Protein AF-0000000087670211 (afdb_homodimer)

Radius of gyration: 27.88 Å; Cα contacts (8 Å, |Δi|>4): 1305; chains: 2; bounding box: 57×84×67 Å

Structure (mmCIF, N/CA/C/O backbone):
data_AF-0000000087670211-model_v1
#
loop_
_entity.id
_entity.type
_entity.pdbx_description
1 polymer '6-phosphogluconate dehydrogenase'
#
loop_
_atom_site.group_PDB
_atom_site.id
_atom_site.type_symbol
_atom_site.label_atom_id
_atom_site.label_alt_id
_atom_site.label_comp_id
_atom_site.label_asym_id
_atom_site.label_entity_id
_atom_site.label_seq_id
_atom_site.pdbx_PDB_ins_code
_atom_site.Cartn_x
_atom_site.Cartn_y
_atom_site.Cartn_z
_atom_site.occupancy
_atom_site.B_iso_or_equiv
_atom_site.auth_seq_id
_atom_site.auth_comp_id
_atom_site.auth_asym_id
_atom_site.auth_atom_id
_atom_site.pdbx_PDB_model_num
ATOM 1 N N . MET A 1 1 ? 1.08 -14.555 -43.781 1 32.66 1 MET A N 1
ATOM 2 C CA . MET A 1 1 ? 0.3 -15.594 -43.125 1 32.66 1 MET A CA 1
ATOM 3 C C . MET A 1 1 ? -0.052 -15.18 -41.688 1 32.66 1 MET A C 1
ATOM 5 O O . MET A 1 1 ? 0.833 -14.844 -40.906 1 32.66 1 MET A O 1
ATOM 9 N N . GLN A 1 2 ? -1.081 -14.633 -41.312 1 40.06 2 GLN A N 1
ATOM 10 C CA . GLN A 1 2 ? -1.462 -14.008 -40.062 1 40.06 2 GLN A CA 1
ATOM 11 C C . GLN A 1 2 ? -1.123 -14.898 -38.875 1 40.06 2 GLN A C 1
ATOM 13 O O . GLN A 1 2 ? -1.527 -16.062 -38.844 1 40.06 2 GLN A O 1
ATOM 18 N N . ASP A 1 3 ? 0.068 -14.828 -38.281 1 48.12 3 ASP A N 1
ATOM 19 C CA . ASP A 1 3 ? 0.598 -15.688 -37.219 1 48.12 3 ASP A CA 1
ATOM 20 C C . ASP A 1 3 ? -0.519 -16.172 -36.312 1 48.12 3 ASP A C 1
ATOM 22 O O . ASP A 1 3 ? -1.261 -15.375 -35.75 1 48.12 3 ASP A O 1
ATOM 26 N N . ASP A 1 4 ? -1.059 -17.328 -36.688 1 64.75 4 ASP A N 1
ATOM 27 C CA . ASP A 1 4 ? -2.166 -17.969 -35.969 1 64.75 4 ASP A CA 1
ATOM 28 C C . ASP A 1 4 ? -1.958 -17.938 -34.469 1 64.75 4 ASP A C 1
ATOM 30 O O . ASP A 1 4 ? -0.971 -18.469 -33.969 1 64.75 4 ASP A O 1
ATOM 34 N N . GLN A 1 5 ? -2.516 -16.906 -33.781 1 74.12 5 GLN A N 1
ATOM 35 C CA . GLN A 1 5 ? -2.42 -16.641 -32.375 1 74.12 5 GLN A CA 1
ATOM 36 C C . GLN A 1 5 ? -3.162 -17.703 -31.562 1 74.12 5 GLN A C 1
ATOM 38 O O . GLN A 1 5 ? -3.252 -17.609 -30.328 1 74.12 5 GLN A O 1
ATOM 43 N N . ARG A 1 6 ? -3.555 -18.891 -32.375 1 87.5 6 ARG A N 1
ATOM 44 C CA . ARG A 1 6 ? -4.277 -19.953 -31.688 1 87.5 6 ARG A CA 1
ATOM 45 C C . ARG A 1 6 ? -3.385 -21.172 -31.469 1 87.5 6 ARG A C 1
ATOM 47 O O . ARG A 1 6 ? -2.494 -21.438 -32.281 1 87.5 6 ARG A O 1
ATOM 54 N N . ALA A 1 7 ? -3.533 -21.812 -30.312 1 96.56 7 ALA A N 1
ATOM 55 C CA . ALA A 1 7 ? -2.754 -22.984 -29.953 1 96.56 7 ALA A CA 1
ATOM 56 C C . ALA A 1 7 ? -3.629 -24.047 -29.281 1 96.56 7 ALA A C 1
ATOM 58 O O . ALA A 1 7 ? -4.777 -23.766 -28.922 1 96.56 7 ALA A O 1
ATOM 59 N N . ASN A 1 8 ? -3.105 -25.328 -29.344 1 98.25 8 ASN A N 1
ATOM 60 C CA . ASN A 1 8 ? -3.662 -26.344 -28.469 1 98.25 8 ASN A CA 1
ATOM 61 C C . ASN A 1 8 ? -3.076 -26.25 -27.062 1 98.25 8 ASN A C 1
ATOM 63 O O . ASN A 1 8 ? -1.859 -26.328 -26.875 1 98.25 8 ASN A O 1
ATOM 67 N N . VAL A 1 9 ? -3.992 -26.062 -26.094 1 98.81 9 VAL A N 1
ATOM 68 C CA . VAL A 1 9 ? -3.543 -25.812 -24.734 1 98.81 9 VAL A CA 1
ATOM 69 C C . VAL A 1 9 ? -4.184 -26.828 -23.781 1 98.81 9 VAL A C 1
ATOM 71 O O . VAL A 1 9 ? -5.406 -26.984 -23.766 1 98.81 9 VAL A O 1
ATOM 74 N N . ALA A 1 10 ? -3.355 -27.531 -23.078 1 98.88 10 ALA A N 1
ATOM 75 C CA . ALA A 1 10 ? -3.842 -28.328 -21.953 1 98.88 10 ALA A CA 1
ATOM 76 C C . ALA A 1 10 ? -3.957 -27.484 -20.688 1 98.88 10 ALA A C 1
ATOM 78 O O . ALA A 1 10 ? -3.068 -26.688 -20.391 1 98.88 10 ALA A O 1
ATOM 79 N N . VAL A 1 11 ? -5.074 -27.594 -19.969 1 98.88 11 VAL A N 1
ATOM 80 C CA . VAL A 1 11 ? -5.223 -26.969 -18.656 1 98.88 11 VAL A CA 1
ATOM 81 C C . VAL A 1 11 ? -5.527 -28.031 -17.609 1 98.88 11 VAL A C 1
ATOM 83 O O . VAL A 1 11 ? -6.531 -28.734 -17.703 1 98.88 11 VAL A O 1
ATOM 86 N N . ILE A 1 12 ? -4.566 -28.141 -16.719 1 98.62 12 ILE A N 1
ATOM 87 C CA . ILE A 1 12 ? -4.73 -29.094 -15.625 1 98.62 12 ILE A CA 1
ATOM 88 C C . ILE A 1 12 ? -5.164 -28.344 -14.359 1 98.62 12 ILE A C 1
ATOM 90 O O . ILE A 1 12 ? -4.398 -27.547 -13.812 1 98.62 12 ILE A O 1
ATOM 94 N N . GLY A 1 13 ? -6.309 -28.641 -13.836 1 97.69 13 GLY A N 1
ATOM 95 C CA . GLY A 1 13 ? -6.945 -27.922 -12.75 1 97.69 13 GLY A CA 1
ATOM 96 C C . GLY A 1 13 ? -8.117 -27.078 -13.203 1 97.69 13 GLY A C 1
ATOM 97 O O . GLY A 1 13 ? -7.941 -26.109 -13.945 1 97.69 13 GLY A O 1
ATOM 98 N N . ALA A 1 14 ? -9.305 -27.453 -12.719 1 96.25 14 ALA A N 1
ATOM 99 C CA . ALA A 1 14 ? -10.531 -26.75 -13.125 1 96.25 14 ALA A CA 1
ATOM 100 C C . ALA A 1 14 ? -11.203 -26.094 -11.93 1 96.25 14 ALA A C 1
ATOM 102 O O . ALA A 1 14 ? -12.43 -26.109 -11.812 1 96.25 14 ALA A O 1
ATOM 103 N N . GLY A 1 15 ? -10.359 -25.625 -11.031 1 92.56 15 GLY A N 1
ATOM 104 C CA . GLY A 1 15 ? -10.898 -24.797 -9.969 1 92.56 15 GLY A CA 1
ATOM 105 C C . GLY A 1 15 ? -11.414 -23.453 -10.461 1 92.56 15 GLY A C 1
ATOM 106 O O . GLY A 1 15 ? -11.617 -23.266 -11.664 1 92.56 15 GLY A O 1
ATOM 107 N N . ILE A 1 16 ? -11.602 -22.578 -9.523 1 90 16 ILE A N 1
ATOM 108 C CA . ILE A 1 16 ? -12.164 -21.266 -9.836 1 90 16 ILE A CA 1
ATOM 109 C C . ILE A 1 16 ? -11.281 -20.562 -10.867 1 90 16 ILE A C 1
ATOM 111 O O . ILE A 1 16 ? -11.781 -20.094 -11.898 1 90 16 ILE A O 1
ATOM 115 N N . MET A 1 17 ? -10.031 -20.5 -10.57 1 92.69 17 MET A N 1
ATOM 116 C CA . MET A 1 17 ? -9.102 -19.828 -11.484 1 92.69 17 MET A CA 1
ATOM 117 C C . MET A 1 17 ? -8.961 -20.625 -12.781 1 92.69 17 MET A C 1
ATOM 119 O O . MET A 1 17 ? -8.969 -20.047 -13.867 1 92.69 17 MET A O 1
ATOM 123 N N . GLY A 1 18 ? -8.789 -21.953 -12.656 1 96.56 18 GLY A N 1
ATOM 124 C CA . GLY A 1 18 ? -8.695 -22.797 -13.844 1 96.56 18 GLY A CA 1
ATOM 125 C C . GLY A 1 18 ? -9.867 -22.625 -14.789 1 96.56 18 GLY A C 1
ATOM 126 O O . GLY A 1 18 ? -9.688 -22.547 -16 1 96.56 18 GLY A O 1
ATOM 127 N N . THR A 1 19 ? -11.047 -22.562 -14.219 1 97.06 19 THR A N 1
ATOM 128 C CA . THR A 1 19 ? -12.258 -22.391 -15.008 1 97.06 19 THR A CA 1
ATOM 129 C C . THR A 1 19 ? -12.227 -21.047 -15.742 1 97.06 19 THR A C 1
ATOM 131 O O . THR A 1 19 ? -12.594 -20.984 -16.922 1 97.06 19 THR A O 1
ATOM 134 N N . ALA A 1 20 ? -11.836 -20 -15.07 1 96.75 20 ALA A N 1
ATOM 135 C CA . ALA A 1 20 ? -11.75 -18.688 -15.688 1 96.75 20 ALA A CA 1
ATOM 136 C C . ALA A 1 20 ? -10.734 -18.672 -16.828 1 96.75 20 ALA A C 1
ATOM 138 O O . ALA A 1 20 ? -10.992 -18.109 -17.891 1 96.75 20 ALA A O 1
ATOM 139 N N . ILE A 1 21 ? -9.602 -19.312 -16.625 1 97.81 21 ILE A N 1
ATOM 140 C CA . ILE A 1 21 ? -8.531 -19.375 -17.609 1 97.81 21 ILE A CA 1
ATOM 141 C C . ILE A 1 21 ? -9 -20.141 -18.844 1 97.81 21 ILE A C 1
ATOM 143 O O . ILE A 1 21 ? -8.836 -19.672 -19.969 1 97.81 21 ILE A O 1
ATOM 147 N N . VAL A 1 22 ? -9.633 -21.281 -18.641 1 98.31 22 VAL A N 1
ATOM 148 C CA . VAL A 1 22 ? -10.148 -22.109 -19.734 1 98.31 22 VAL A CA 1
ATOM 149 C C . VAL A 1 22 ? -11.172 -21.312 -20.531 1 98.31 22 VAL A C 1
ATOM 151 O O . VAL A 1 22 ? -11.125 -21.297 -21.766 1 98.31 22 VAL A O 1
ATOM 154 N N . THR A 1 23 ? -12.062 -20.656 -19.812 1 97.94 23 THR A N 1
ATOM 155 C CA . THR A 1 23 ? -13.102 -19.875 -20.469 1 97.94 23 THR A CA 1
ATOM 156 C C . THR A 1 23 ? -12.492 -18.797 -21.375 1 97.94 23 THR A C 1
ATOM 158 O O . THR A 1 23 ? -12.891 -18.672 -22.531 1 97.94 23 THR A O 1
ATOM 161 N N . ARG A 1 24 ? -11.539 -18.094 -20.875 1 97.75 24 ARG A N 1
ATOM 162 C CA . ARG A 1 24 ? -10.891 -17.016 -21.625 1 97.75 24 ARG A CA 1
ATOM 163 C C . ARG A 1 24 ? -10.172 -17.578 -22.859 1 97.75 24 ARG A C 1
ATOM 165 O O . ARG A 1 24 ? -10.227 -16.984 -23.938 1 97.75 24 ARG A O 1
ATOM 172 N N . LEU A 1 25 ? -9.492 -18.688 -22.703 1 98 25 LEU A N 1
ATOM 173 C CA . LEU A 1 25 ? -8.734 -19.281 -23.797 1 98 25 LEU A CA 1
ATOM 174 C C . LEU A 1 25 ? -9.656 -19.75 -24.906 1 98 25 LEU A C 1
ATOM 176 O O . LEU A 1 25 ? -9.367 -19.562 -26.094 1 98 25 LEU A O 1
ATOM 180 N N . ILE A 1 26 ? -10.758 -20.297 -24.547 1 97.69 26 ILE A N 1
ATOM 181 C CA . ILE A 1 26 ? -11.742 -20.734 -25.531 1 97.69 26 ILE A CA 1
ATOM 182 C C . ILE A 1 26 ? -12.289 -19.516 -26.281 1 97.69 26 ILE A C 1
ATOM 184 O O . ILE A 1 26 ? -12.352 -19.516 -27.516 1 97.69 26 ILE A O 1
ATOM 188 N N . GLU A 1 27 ? -12.578 -18.469 -25.547 1 96.94 27 GLU A N 1
ATOM 189 C CA . GLU A 1 27 ? -13.148 -17.266 -26.125 1 96.94 27 GLU A CA 1
ATOM 190 C C . GLU A 1 27 ? -12.172 -16.594 -27.078 1 96.94 27 GLU A C 1
ATOM 192 O O . GLU A 1 27 ? -12.586 -15.914 -28.016 1 96.94 27 GLU A O 1
ATOM 197 N N . THR A 1 28 ? -10.945 -16.766 -26.828 1 96.56 28 THR A N 1
ATOM 198 C CA . THR A 1 28 ? -9.945 -16.094 -27.641 1 96.56 28 THR A CA 1
ATOM 199 C C . THR A 1 28 ? -9.461 -17.016 -28.766 1 96.56 28 THR A C 1
ATOM 201 O O . THR A 1 28 ? -8.5 -16.688 -29.469 1 96.56 28 THR A O 1
ATOM 204 N N . GLY A 1 29 ? -9.992 -18.219 -28.891 1 96.31 29 GLY A N 1
ATOM 205 C CA . GLY A 1 29 ? -9.836 -19.016 -30.094 1 96.31 29 GLY A CA 1
ATOM 206 C C . GLY A 1 29 ? -8.922 -20.203 -29.906 1 96.31 29 GLY A C 1
ATOM 207 O O . GLY A 1 29 ? -8.711 -20.984 -30.844 1 96.31 29 GLY A O 1
ATOM 208 N N . HIS A 1 30 ? -8.375 -20.484 -28.734 1 97.88 30 HIS A N 1
ATOM 209 C CA . HIS A 1 30 ? -7.52 -21.641 -28.469 1 97.88 30 HIS A CA 1
ATOM 210 C C . HIS A 1 30 ? -8.344 -22.922 -28.359 1 97.88 30 HIS A C 1
ATOM 212 O O . HIS A 1 30 ? -9.523 -22.875 -28 1 97.88 30 HIS A O 1
ATOM 218 N N . ARG A 1 31 ? -7.734 -24.016 -28.734 1 98.12 31 ARG A N 1
ATOM 219 C CA . ARG A 1 31 ? -8.289 -25.328 -28.422 1 98.12 31 ARG A CA 1
ATOM 220 C C . ARG A 1 31 ? -7.793 -25.812 -27.062 1 98.12 31 ARG A C 1
ATOM 222 O O . ARG A 1 31 ? -6.59 -25.984 -26.859 1 98.12 31 ARG A O 1
ATOM 229 N N . VAL A 1 32 ? -8.758 -26.062 -26.188 1 98.75 32 VAL A N 1
ATOM 230 C CA . VAL A 1 32 ? -8.359 -26.328 -24.812 1 98.75 32 VAL A CA 1
ATOM 231 C C . VAL A 1 32 ? -8.727 -27.75 -24.422 1 98.75 32 VAL A C 1
ATOM 233 O O . VAL A 1 32 ? -9.875 -28.172 -24.562 1 98.75 32 VAL A O 1
ATOM 236 N N . HIS A 1 33 ? -7.746 -28.5 -24.031 1 98.75 33 HIS A N 1
ATOM 237 C CA . HIS A 1 33 ? -7.922 -29.812 -23.406 1 98.75 33 HIS A CA 1
ATOM 238 C C . HIS A 1 33 ? -7.824 -29.719 -21.891 1 98.75 33 HIS A C 1
ATOM 240 O O . HIS A 1 33 ? -6.812 -29.266 -21.359 1 98.75 33 HIS A O 1
ATOM 246 N N . VAL A 1 34 ? -8.891 -30.172 -21.172 1 98.75 34 VAL A N 1
ATOM 247 C CA . VAL A 1 34 ? -8.938 -29.922 -19.734 1 98.75 34 VAL A CA 1
ATOM 248 C C . VAL A 1 34 ? -8.961 -31.234 -18.969 1 98.75 34 VAL A C 1
ATOM 250 O O . VAL A 1 34 ? -9.594 -32.188 -19.406 1 98.75 34 VAL A O 1
ATOM 253 N N . PHE A 1 35 ? -8.227 -31.25 -17.844 1 98.31 35 PHE A N 1
ATOM 254 C CA . PHE A 1 35 ? -8.258 -32.375 -16.922 1 98.31 35 PHE A CA 1
ATOM 255 C C . PHE A 1 35 ? -8.406 -31.891 -15.484 1 98.31 35 PHE A C 1
ATOM 257 O O . PHE A 1 35 ? -7.766 -30.906 -15.094 1 98.31 35 PHE A O 1
ATOM 264 N N . ASP A 1 36 ? -9.203 -32.469 -14.789 1 97.88 36 ASP A N 1
ATOM 265 C CA . ASP A 1 36 ? -9.43 -32.312 -13.352 1 97.88 36 ASP A CA 1
ATOM 266 C C . ASP A 1 36 ? -9.992 -33.625 -12.75 1 97.88 36 ASP A C 1
ATOM 268 O O . ASP A 1 36 ? -10.602 -34.406 -13.453 1 97.88 36 ASP A O 1
ATOM 272 N N . LEU A 1 37 ? -9.789 -33.75 -11.477 1 95.38 37 LEU A N 1
ATOM 273 C CA . LEU A 1 37 ? -10.297 -34.938 -10.812 1 95.38 37 LEU A CA 1
ATOM 274 C C . LEU A 1 37 ? -11.805 -34.844 -10.602 1 95.38 37 LEU A C 1
ATOM 276 O O . LEU A 1 37 ? -12.469 -35.875 -10.406 1 95.38 37 LEU A O 1
ATOM 280 N N . ASP A 1 38 ? -12.328 -33.625 -10.609 1 96.12 38 ASP A N 1
ATOM 281 C CA . ASP A 1 38 ? -13.758 -33.406 -10.391 1 96.12 38 ASP A CA 1
ATOM 282 C C . ASP A 1 38 ? -14.531 -33.469 -11.703 1 96.12 38 ASP A C 1
ATOM 284 O O . ASP A 1 38 ? -14.516 -32.531 -12.492 1 96.12 38 ASP A O 1
ATOM 288 N N . PRO A 1 39 ? -15.352 -34.469 -11.867 1 95.5 39 PRO A N 1
ATOM 289 C CA . PRO A 1 39 ? -16.062 -34.594 -13.133 1 95.5 39 PRO A CA 1
ATOM 290 C C . PRO A 1 39 ? -17.094 -33.5 -13.367 1 95.5 39 PRO A C 1
ATOM 292 O O . PRO A 1 39 ? -17.359 -33.125 -14.516 1 95.5 39 PRO A O 1
ATOM 295 N N . GLY A 1 40 ? -17.594 -33 -12.273 1 96.75 40 GLY A N 1
ATOM 296 C CA . GLY A 1 40 ? -18.547 -31.906 -12.398 1 96.75 40 GLY A CA 1
ATOM 297 C C . GLY A 1 40 ? -17.938 -30.656 -13.016 1 96.75 40 GLY A C 1
ATOM 298 O O . GLY A 1 40 ? -18.547 -30.016 -13.867 1 96.75 40 GLY A O 1
ATOM 299 N N . LYS A 1 41 ? -16.734 -30.359 -12.656 1 96 41 LYS A N 1
ATOM 300 C CA . LYS A 1 41 ? -16.031 -29.203 -13.203 1 96 41 LYS A CA 1
ATOM 301 C C . LYS A 1 41 ? -15.695 -29.406 -14.68 1 96 41 LYS A C 1
ATOM 303 O O . LYS A 1 41 ? -15.781 -28.484 -15.477 1 96 41 LYS A O 1
ATOM 308 N N . ILE A 1 42 ? -15.367 -30.609 -15.008 1 96.69 42 ILE A N 1
ATOM 309 C CA . ILE A 1 42 ? -15.023 -30.938 -16.391 1 96.69 42 ILE A CA 1
ATOM 310 C C . ILE A 1 42 ? -16.266 -30.812 -17.281 1 96.69 42 ILE A C 1
ATOM 312 O O . ILE A 1 42 ? -16.188 -30.266 -18.375 1 96.69 42 ILE A O 1
ATOM 316 N N . ALA A 1 43 ? -17.359 -31.297 -16.766 1 97.06 43 ALA A N 1
ATOM 317 C CA . ALA A 1 43 ? -18.594 -31.219 -17.531 1 97.06 43 ALA A CA 1
ATOM 318 C C . ALA A 1 43 ? -18.969 -29.766 -17.828 1 97.06 43 ALA A C 1
ATOM 320 O O . ALA A 1 43 ? -19.422 -29.438 -18.922 1 97.06 43 ALA A O 1
ATOM 321 N N . ALA A 1 44 ? -18.828 -28.969 -16.844 1 97.12 44 ALA A N 1
ATOM 322 C CA . ALA A 1 44 ? -19.141 -27.562 -16.984 1 97.12 44 ALA A CA 1
ATOM 323 C C . ALA A 1 44 ? -18.266 -26.906 -18.062 1 97.12 44 ALA A C 1
ATOM 325 O O . ALA A 1 44 ? -18.75 -26.094 -18.844 1 97.12 44 ALA A O 1
ATOM 326 N N . LEU A 1 45 ? -17.031 -27.266 -18.109 1 98 45 LEU A N 1
ATOM 327 C CA . LEU A 1 45 ? -16.094 -26.688 -19.062 1 98 45 LEU A CA 1
ATOM 328 C C . LEU A 1 45 ? -16.312 -27.266 -20.453 1 98 45 LEU A C 1
ATOM 330 O O . LEU A 1 45 ? -16.141 -26.578 -21.469 1 98 45 LEU A O 1
ATOM 334 N N . GLN A 1 46 ? -16.688 -28.516 -20.484 1 97.81 46 GLN A N 1
ATOM 335 C CA . GLN A 1 46 ? -17.031 -29.125 -21.766 1 97.81 46 GLN A CA 1
ATOM 336 C C . GLN A 1 46 ? -18.203 -28.406 -22.422 1 97.81 46 GLN A C 1
ATOM 338 O O . GLN A 1 46 ? -18.203 -28.188 -23.641 1 97.81 46 GLN A O 1
ATOM 343 N N . ALA A 1 47 ? -19.109 -28.047 -21.609 1 97.69 47 ALA A N 1
ATOM 344 C CA . ALA A 1 47 ? -20.266 -27.328 -22.109 1 97.69 47 ALA A CA 1
ATOM 345 C C . ALA A 1 47 ? -19.859 -25.969 -22.688 1 97.69 47 ALA A C 1
ATOM 347 O O . ALA A 1 47 ? -20.562 -25.422 -23.547 1 97.69 47 ALA A O 1
ATOM 348 N N . LYS A 1 48 ? -18.703 -25.484 -22.281 1 96.94 48 LYS A N 1
ATOM 349 C CA . LYS A 1 48 ? -18.219 -24.188 -22.766 1 96.94 48 LYS A CA 1
ATOM 350 C C . LYS A 1 48 ? -17.328 -24.359 -23.984 1 96.94 48 LYS A C 1
ATOM 352 O O . LYS A 1 48 ? -16.859 -23.375 -24.578 1 96.94 48 LYS A O 1
ATOM 357 N N . GLY A 1 49 ? -17 -25.641 -24.328 1 98 49 GLY A N 1
ATOM 358 C CA . GLY A 1 49 ? -16.25 -25.859 -25.547 1 98 49 GLY A CA 1
ATOM 359 C C . GLY A 1 49 ? -14.906 -26.531 -25.312 1 98 49 GLY A C 1
ATOM 360 O O . GLY A 1 49 ? -14.172 -26.828 -26.25 1 98 49 GLY A O 1
ATOM 361 N N . ALA A 1 50 ? -14.562 -26.844 -24.078 1 98.44 50 ALA A N 1
ATOM 362 C CA . ALA A 1 50 ? -13.312 -27.531 -23.781 1 98.44 50 ALA A CA 1
ATOM 363 C C . ALA A 1 50 ? -13.398 -29.016 -24.125 1 98.44 50 ALA A C 1
ATOM 365 O O . ALA A 1 50 ? -14.492 -29.578 -24.141 1 98.44 50 ALA A O 1
ATOM 366 N N . SER A 1 51 ? -12.336 -29.578 -24.422 1 98.56 51 SER A N 1
ATOM 367 C CA . SER A 1 51 ? -12.25 -31.031 -24.641 1 98.56 51 SER A CA 1
ATOM 368 C C . SER A 1 51 ? -11.75 -31.75 -23.391 1 98.56 51 SER A C 1
ATOM 370 O O . SER A 1 51 ? -10.594 -31.578 -23 1 98.56 51 SER A O 1
ATOM 372 N N . PRO A 1 52 ? -12.594 -32.562 -22.828 1 98.44 52 PRO A N 1
ATOM 373 C CA . PRO A 1 52 ? -12.156 -33.281 -21.625 1 98.44 52 PRO A CA 1
ATOM 374 C C . PRO A 1 52 ? -11.055 -34.312 -21.938 1 98.44 52 PRO A C 1
ATOM 376 O O . PRO A 1 52 ? -11.07 -34.938 -23 1 98.44 52 PRO A O 1
ATOM 379 N N . ALA A 1 53 ? -10.109 -34.406 -21.062 1 98.31 53 ALA A N 1
ATOM 380 C CA . ALA A 1 53 ? -9.094 -35.469 -21.094 1 98.31 53 ALA A CA 1
ATOM 381 C C . ALA A 1 53 ? -9.211 -36.375 -19.891 1 98.31 53 ALA A C 1
ATOM 383 O O . ALA A 1 53 ? -9.609 -35.938 -18.812 1 98.31 53 ALA A O 1
ATOM 384 N N . SER A 1 54 ? -8.828 -37.625 -19.984 1 97.12 54 SER A N 1
ATOM 385 C CA . SER A 1 54 ? -8.961 -38.594 -18.922 1 97.12 54 SER A CA 1
ATOM 386 C C . SER A 1 54 ? -7.77 -38.531 -17.969 1 97.12 54 SER A C 1
ATOM 388 O O . SER A 1 54 ? -7.816 -39.094 -16.859 1 97.12 54 SER A O 1
ATOM 390 N N . SER A 1 55 ? -6.734 -37.906 -18.406 1 97.81 55 SER A N 1
ATOM 391 C CA . SER A 1 55 ? -5.531 -37.719 -17.609 1 97.81 55 SER A CA 1
ATOM 392 C C . SER A 1 55 ? -4.73 -36.5 -18.062 1 97.81 55 SER A C 1
ATOM 394 O O . SER A 1 55 ? -4.996 -35.938 -19.125 1 97.81 55 SER A O 1
ATOM 396 N N . ALA A 1 56 ? -3.77 -36.125 -17.188 1 98.56 56 ALA A N 1
ATOM 397 C CA . ALA A 1 56 ? -2.848 -35.062 -17.594 1 98.56 56 ALA A CA 1
ATOM 398 C C . ALA A 1 56 ? -2.039 -35.469 -18.828 1 98.56 56 ALA A C 1
ATOM 400 O O . ALA A 1 56 ? -1.818 -34.656 -19.719 1 98.56 56 ALA A O 1
ATOM 401 N N . GLU A 1 57 ? -1.671 -36.688 -18.812 1 98.62 57 GLU A N 1
ATOM 402 C CA . GLU A 1 57 ? -0.921 -37.25 -19.938 1 98.62 57 GLU A CA 1
ATOM 403 C C . GLU A 1 57 ? -1.68 -37.094 -21.25 1 98.62 57 GLU A C 1
ATOM 405 O O . GLU A 1 57 ? -1.109 -36.625 -22.25 1 98.62 57 GLU A O 1
ATOM 410 N N . GLU A 1 58 ? -2.902 -37.406 -21.25 1 98.69 58 GLU A N 1
ATOM 411 C CA . GLU A 1 58 ? -3.717 -37.312 -22.453 1 98.69 58 GLU A CA 1
ATOM 412 C C . GLU A 1 58 ? -3.877 -35.844 -22.891 1 98.69 58 GLU A C 1
ATOM 414 O O . GLU A 1 58 ? -3.762 -35.531 -24.078 1 98.69 58 GLU A O 1
ATOM 419 N N . ALA A 1 59 ? -4.184 -35 -21.922 1 98.69 59 ALA A N 1
ATOM 420 C CA . ALA A 1 59 ? -4.352 -33.562 -22.234 1 98.69 59 ALA A CA 1
ATOM 421 C C . ALA A 1 59 ? -3.096 -33 -22.891 1 98.69 59 ALA A C 1
ATOM 423 O O . ALA A 1 59 ? -3.18 -32.281 -23.891 1 98.69 59 ALA A O 1
ATOM 424 N N . VAL A 1 60 ? -1.968 -33.344 -22.344 1 98.75 60 VAL A N 1
ATOM 425 C CA . VAL A 1 60 ? -0.693 -32.812 -22.812 1 98.75 60 VAL A CA 1
ATOM 426 C C . VAL A 1 60 ? -0.333 -33.406 -24.156 1 98.75 60 VAL A C 1
ATOM 428 O O . VAL A 1 60 ? 0.221 -32.719 -25.031 1 98.75 60 VAL A O 1
ATOM 431 N N . SER A 1 61 ? -0.671 -34.719 -24.359 1 98.5 61 SER A N 1
ATOM 432 C CA . SER A 1 61 ? -0.352 -35.375 -25.625 1 98.5 61 SER A CA 1
ATOM 433 C C . SER A 1 61 ? -1.004 -34.656 -26.797 1 98.5 61 SER A C 1
ATOM 435 O O . SER A 1 61 ? -0.481 -34.688 -27.922 1 98.5 61 SER A O 1
ATOM 437 N N . LYS A 1 62 ? -1.982 -33.906 -26.516 1 98.31 62 LYS A N 1
ATOM 438 C CA . LYS A 1 62 ? -2.77 -33.281 -27.578 1 98.31 62 LYS A CA 1
ATOM 439 C C . LYS A 1 62 ? -2.51 -31.766 -27.641 1 98.31 62 LYS A C 1
ATOM 441 O O . LYS A 1 62 ? -3.246 -31.031 -28.297 1 98.31 62 LYS A O 1
ATOM 446 N N . SER A 1 63 ? -1.54 -31.312 -26.938 1 98.56 63 SER A N 1
ATOM 447 C CA . SER A 1 63 ? -1.403 -29.859 -26.781 1 98.56 63 SER A CA 1
ATOM 448 C C . SER A 1 63 ? 0.045 -29.422 -26.953 1 98.56 63 SER A C 1
ATOM 450 O O . SER A 1 63 ? 0.971 -30.203 -26.734 1 98.56 63 SER A O 1
ATOM 452 N N . GLU A 1 64 ? 0.238 -28.188 -27.328 1 98.19 64 GLU A N 1
ATOM 453 C CA . GLU A 1 64 ? 1.551 -27.547 -27.438 1 98.19 64 GLU A CA 1
ATOM 454 C C . GLU A 1 64 ? 1.954 -26.922 -26.109 1 98.19 64 GLU A C 1
ATOM 456 O O . GLU A 1 64 ? 3.141 -26.859 -25.766 1 98.19 64 GLU A O 1
ATOM 461 N N . PHE A 1 65 ? 0.971 -26.422 -25.422 1 98.69 65 PHE A N 1
ATOM 462 C CA . PHE A 1 65 ? 1.168 -25.766 -24.125 1 98.69 65 PHE A CA 1
ATOM 463 C C . PHE A 1 65 ? 0.375 -26.484 -23.047 1 98.69 65 PHE A C 1
ATOM 465 O O . PHE A 1 65 ? -0.696 -27.031 -23.312 1 98.69 65 PHE A O 1
ATOM 472 N N . CYS A 1 66 ? 0.927 -26.469 -21.875 1 98.88 66 CYS A N 1
ATOM 473 C CA . CYS A 1 66 ? 0.244 -27 -20.703 1 98.88 66 CYS A CA 1
ATOM 474 C C . CYS A 1 66 ? 0.219 -25.984 -19.578 1 98.88 66 CYS A C 1
ATOM 476 O O . CYS A 1 66 ? 1.271 -25.547 -19.109 1 98.88 66 CYS A O 1
ATOM 478 N N . ILE A 1 67 ? -0.979 -25.609 -19.125 1 98.81 67 ILE A N 1
ATOM 479 C CA . ILE A 1 67 ? -1.14 -24.703 -17.984 1 98.81 67 ILE A CA 1
ATOM 480 C C . ILE A 1 67 ? -1.519 -25.5 -16.75 1 98.81 67 ILE A C 1
ATOM 482 O O . ILE A 1 67 ? -2.436 -26.328 -16.781 1 98.81 67 ILE A O 1
ATOM 486 N N . LEU A 1 68 ? -0.749 -25.281 -15.719 1 98.56 68 LEU A N 1
ATOM 487 C CA . LEU A 1 68 ? -1.126 -25.812 -14.406 1 98.56 68 LEU A CA 1
ATOM 488 C C . LEU A 1 68 ? -1.794 -24.719 -13.562 1 98.56 68 LEU A C 1
ATOM 490 O O . LEU A 1 68 ? -1.263 -23.625 -13.43 1 98.56 68 LEU A O 1
ATOM 494 N N . SER A 1 69 ? -2.951 -24.953 -13.078 1 97.06 69 SER A N 1
ATOM 495 C CA . SER A 1 69 ? -3.66 -24.141 -12.102 1 97.06 69 SER A CA 1
ATOM 496 C C . SER A 1 69 ? -4.074 -24.953 -10.883 1 97.06 69 SER A C 1
ATOM 498 O O . SER A 1 69 ? -5.25 -25.297 -10.734 1 97.06 69 SER A O 1
ATOM 500 N N . LEU A 1 70 ? -3.088 -25.188 -10.016 1 95.06 70 LEU A N 1
ATOM 501 C CA . LEU A 1 70 ? -3.232 -26.125 -8.898 1 95.06 70 LEU A CA 1
ATOM 502 C C . LEU A 1 70 ? -2.904 -25.438 -7.578 1 95.06 70 LEU A C 1
ATOM 504 O O . LEU A 1 70 ? -2.344 -24.344 -7.566 1 95.06 70 LEU A O 1
ATOM 508 N N . ASN A 1 71 ? -3.23 -26 -6.398 1 86.25 71 ASN A N 1
ATOM 509 C CA . ASN A 1 71 ? -3.229 -25.312 -5.113 1 86.25 71 ASN A CA 1
ATOM 510 C C . ASN A 1 71 ? -1.912 -25.531 -4.367 1 86.25 71 ASN A C 1
ATOM 512 O O . ASN A 1 71 ? -1.431 -24.625 -3.686 1 86.25 71 ASN A O 1
ATOM 516 N N . HIS A 1 72 ? -1.296 -26.781 -4.434 1 87.94 72 HIS A N 1
ATOM 517 C CA . HIS A 1 72 ? -0.152 -27.109 -3.592 1 87.94 72 HIS A CA 1
ATOM 518 C C . HIS A 1 72 ? 0.955 -27.781 -4.402 1 87.94 72 HIS A C 1
ATOM 520 O O . HIS A 1 72 ? 0.684 -28.422 -5.414 1 87.94 72 HIS A O 1
ATOM 526 N N . ALA A 1 73 ? 2.105 -27.625 -3.867 1 90.5 73 ALA A N 1
ATOM 527 C CA . ALA A 1 73 ? 3.289 -28.141 -4.543 1 90.5 73 ALA A CA 1
ATOM 528 C C . ALA A 1 73 ? 3.217 -29.656 -4.688 1 90.5 73 ALA A C 1
ATOM 530 O O . ALA A 1 73 ? 3.695 -30.219 -5.676 1 90.5 73 ALA A O 1
ATOM 531 N N . ASP A 1 74 ? 2.65 -30.281 -3.703 1 93.38 74 ASP A N 1
ATOM 532 C CA . ASP A 1 74 ? 2.549 -31.734 -3.756 1 93.38 74 ASP A CA 1
ATOM 533 C C . ASP A 1 74 ? 1.656 -32.188 -4.91 1 93.38 74 ASP A C 1
ATOM 535 O O . ASP A 1 74 ? 1.939 -33.188 -5.57 1 93.38 74 ASP A O 1
ATOM 539 N N . ILE A 1 75 ? 0.646 -31.422 -5.113 1 95.12 75 ILE A N 1
ATOM 540 C CA . ILE A 1 75 ? -0.26 -31.734 -6.211 1 95.12 75 ILE A CA 1
ATOM 541 C C . ILE A 1 75 ? 0.436 -31.469 -7.543 1 95.12 75 ILE A C 1
ATOM 543 O O . ILE A 1 75 ? 0.341 -32.281 -8.477 1 95.12 75 ILE A O 1
ATOM 547 N N . VAL A 1 76 ? 1.188 -30.406 -7.637 1 97.38 76 VAL A N 1
ATOM 548 C CA . VAL A 1 76 ? 1.934 -30.078 -8.844 1 97.38 76 VAL A CA 1
ATOM 549 C C . VAL A 1 76 ? 2.938 -31.188 -9.156 1 97.38 76 VAL A C 1
ATOM 551 O O . VAL A 1 76 ? 3.023 -31.656 -10.289 1 97.38 76 VAL A O 1
ATOM 554 N N . ARG A 1 77 ? 3.611 -31.625 -8.148 1 97.31 77 ARG A N 1
ATOM 555 C CA . ARG A 1 77 ? 4.605 -32.688 -8.312 1 97.31 77 ARG A CA 1
ATOM 556 C C . ARG A 1 77 ? 3.959 -33.969 -8.828 1 97.31 77 ARG A C 1
ATOM 558 O O . ARG A 1 77 ? 4.488 -34.625 -9.734 1 97.31 77 ARG A O 1
ATOM 565 N N . ALA A 1 78 ? 2.875 -34.312 -8.266 1 97.25 78 ALA A N 1
ATOM 566 C CA . ALA A 1 78 ? 2.17 -35.531 -8.648 1 97.25 78 ALA A CA 1
ATOM 567 C C . ALA A 1 78 ? 1.663 -35.438 -10.086 1 97.25 78 ALA A C 1
ATOM 569 O O . ALA A 1 78 ? 1.757 -36.406 -10.852 1 97.25 78 ALA A O 1
ATOM 570 N N . VAL A 1 79 ? 1.158 -34.312 -10.422 1 98.06 79 VAL A N 1
ATOM 571 C CA . VAL A 1 79 ? 0.578 -34.094 -11.75 1 98.06 79 VAL A CA 1
ATOM 572 C C . VAL A 1 79 ? 1.68 -34.125 -12.805 1 98.06 79 VAL A C 1
ATOM 574 O O . VAL A 1 79 ? 1.474 -34.594 -13.922 1 98.06 79 VAL A O 1
ATOM 577 N N . VAL A 1 80 ? 2.863 -33.656 -12.477 1 98.56 80 VAL A N 1
ATOM 578 C CA . VAL A 1 80 ? 3.936 -33.469 -13.453 1 98.56 80 VAL A CA 1
ATOM 579 C C . VAL A 1 80 ? 4.734 -34.781 -13.57 1 98.56 80 VAL A C 1
ATOM 581 O O . VAL A 1 80 ? 5.16 -35.156 -14.664 1 98.56 80 VAL A O 1
ATOM 584 N N . PHE A 1 81 ? 4.934 -35.531 -12.453 1 98.25 81 PHE A N 1
ATOM 585 C CA . PHE A 1 81 ? 5.914 -36.625 -12.484 1 98.25 81 PHE A CA 1
ATOM 586 C C . PHE A 1 81 ? 5.27 -37.938 -12.102 1 98.25 81 PHE A C 1
ATOM 588 O O . PHE A 1 81 ? 5.898 -39 -12.211 1 98.25 81 PHE A O 1
ATOM 595 N N . GLY A 1 82 ? 4.074 -37.969 -11.672 1 97.31 82 GLY A N 1
ATOM 596 C CA . GLY A 1 82 ? 3.412 -39.188 -11.227 1 97.31 82 GLY A CA 1
ATOM 597 C C . GLY A 1 82 ? 2.912 -40.031 -12.375 1 97.31 82 GLY A C 1
ATOM 598 O O . GLY A 1 82 ? 3.504 -40.062 -13.453 1 97.31 82 GLY A O 1
ATOM 599 N N . GLU A 1 83 ? 1.824 -40.844 -12.047 1 95.5 83 GLU A N 1
ATOM 600 C CA . GLU A 1 83 ? 1.191 -41.688 -13.047 1 95.5 83 GLU A CA 1
ATOM 601 C C . GLU A 1 83 ? 0.328 -40.875 -14.008 1 95.5 83 GLU A C 1
ATOM 603 O O . GLU A 1 83 ? -0.407 -39.969 -13.586 1 95.5 83 GLU A O 1
ATOM 608 N N . LYS A 1 84 ? 0.439 -41.219 -15.328 1 96.88 84 LYS A N 1
ATOM 609 C CA . LYS A 1 84 ? -0.312 -40.531 -16.375 1 96.88 84 LYS A CA 1
ATOM 610 C C . LYS A 1 84 ? -0.137 -39.031 -16.266 1 96.88 84 LYS A C 1
ATOM 612 O O . LYS A 1 84 ? -1.116 -38.281 -16.297 1 96.88 84 LYS A O 1
ATOM 617 N N . SER A 1 85 ? 1.115 -38.719 -16.031 1 97.81 85 SER A N 1
ATOM 618 C CA . SER A 1 85 ? 1.484 -37.375 -15.688 1 97.81 85 SER A CA 1
ATOM 619 C C . SER A 1 85 ? 1.807 -36.531 -16.938 1 97.81 85 SER A C 1
ATOM 621 O O . SER A 1 85 ? 1.776 -37.062 -18.047 1 97.81 85 SER A O 1
ATOM 623 N N . VAL A 1 86 ? 2.107 -35.281 -16.719 1 98.62 86 VAL A N 1
ATOM 624 C CA . VAL A 1 86 ? 2.562 -34.375 -17.766 1 98.62 86 VAL A CA 1
ATOM 625 C C . VAL A 1 86 ? 3.828 -34.938 -18.422 1 98.62 86 VAL A C 1
ATOM 627 O O . VAL A 1 86 ? 3.938 -34.969 -19.656 1 98.62 86 VAL A O 1
ATOM 630 N N . ALA A 1 87 ? 4.754 -35.406 -17.641 1 98.5 87 ALA A N 1
ATOM 631 C CA . ALA A 1 87 ? 6.059 -35.875 -18.109 1 98.5 87 ALA A CA 1
ATOM 632 C C . ALA A 1 87 ? 5.91 -37.031 -19.078 1 98.5 87 ALA A C 1
ATOM 634 O O . ALA A 1 87 ? 6.727 -37.219 -19.984 1 98.5 87 ALA A O 1
ATOM 635 N N . ALA A 1 88 ? 4.863 -37.781 -18.906 1 98.19 88 ALA A N 1
ATOM 636 C CA . ALA A 1 88 ? 4.66 -39 -19.688 1 98.19 88 ALA A CA 1
ATOM 637 C C . ALA A 1 88 ? 4.418 -38.656 -21.156 1 98.19 88 ALA A C 1
ATOM 639 O O . ALA A 1 88 ? 4.645 -39.5 -22.047 1 98.19 88 ALA A O 1
ATOM 640 N N . SER A 1 89 ? 3.984 -37.469 -21.484 1 98.06 89 SER A N 1
ATOM 641 C CA . SER A 1 89 ? 3.734 -37.094 -22.859 1 98.06 89 SER A CA 1
ATOM 642 C C . SER A 1 89 ? 4.5 -35.812 -23.234 1 98.06 89 SER A C 1
ATOM 644 O O . SER A 1 89 ? 4.188 -35.156 -24.219 1 98.06 89 SER A O 1
ATOM 646 N N . ALA A 1 90 ? 5.434 -35.5 -22.438 1 98.31 90 ALA A N 1
ATOM 647 C CA . ALA A 1 90 ? 6.219 -34.281 -22.625 1 98.31 90 ALA A CA 1
ATOM 648 C C . ALA A 1 90 ? 7.297 -34.469 -23.688 1 98.31 90 ALA A C 1
ATOM 650 O O . ALA A 1 90 ? 7.719 -35.594 -23.953 1 98.31 90 ALA A O 1
ATOM 651 N N . ASN A 1 91 ? 7.637 -33.438 -24.344 1 97.88 91 ASN A N 1
ATOM 652 C CA . ASN A 1 91 ? 8.781 -33.406 -25.25 1 97.88 91 ASN A CA 1
ATOM 653 C C . ASN A 1 91 ? 9.305 -31.969 -25.422 1 97.88 91 ASN A C 1
ATOM 655 O O . ASN A 1 91 ? 8.734 -31.031 -24.875 1 97.88 91 ASN A O 1
ATOM 659 N N . ALA A 1 92 ? 10.297 -31.766 -26.172 1 98 92 ALA A N 1
ATOM 660 C CA . ALA A 1 92 ? 11.039 -30.5 -26.266 1 98 92 ALA A CA 1
ATOM 661 C C . ALA A 1 92 ? 10.227 -29.438 -27 1 98 92 ALA A C 1
ATOM 663 O O . ALA A 1 92 ? 10.547 -28.25 -26.922 1 98 92 ALA A O 1
ATOM 664 N N . ASP A 1 93 ? 9.219 -29.875 -27.656 1 97.62 93 ASP A N 1
ATOM 665 C CA . ASP A 1 93 ? 8.43 -28.922 -28.438 1 97.62 93 ASP A CA 1
ATOM 666 C C . ASP A 1 93 ? 7.316 -28.312 -27.594 1 97.62 93 ASP A C 1
ATOM 668 O O . ASP A 1 93 ? 6.645 -27.375 -28.016 1 97.62 93 ASP A O 1
ATOM 672 N N . LYS A 1 94 ? 7.129 -28.781 -26.391 1 98.44 94 LYS A N 1
ATOM 673 C CA . LYS A 1 94 ? 6.023 -28.344 -25.547 1 98.44 94 LYS A CA 1
ATOM 674 C C . LYS A 1 94 ? 6.516 -27.438 -24.422 1 98.44 94 LYS A C 1
ATOM 676 O O . LYS A 1 94 ? 7.684 -27.516 -24.031 1 98.44 94 LYS A O 1
ATOM 681 N N . VAL A 1 95 ? 5.645 -26.562 -23.953 1 98.69 95 VAL A N 1
ATOM 682 C CA . VAL A 1 95 ? 5.953 -25.625 -22.875 1 98.69 95 VAL A CA 1
ATOM 683 C C . VAL A 1 95 ? 4.957 -25.812 -21.719 1 98.69 95 VAL A C 1
ATOM 685 O O . VAL A 1 95 ? 3.744 -25.828 -21.938 1 98.69 95 VAL A O 1
ATOM 688 N N . LEU A 1 96 ? 5.496 -26.016 -20.562 1 98.88 96 LEU A N 1
ATOM 689 C CA . LEU A 1 96 ? 4.68 -26.016 -19.344 1 98.88 96 LEU A CA 1
ATOM 690 C C . LEU A 1 96 ? 4.625 -24.625 -18.719 1 98.88 96 LEU A C 1
ATOM 692 O O . LEU A 1 96 ? 5.668 -24.031 -18.422 1 98.88 96 LEU A O 1
ATOM 696 N N . ILE A 1 97 ? 3.418 -24.109 -18.578 1 98.75 97 ILE A N 1
ATOM 697 C CA . ILE A 1 97 ? 3.148 -22.812 -17.953 1 98.75 97 ILE A CA 1
ATOM 698 C C . ILE A 1 97 ? 2.506 -23.047 -16.578 1 98.75 97 ILE A C 1
ATOM 700 O O . ILE A 1 97 ? 1.32 -23.375 -16.484 1 98.75 97 ILE A O 1
ATOM 704 N N . ASP A 1 98 ? 3.244 -22.828 -15.57 1 98.56 98 ASP A N 1
ATOM 705 C CA . ASP A 1 98 ? 2.744 -23.094 -14.227 1 98.56 98 ASP A CA 1
ATOM 706 C C . ASP A 1 98 ? 2.174 -21.828 -13.586 1 98.56 98 ASP A C 1
ATOM 708 O O . ASP A 1 98 ? 2.926 -20.969 -13.141 1 98.56 98 ASP A O 1
ATOM 712 N N . MET A 1 99 ? 0.89 -21.812 -13.43 1 97.25 99 MET A N 1
ATOM 713 C CA . MET A 1 99 ? 0.221 -20.656 -12.852 1 97.25 99 MET A CA 1
ATOM 714 C C . MET A 1 99 ? -0.145 -20.906 -11.398 1 97.25 99 MET A C 1
ATOM 716 O O . MET A 1 99 ? -0.881 -20.125 -10.789 1 97.25 99 MET A O 1
ATOM 720 N N . SER A 1 100 ? 0.371 -22.016 -10.891 1 94.44 100 SER A N 1
ATOM 721 C CA . SER A 1 100 ? 0.192 -22.297 -9.469 1 94.44 100 SER A CA 1
ATOM 722 C C . SER A 1 100 ? 1.104 -21.438 -8.609 1 94.44 100 SER A C 1
ATOM 724 O O . SER A 1 100 ? 2.07 -20.844 -9.109 1 94.44 100 SER A O 1
ATOM 726 N N . SER A 1 101 ? 0.688 -21.281 -7.387 1 91.69 101 SER A N 1
ATOM 727 C CA . SER A 1 101 ? 1.521 -20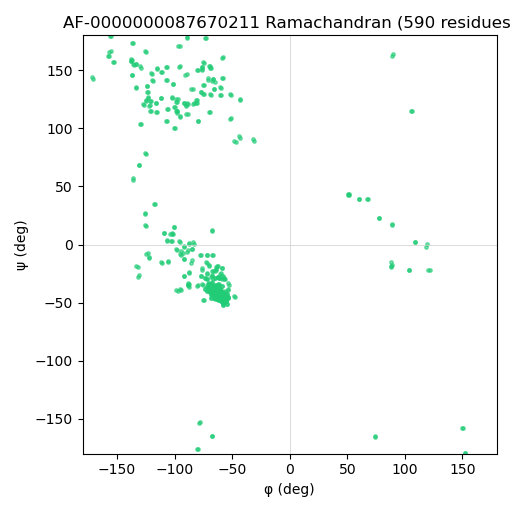.594 -6.398 1 91.69 101 SER A CA 1
ATOM 728 C C . SER A 1 101 ? 2.236 -21.594 -5.496 1 91.69 101 SER A C 1
ATOM 730 O O . SER A 1 101 ? 1.635 -22.156 -4.57 1 91.69 101 SER A O 1
ATOM 732 N N . ILE A 1 102 ? 3.531 -21.844 -5.805 1 92.5 102 ILE A N 1
ATOM 733 C CA . ILE A 1 102 ? 4.289 -22.844 -5.07 1 92.5 102 ILE A CA 1
ATOM 734 C C . ILE A 1 102 ? 5.684 -22.312 -4.75 1 92.5 102 ILE A C 1
ATOM 736 O O . ILE A 1 102 ? 6.051 -21.219 -5.18 1 92.5 102 ILE A O 1
ATOM 740 N N . ASP A 1 103 ? 6.398 -23.078 -3.977 1 93.25 103 ASP A N 1
ATOM 741 C CA . ASP A 1 103 ? 7.711 -22.688 -3.482 1 93.25 103 ASP A CA 1
ATOM 742 C C . ASP A 1 103 ? 8.672 -22.422 -4.637 1 93.25 103 ASP A C 1
ATOM 744 O O . ASP A 1 103 ? 8.766 -23.219 -5.57 1 93.25 103 ASP A O 1
ATOM 748 N N . PRO A 1 104 ? 9.445 -21.266 -4.543 1 95.62 104 PRO A N 1
ATOM 749 C CA . PRO A 1 104 ? 10.352 -20.906 -5.629 1 95.62 104 PRO A CA 1
ATOM 750 C C . PRO A 1 104 ? 11.422 -21.953 -5.895 1 95.62 104 PRO A C 1
ATOM 752 O O . PRO A 1 104 ? 11.648 -22.344 -7.043 1 95.62 104 PRO A O 1
ATOM 755 N N . ALA A 1 105 ? 12.031 -22.438 -4.859 1 93.81 105 ALA A N 1
ATOM 756 C CA . ALA A 1 105 ? 13.109 -23.406 -5.02 1 93.81 105 ALA A CA 1
ATOM 757 C C . ALA A 1 105 ? 12.57 -24.734 -5.562 1 93.81 105 ALA A C 1
ATOM 759 O O . ALA A 1 105 ? 13.211 -25.375 -6.406 1 93.81 105 ALA A O 1
ATOM 760 N N . GLU A 1 106 ? 11.438 -25.094 -5.043 1 94.44 106 GLU A N 1
ATOM 761 C CA . GLU A 1 106 ? 10.812 -26.312 -5.543 1 94.44 106 GLU A CA 1
ATOM 762 C C . GLU A 1 106 ? 10.445 -26.172 -7.02 1 94.44 106 GLU A C 1
ATOM 764 O O . GLU A 1 106 ? 10.586 -27.125 -7.785 1 94.44 106 GLU A O 1
ATOM 769 N N . THR A 1 107 ? 9.969 -25.078 -7.336 1 96.94 107 THR A N 1
ATOM 770 C CA . THR A 1 107 ? 9.625 -24.812 -8.727 1 96.94 107 THR A CA 1
ATOM 771 C C . THR A 1 107 ? 10.844 -24.969 -9.625 1 96.94 107 THR A C 1
ATOM 773 O O . THR A 1 107 ? 10.781 -25.625 -10.664 1 96.94 107 THR A O 1
ATOM 776 N N . ALA A 1 108 ? 11.953 -24.344 -9.273 1 97.19 108 ALA A N 1
ATOM 777 C CA . ALA A 1 108 ? 13.188 -24.422 -10.055 1 97.19 108 ALA A CA 1
ATOM 778 C C . ALA A 1 108 ? 13.664 -25.875 -10.18 1 97.19 108 ALA A C 1
ATOM 780 O O . ALA A 1 108 ? 14.094 -26.297 -11.258 1 97.19 108 ALA A O 1
ATOM 781 N N . ASP A 1 109 ? 13.539 -26.594 -9.086 1 97.62 109 ASP A N 1
ATOM 782 C CA . ASP A 1 109 ? 13.953 -28 -9.078 1 97.62 109 ASP A CA 1
ATOM 783 C C . ASP A 1 109 ? 13.094 -28.828 -10.016 1 97.62 109 ASP A C 1
ATOM 785 O O . ASP A 1 109 ? 13.609 -29.656 -10.766 1 97.62 109 ASP A O 1
ATOM 789 N N . MET A 1 110 ? 11.836 -28.641 -9.961 1 98.31 110 MET A N 1
ATOM 790 C CA . MET A 1 110 ? 10.914 -29.406 -10.812 1 98.31 110 MET A CA 1
ATOM 791 C C . MET A 1 110 ? 11.117 -29.047 -12.281 1 98.31 110 MET A C 1
ATOM 793 O O . MET A 1 110 ? 11.07 -29.906 -13.148 1 98.31 110 MET A O 1
ATOM 797 N N . ALA A 1 111 ? 11.344 -27.797 -12.539 1 98.56 111 ALA A N 1
ATOM 798 C CA . ALA A 1 111 ? 11.594 -27.344 -13.906 1 98.56 111 ALA A CA 1
ATOM 799 C C . ALA A 1 111 ? 12.828 -28.031 -14.492 1 98.56 111 ALA A C 1
ATOM 801 O O . ALA A 1 111 ? 12.789 -28.547 -15.609 1 98.56 111 ALA A O 1
ATOM 802 N N . ALA A 1 112 ? 13.891 -28.016 -13.711 1 98.44 112 ALA A N 1
ATOM 803 C CA . ALA A 1 112 ? 15.133 -28.641 -14.156 1 98.44 112 ALA A CA 1
ATOM 804 C C . ALA A 1 112 ? 14.953 -30.125 -14.383 1 98.44 112 ALA A C 1
ATOM 806 O O . ALA A 1 112 ? 15.445 -30.688 -15.367 1 98.44 112 ALA A O 1
ATOM 807 N N . ARG A 1 113 ? 14.266 -30.719 -13.508 1 98.56 113 ARG A N 1
ATOM 808 C CA . ARG A 1 113 ? 14.023 -32.156 -13.586 1 98.56 113 ARG A CA 1
ATOM 809 C C . ARG A 1 113 ? 13.195 -32.5 -14.82 1 98.56 113 ARG A C 1
ATOM 811 O O . ARG A 1 113 ? 13.508 -33.469 -15.539 1 98.56 113 ARG A O 1
ATOM 818 N N . LEU A 1 114 ? 12.156 -31.766 -15.055 1 98.75 114 LEU A N 1
ATOM 819 C CA . LEU A 1 114 ? 11.289 -32 -16.203 1 98.75 114 LEU A CA 1
ATOM 820 C C . LEU A 1 114 ? 12.07 -31.891 -17.5 1 98.75 114 LEU A C 1
ATOM 822 O O . LEU A 1 114 ? 11.945 -32.75 -18.391 1 98.75 114 LEU A O 1
ATOM 826 N N . GLU A 1 115 ? 12.812 -30.844 -17.594 1 98.5 115 GLU A N 1
ATOM 827 C CA . GLU A 1 115 ? 13.586 -30.609 -18.812 1 98.5 115 GLU A CA 1
ATOM 828 C C . GLU A 1 115 ? 14.609 -31.719 -19.031 1 98.5 115 GLU A C 1
ATOM 830 O O . GLU A 1 115 ? 14.781 -32.188 -20.156 1 98.5 115 GLU A O 1
ATOM 835 N N . ARG A 1 116 ? 15.281 -32.062 -17.969 1 98.38 116 ARG A N 1
ATOM 836 C CA . ARG A 1 116 ? 16.281 -33.125 -18.078 1 98.38 116 ARG A CA 1
ATOM 837 C C . ARG A 1 116 ? 15.648 -34.438 -18.531 1 98.38 116 ARG A C 1
ATOM 839 O O . ARG A 1 116 ? 16.234 -35.156 -19.344 1 98.38 116 ARG A O 1
ATOM 846 N N . LYS A 1 117 ? 14.531 -34.719 -18.078 1 98.25 117 LYS A N 1
ATOM 847 C CA . LYS A 1 117 ? 13.867 -36 -18.328 1 98.25 117 LYS A CA 1
ATOM 848 C C . LYS A 1 117 ? 13.211 -36.031 -19.703 1 98.25 117 LYS A C 1
ATOM 850 O O . LYS A 1 117 ? 13.156 -37.062 -20.359 1 98.25 117 LYS A O 1
ATOM 855 N N . THR A 1 118 ? 12.68 -34.906 -20.156 1 98.5 118 THR A N 1
ATOM 856 C CA . THR A 1 118 ? 11.758 -35 -21.281 1 98.5 118 THR A CA 1
ATOM 857 C C . THR A 1 118 ? 12.102 -33.938 -22.344 1 98.5 118 THR A C 1
ATOM 859 O O . THR A 1 118 ? 11.617 -34.031 -23.469 1 98.5 118 THR A O 1
ATOM 862 N N . GLY A 1 119 ? 12.852 -32.906 -21.984 1 98.44 119 GLY A N 1
ATOM 863 C CA . GLY A 1 119 ? 13.117 -31.781 -22.859 1 98.44 119 GLY A CA 1
ATOM 864 C C . GLY A 1 119 ? 12.07 -30.688 -22.766 1 98.44 119 GLY A C 1
ATOM 865 O O . GLY A 1 119 ? 12.297 -29.562 -23.234 1 98.44 119 GLY A O 1
ATOM 866 N N . MET A 1 120 ? 10.922 -30.969 -22.188 1 98.75 120 MET A N 1
ATOM 867 C CA . MET A 1 120 ? 9.875 -29.969 -22.031 1 98.75 120 MET A CA 1
ATOM 868 C C . MET A 1 120 ? 10.312 -28.859 -21.078 1 98.75 120 MET A C 1
ATOM 870 O O . MET A 1 120 ? 10.859 -29.141 -20 1 98.75 120 MET A O 1
ATOM 874 N N . VAL A 1 121 ? 10.094 -27.594 -21.438 1 98.56 121 VAL A N 1
ATOM 875 C CA . VAL A 1 121 ? 10.539 -26.453 -20.641 1 98.56 121 VAL A CA 1
ATOM 876 C C . VAL A 1 121 ? 9.398 -25.984 -19.734 1 98.56 121 VAL A C 1
ATOM 878 O O . VAL A 1 121 ? 8.227 -26.219 -20.031 1 98.56 121 VAL A O 1
ATOM 881 N N . TRP A 1 122 ? 9.789 -25.375 -18.641 1 98.69 122 TRP A N 1
ATOM 882 C CA . TRP A 1 122 ? 8.891 -24.922 -17.594 1 98.69 122 TRP A CA 1
ATOM 883 C C . TRP A 1 122 ? 9.031 -23.422 -17.375 1 98.69 122 TRP A C 1
ATOM 885 O O . TRP A 1 122 ? 10.133 -22.922 -17.141 1 98.69 122 TRP A O 1
ATOM 895 N N . VAL A 1 123 ? 7.902 -22.703 -17.5 1 98.69 123 VAL A N 1
ATOM 896 C CA . VAL A 1 123 ? 7.848 -21.281 -17.156 1 98.69 123 VAL A CA 1
ATOM 897 C C . VAL A 1 123 ? 6.883 -21.078 -15.992 1 98.69 123 VAL A C 1
ATOM 899 O O . VAL A 1 123 ? 5.691 -21.359 -16.109 1 98.69 123 VAL A O 1
ATOM 902 N N . ASP A 1 124 ? 7.406 -20.656 -14.82 1 98.31 124 ASP A N 1
ATOM 903 C CA . ASP A 1 124 ? 6.469 -20.312 -13.758 1 98.31 124 ASP A CA 1
ATOM 904 C C . ASP A 1 124 ? 5.836 -18.938 -14 1 98.31 124 ASP A C 1
ATOM 906 O O . ASP A 1 124 ? 6.543 -17.969 -14.289 1 98.31 124 ASP A O 1
ATOM 910 N N . CYS A 1 125 ? 4.484 -18.938 -13.875 1 97.69 125 CYS A N 1
ATOM 911 C CA . CYS A 1 125 ? 3.701 -17.766 -14.227 1 97.69 125 CYS A CA 1
ATOM 912 C C . CYS A 1 125 ? 2.635 -17.484 -13.172 1 97.69 125 CYS A C 1
ATOM 914 O O . CYS A 1 125 ? 1.459 -17.328 -13.5 1 97.69 125 CYS A O 1
ATOM 916 N N . PRO A 1 126 ? 3.109 -17.344 -11.922 1 95.69 126 PRO A N 1
ATOM 917 C CA . PRO A 1 126 ? 2.078 -16.922 -10.969 1 95.69 126 PRO A CA 1
ATOM 918 C C . PRO A 1 126 ? 1.416 -15.602 -11.359 1 95.69 126 PRO A C 1
ATOM 920 O O . PRO A 1 126 ? 1.938 -14.875 -12.203 1 95.69 126 PRO A O 1
ATOM 923 N N . LEU A 1 127 ? 0.245 -15.383 -10.758 1 93.12 127 LEU A N 1
ATOM 924 C CA . LEU A 1 127 ? -0.574 -14.305 -11.312 1 93.12 127 LEU A CA 1
ATOM 925 C C . LEU A 1 127 ? -1.203 -13.469 -10.203 1 93.12 127 LEU A C 1
ATOM 927 O O . LEU A 1 127 ? -1.231 -13.891 -9.039 1 93.12 127 LEU A O 1
ATOM 931 N N . SER A 1 128 ? -1.604 -12.289 -10.508 1 91.38 128 SER A N 1
ATOM 932 C CA . SER A 1 128 ? -2.445 -11.398 -9.719 1 91.38 128 SER A CA 1
ATOM 933 C C . SER A 1 128 ? -3.605 -10.859 -10.547 1 91.38 128 SER A C 1
ATOM 935 O O . SER A 1 128 ? -3.523 -10.797 -11.773 1 91.38 128 SER A O 1
ATOM 937 N N . GLY A 1 129 ? -4.777 -10.484 -9.859 1 87.81 129 GLY A N 1
ATOM 938 C CA . GLY A 1 129 ? -5.93 -9.93 -10.555 1 87.81 129 GLY A CA 1
ATOM 939 C C . GLY A 1 129 ? -7.188 -10.758 -10.375 1 87.81 129 GLY A C 1
ATOM 940 O O . GLY A 1 129 ? -8.297 -10.281 -10.61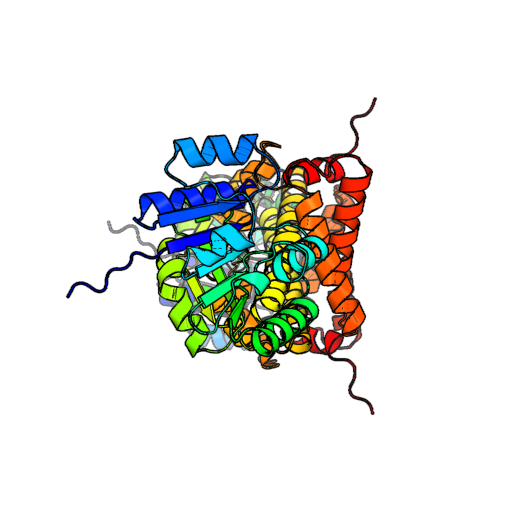7 1 87.81 129 GLY A O 1
ATOM 941 N N . GLY A 1 130 ? -7.027 -12.016 -10.047 1 84.81 130 GLY A N 1
ATOM 942 C CA . GLY A 1 130 ? -8.156 -12.867 -9.711 1 84.81 130 GLY A CA 1
ATOM 943 C C . GLY A 1 130 ? -8.984 -13.266 -10.922 1 84.81 130 GLY A C 1
ATOM 944 O O . GLY A 1 130 ? -8.523 -13.148 -12.062 1 84.81 130 GLY A O 1
ATOM 945 N N . VAL A 1 131 ? -10.156 -13.781 -10.648 1 88.62 131 VAL A N 1
ATOM 946 C CA . VAL A 1 131 ? -11.07 -14.297 -11.656 1 88.62 131 VAL A CA 1
ATOM 947 C C . VAL A 1 131 ? -11.453 -13.18 -12.633 1 88.62 131 VAL A C 1
ATOM 949 O O . VAL A 1 131 ? -11.383 -13.359 -13.852 1 88.62 131 VAL A O 1
ATOM 952 N N . PRO A 1 132 ? -11.703 -12 -12.086 1 87.25 132 PRO A N 1
ATOM 953 C CA . PRO A 1 132 ? -12.047 -10.945 -13.039 1 87.25 132 PRO A CA 1
ATOM 954 C C . PRO A 1 132 ? -10.906 -10.641 -14.016 1 87.25 132 PRO A C 1
ATOM 956 O O . PRO A 1 132 ? -11.148 -10.438 -15.203 1 87.25 132 PRO A O 1
ATOM 959 N N . GLY A 1 133 ? -9.711 -10.609 -13.5 1 90.75 133 GLY A N 1
ATOM 960 C CA . GLY A 1 133 ? -8.57 -10.383 -14.367 1 90.75 133 GLY A CA 1
ATOM 961 C C . GLY A 1 133 ? -8.398 -11.469 -15.422 1 90.75 133 GLY A C 1
ATOM 962 O O . GLY A 1 133 ? -8.094 -11.172 -16.578 1 90.75 133 GLY A O 1
ATOM 963 N N . ALA A 1 134 ? -8.641 -12.688 -15.062 1 93.5 134 ALA A N 1
ATOM 964 C CA . ALA A 1 134 ? -8.484 -13.812 -15.984 1 93.5 134 ALA A CA 1
ATOM 965 C C . ALA A 1 134 ? -9.539 -13.766 -17.094 1 93.5 134 ALA A C 1
ATOM 967 O O . ALA A 1 134 ? -9.219 -13.945 -18.266 1 93.5 134 ALA A O 1
ATOM 968 N N . LEU A 1 135 ? -10.742 -13.461 -16.688 1 94.75 135 LEU A N 1
ATOM 969 C CA . LEU A 1 135 ? -11.859 -13.477 -17.625 1 94.75 135 LEU A CA 1
ATOM 970 C C . LEU A 1 135 ? -11.719 -12.367 -18.672 1 94.75 135 LEU A C 1
ATOM 972 O O . LEU A 1 135 ? -12.172 -12.516 -19.797 1 94.75 135 LEU A O 1
ATOM 976 N N . CYS A 1 136 ? -11.008 -11.297 -18.297 1 94.62 136 CYS A N 1
ATOM 977 C CA . CYS A 1 136 ? -10.906 -10.156 -19.203 1 94.62 136 CYS A CA 1
ATOM 978 C C . CYS A 1 136 ? -9.523 -10.07 -19.828 1 94.62 136 CYS A C 1
ATOM 980 O O . CYS A 1 136 ? -9.234 -9.148 -20.594 1 94.62 136 CYS A O 1
ATOM 982 N N . GLY A 1 137 ? -8.727 -11 -19.531 1 95.5 137 GLY A N 1
ATOM 983 C CA . GLY A 1 137 ? -7.375 -10.984 -20.062 1 95.5 137 GLY A CA 1
ATOM 984 C C . GLY A 1 137 ? -6.531 -9.859 -19.5 1 95.5 137 GLY A C 1
ATOM 985 O O . GLY A 1 137 ? -5.754 -9.234 -20.234 1 95.5 137 GLY A O 1
ATOM 986 N N . LYS A 1 138 ? -6.711 -9.609 -18.234 1 94 138 LYS A N 1
ATOM 987 C CA . LYS A 1 138 ? -6.059 -8.453 -17.641 1 94 138 LYS A CA 1
ATOM 988 C C . LYS A 1 138 ? -5.234 -8.852 -16.422 1 94 138 LYS A C 1
ATOM 990 O O . LYS A 1 138 ? -5 -8.039 -15.523 1 94 138 LYS A O 1
ATOM 995 N N . LEU A 1 139 ? -4.789 -10.07 -16.406 1 94.06 139 LEU A N 1
ATOM 996 C CA . LEU A 1 139 ? -3.955 -10.531 -15.305 1 94.06 139 LEU A CA 1
ATOM 997 C C . LEU A 1 139 ? -2.592 -9.852 -15.336 1 94.06 139 LEU A C 1
ATOM 999 O O . LEU A 1 139 ? -2.145 -9.391 -16.391 1 94.06 139 LEU A O 1
ATOM 1003 N N . THR A 1 140 ? -2.029 -9.742 -14.148 1 94.38 140 THR A N 1
ATOM 1004 C CA . THR A 1 140 ? -0.612 -9.438 -13.992 1 94.38 140 THR A CA 1
ATOM 1005 C C . THR A 1 140 ? 0.196 -10.703 -13.75 1 94.38 140 THR A C 1
ATOM 1007 O O . THR A 1 140 ? 0.003 -11.391 -12.742 1 94.38 140 THR A O 1
ATOM 1010 N N . ILE A 1 141 ? 1.069 -11.008 -14.719 1 96.44 141 ILE A N 1
ATOM 1011 C CA . ILE A 1 141 ? 1.833 -12.25 -14.641 1 96.44 141 ILE A CA 1
ATOM 1012 C C . ILE A 1 141 ? 3.307 -11.93 -14.398 1 96.44 141 ILE A C 1
ATOM 1014 O O . ILE A 1 141 ? 3.904 -11.133 -15.125 1 96.44 141 ILE A O 1
ATOM 1018 N N . MET A 1 142 ? 3.857 -12.516 -13.383 1 96.69 142 MET A N 1
ATOM 1019 C CA . MET A 1 142 ? 5.289 -12.484 -13.102 1 96.69 142 MET A CA 1
ATOM 1020 C C . MET A 1 142 ? 5.93 -13.836 -13.406 1 96.69 142 MET A C 1
ATOM 1022 O O . MET A 1 142 ? 5.648 -14.828 -12.734 1 96.69 142 MET A O 1
ATOM 1026 N N . ALA A 1 143 ? 6.82 -13.805 -14.367 1 98.12 143 ALA A N 1
ATOM 1027 C CA . ALA A 1 143 ? 7.262 -15.086 -14.898 1 98.12 143 ALA A CA 1
ATOM 1028 C C . ALA A 1 143 ? 8.719 -15.367 -14.523 1 98.12 143 ALA A C 1
ATOM 1030 O O . ALA A 1 143 ? 9.5 -14.438 -14.305 1 98.12 143 ALA A O 1
ATOM 1031 N N . GLY A 1 144 ? 8.984 -16.578 -14.367 1 98.44 144 GLY A N 1
ATOM 1032 C CA . GLY A 1 144 ? 10.344 -17.078 -14.242 1 98.44 144 GLY A CA 1
ATOM 1033 C C . GLY A 1 144 ? 10.68 -18.141 -15.273 1 98.44 144 GLY A C 1
ATOM 1034 O O . GLY A 1 144 ? 9.867 -19.031 -15.547 1 98.44 144 GLY A O 1
ATOM 1035 N N . GLY A 1 145 ? 11.82 -18.109 -15.883 1 98.25 145 GLY A N 1
ATOM 1036 C CA . GLY A 1 145 ? 12.289 -19.016 -16.922 1 98.25 145 GLY A CA 1
ATOM 1037 C C . GLY A 1 145 ? 13.289 -18.375 -17.859 1 98.25 145 GLY A C 1
ATOM 1038 O O . GLY A 1 145 ? 13.695 -17.234 -17.656 1 98.25 145 GLY A O 1
ATOM 1039 N N . ARG A 1 146 ? 13.773 -19.188 -18.906 1 97.75 146 ARG A N 1
ATOM 1040 C CA . ARG A 1 146 ? 14.641 -18.625 -19.938 1 97.75 146 ARG A CA 1
ATOM 1041 C C . ARG A 1 146 ? 13.867 -17.703 -20.859 1 97.75 146 ARG A C 1
ATOM 1043 O O . ARG A 1 146 ? 12.688 -17.922 -21.125 1 97.75 146 ARG A O 1
ATOM 1050 N N . GLU A 1 147 ? 14.453 -16.688 -21.266 1 98.19 147 GLU A N 1
ATOM 1051 C CA . GLU A 1 147 ? 13.836 -15.695 -22.141 1 98.19 147 GLU A CA 1
ATOM 1052 C C . GLU A 1 147 ? 13.156 -16.359 -23.328 1 98.19 147 GLU A C 1
ATOM 1054 O O . GLU A 1 147 ? 12.031 -16 -23.688 1 98.19 147 GLU A O 1
ATOM 1059 N N . VAL A 1 148 ? 13.789 -17.266 -23.906 1 98.12 148 VAL A N 1
ATOM 1060 C CA . VAL A 1 148 ? 13.258 -17.922 -25.094 1 98.12 148 VAL A CA 1
ATOM 1061 C C . VAL A 1 148 ? 11.961 -18.656 -24.75 1 98.12 148 VAL A C 1
ATOM 1063 O O . VAL A 1 148 ? 11.008 -18.625 -25.531 1 98.12 148 VAL A O 1
ATOM 1066 N N . ASP A 1 149 ? 11.953 -19.297 -23.656 1 98.06 149 ASP A N 1
ATOM 1067 C CA . ASP A 1 149 ? 10.758 -20.031 -23.234 1 98.06 149 ASP A CA 1
ATOM 1068 C C . ASP A 1 149 ? 9.641 -19.078 -22.828 1 98.06 149 ASP A C 1
ATOM 1070 O O . ASP A 1 149 ? 8.469 -19.328 -23.109 1 98.06 149 ASP A O 1
ATOM 1074 N N . PHE A 1 150 ? 10.086 -18.047 -22.219 1 98.19 150 PHE A N 1
ATOM 1075 C CA . PHE A 1 150 ? 9.172 -16.953 -21.859 1 98.19 150 PHE A CA 1
ATOM 1076 C C . PHE A 1 150 ? 8.477 -16.406 -23.094 1 98.19 150 PHE A C 1
ATOM 1078 O O . PHE A 1 150 ? 7.254 -16.234 -23.094 1 98.19 150 PHE A O 1
ATOM 1085 N N . GLU A 1 151 ? 9.172 -16.188 -24.109 1 98 151 GLU A N 1
ATOM 1086 C CA . GLU A 1 151 ? 8.609 -15.656 -25.344 1 98 151 GLU A CA 1
ATOM 1087 C C . GLU A 1 151 ? 7.719 -16.688 -26.031 1 98 151 GLU A C 1
ATOM 1089 O O . GLU A 1 151 ? 6.691 -16.344 -26.625 1 98 151 GLU A O 1
ATOM 1094 N N . ARG A 1 152 ? 8.086 -17.906 -25.953 1 97.38 152 ARG A N 1
ATOM 1095 C CA . ARG A 1 152 ? 7.234 -18.969 -26.5 1 97.38 152 ARG A CA 1
ATOM 1096 C C . ARG A 1 152 ? 5.875 -18.969 -25.812 1 97.38 152 ARG A C 1
ATOM 1098 O O . ARG A 1 152 ? 4.84 -19.094 -26.469 1 97.38 152 ARG A O 1
ATOM 1105 N N . ALA A 1 153 ? 5.922 -18.797 -24.531 1 97.94 153 ALA A N 1
ATOM 1106 C CA . ALA A 1 153 ? 4.695 -18.859 -23.75 1 97.94 153 ALA A CA 1
ATOM 1107 C C . ALA A 1 153 ? 3.799 -17.656 -24.031 1 97.94 153 ALA A C 1
ATOM 1109 O O . ALA A 1 153 ? 2.605 -17.688 -23.719 1 97.94 153 ALA A O 1
ATOM 1110 N N . ARG A 1 154 ? 4.316 -16.609 -24.594 1 97 154 ARG A N 1
ATOM 1111 C CA . ARG A 1 154 ? 3.572 -15.398 -24.891 1 97 154 ARG A CA 1
ATOM 1112 C C . ARG A 1 154 ? 2.387 -15.688 -25.812 1 97 154 ARG A C 1
ATOM 1114 O O . ARG A 1 154 ? 1.367 -15 -25.75 1 97 154 ARG A O 1
ATOM 1121 N N . LYS A 1 155 ? 2.541 -16.703 -26.641 1 96.56 155 LYS A N 1
ATOM 1122 C CA . LYS A 1 155 ? 1.459 -17.094 -27.547 1 96.56 155 LYS A CA 1
ATOM 1123 C C . LYS A 1 155 ? 0.158 -17.312 -26.781 1 96.56 155 LYS A C 1
ATOM 1125 O O . LYS A 1 155 ? -0.923 -17 -27.266 1 96.56 155 LYS A O 1
ATOM 1130 N N . VAL A 1 156 ? 0.277 -17.812 -25.594 1 97.31 156 VAL A N 1
ATOM 1131 C CA . VAL A 1 156 ? -0.882 -18.094 -24.75 1 97.31 156 VAL A CA 1
ATOM 1132 C C . VAL A 1 156 ? -1.111 -16.938 -23.781 1 97.31 156 VAL A C 1
ATOM 1134 O O . VAL A 1 156 ? -2.242 -16.469 -23.609 1 97.31 156 VAL A O 1
ATOM 1137 N N . MET A 1 157 ? -0.042 -16.344 -23.203 1 96.88 157 MET A N 1
ATOM 1138 C CA . MET A 1 157 ? -0.107 -15.383 -22.094 1 96.88 157 MET A CA 1
ATOM 1139 C C . MET A 1 157 ? -0.67 -14.047 -22.578 1 96.88 157 MET A C 1
ATOM 1141 O O . MET A 1 157 ? -1.299 -13.328 -21.797 1 96.88 157 MET A O 1
ATOM 1145 N N . GLN A 1 158 ? -0.547 -13.734 -23.859 1 95.38 158 GLN A N 1
ATOM 1146 C CA . GLN A 1 158 ? -1.025 -12.469 -24.391 1 95.38 158 GLN A CA 1
ATOM 1147 C C . GLN A 1 158 ? -2.545 -12.359 -24.281 1 95.38 158 GLN A C 1
ATOM 1149 O O . GLN A 1 158 ? -3.098 -11.258 -24.266 1 95.38 158 GLN A O 1
ATOM 1154 N N . HIS A 1 159 ? -3.205 -13.477 -24.188 1 96.62 159 HIS A N 1
ATOM 1155 C CA . HIS A 1 159 ? -4.66 -13.484 -24.125 1 96.62 159 HIS A CA 1
ATOM 1156 C C . HIS A 1 159 ? -5.152 -13.523 -22.688 1 96.62 159 HIS A C 1
ATOM 1158 O O . HIS A 1 159 ? -6.344 -13.344 -22.422 1 96.62 159 HIS A O 1
ATOM 1164 N N . LEU A 1 160 ? -4.184 -13.727 -21.766 1 96.56 160 LEU A N 1
ATOM 1165 C CA . LEU A 1 160 ? -4.582 -13.891 -20.359 1 96.56 160 LEU A CA 1
ATOM 1166 C C . LEU A 1 160 ? -4.129 -12.703 -19.531 1 96.56 160 LEU A C 1
ATOM 1168 O O . LEU A 1 160 ? -4.598 -12.516 -18.406 1 96.56 160 LEU A O 1
ATOM 1172 N N . SER A 1 161 ? -3.23 -11.891 -20.031 1 95.5 161 SER A N 1
ATOM 1173 C CA . SER A 1 161 ? -2.6 -10.922 -19.141 1 95.5 161 SER A CA 1
ATOM 1174 C C . SER A 1 161 ? -2.484 -9.555 -19.797 1 95.5 161 SER A C 1
ATOM 1176 O O . SER A 1 161 ? -2.346 -9.461 -21.016 1 95.5 161 SER A O 1
ATOM 1178 N N . ALA A 1 162 ? -2.617 -8.539 -18.984 1 92.62 162 ALA A N 1
ATOM 1179 C CA . ALA A 1 162 ? -2.309 -7.18 -19.406 1 92.62 162 ALA A CA 1
ATOM 1180 C C . ALA A 1 162 ? -0.834 -6.855 -19.188 1 92.62 162 ALA A C 1
ATOM 1182 O O . ALA A 1 162 ? -0.24 -6.082 -19.938 1 92.62 162 ALA A O 1
ATOM 1183 N N . ASN A 1 163 ? -0.308 -7.414 -18.141 1 93.25 163 ASN A N 1
ATOM 1184 C CA . ASN A 1 163 ? 1.108 -7.305 -17.812 1 93.25 163 ASN A CA 1
ATOM 1185 C C . ASN A 1 163 ? 1.772 -8.68 -17.734 1 93.25 163 ASN A C 1
ATOM 1187 O O . ASN A 1 163 ? 1.307 -9.555 -17 1 93.25 163 ASN A O 1
ATOM 1191 N N . TYR A 1 164 ? 2.766 -8.914 -18.562 1 96.06 164 TYR A N 1
ATOM 1192 C CA . TYR A 1 164 ? 3.535 -10.148 -18.625 1 96.06 164 TYR A CA 1
ATOM 1193 C C . TYR A 1 164 ? 5.031 -9.867 -18.594 1 96.06 164 TYR A C 1
ATOM 1195 O O . TYR A 1 164 ? 5.617 -9.461 -19.609 1 96.06 164 TYR A O 1
ATOM 1203 N N . THR A 1 165 ? 5.684 -10.102 -17.406 1 97 165 THR A N 1
ATOM 1204 C CA . THR A 1 165 ? 7.051 -9.648 -17.172 1 97 165 THR A CA 1
ATOM 1205 C C . THR A 1 165 ? 7.953 -10.82 -16.797 1 97 165 THR A C 1
ATOM 1207 O O . THR A 1 165 ? 7.582 -11.648 -15.961 1 97 165 THR A O 1
ATOM 1210 N N . LEU A 1 166 ? 9.117 -10.906 -17.469 1 98.19 166 LEU A N 1
ATOM 1211 C CA . LEU A 1 166 ? 10.133 -11.883 -17.078 1 98.19 166 LEU A CA 1
ATOM 1212 C C . LEU A 1 166 ? 10.953 -11.375 -15.898 1 98.19 166 LEU A C 1
ATOM 1214 O O . LEU A 1 166 ? 11.602 -10.336 -15.984 1 98.19 166 LEU A O 1
ATOM 1218 N N . MET A 1 167 ? 10.977 -12.203 -14.828 1 98.12 167 MET A N 1
ATOM 1219 C CA . MET A 1 167 ? 11.562 -11.734 -13.578 1 98.12 167 MET A CA 1
ATOM 1220 C C . MET A 1 167 ? 12.93 -12.375 -13.352 1 98.12 167 MET A C 1
ATOM 1222 O O . MET A 1 167 ? 13.68 -11.953 -12.469 1 98.12 167 MET A O 1
ATOM 1226 N N . GLY A 1 168 ? 13.25 -13.383 -14.07 1 97.94 168 GLY A N 1
ATOM 1227 C CA . GLY A 1 168 ? 14.492 -14.125 -13.906 1 97.94 168 GLY A CA 1
ATOM 1228 C C . GLY A 1 168 ? 14.359 -15.586 -14.289 1 97.94 168 GLY A C 1
ATOM 1229 O O . GLY A 1 168 ? 13.5 -15.953 -15.094 1 97.94 168 GLY A O 1
ATOM 1230 N N . ALA A 1 169 ? 15.242 -16.375 -13.758 1 97.44 169 ALA A N 1
ATOM 1231 C CA . ALA A 1 169 ? 15.25 -17.812 -14.062 1 97.44 169 ALA A CA 1
ATOM 1232 C C . ALA A 1 169 ? 14.094 -18.516 -13.375 1 97.44 169 ALA A C 1
ATOM 1234 O O . ALA A 1 169 ? 13.281 -17.891 -12.688 1 97.44 169 ALA A O 1
ATOM 1235 N N . SER A 1 170 ? 13.969 -19.812 -13.617 1 97.56 170 SER A N 1
ATOM 1236 C CA . SER A 1 170 ? 12.906 -20.594 -13 1 97.56 170 SER A CA 1
ATOM 1237 C C . SER A 1 170 ? 12.875 -20.391 -11.484 1 97.56 170 SER A C 1
ATOM 1239 O O . SER A 1 170 ? 13.914 -20.484 -10.82 1 97.56 170 SER A O 1
ATOM 1241 N N . GLY A 1 171 ? 11.727 -20.094 -11.008 1 97.44 171 GLY A N 1
ATOM 1242 C CA . GLY A 1 171 ? 11.562 -19.812 -9.594 1 97.44 171 GLY A CA 1
ATOM 1243 C C . GLY A 1 171 ? 11.414 -18.328 -9.305 1 97.44 171 GLY A C 1
ATOM 1244 O O . GLY A 1 171 ? 10.805 -17.938 -8.305 1 97.44 171 GLY A O 1
ATOM 1245 N N . ALA A 1 172 ? 11.867 -17.5 -10.203 1 97.94 172 ALA A N 1
ATOM 1246 C CA . ALA A 1 172 ? 11.828 -16.047 -9.992 1 97.94 172 ALA A CA 1
ATOM 1247 C C . ALA A 1 172 ? 10.391 -15.531 -10.008 1 97.94 172 ALA A C 1
ATOM 1249 O O . ALA A 1 172 ? 10.055 -14.594 -9.289 1 97.94 172 ALA A O 1
ATOM 1250 N N . GLY A 1 173 ? 9.586 -16.109 -10.859 1 98 173 GLY A N 1
ATOM 1251 C CA . GLY A 1 173 ? 8.172 -15.75 -10.844 1 98 173 GLY A CA 1
ATOM 1252 C C . GLY A 1 173 ? 7.512 -16.016 -9.508 1 98 173 GLY A C 1
ATOM 1253 O O . GLY A 1 173 ? 6.789 -15.164 -8.984 1 98 173 GLY A O 1
ATOM 1254 N N . GLN A 1 174 ? 7.812 -17.125 -8.977 1 97.31 174 GLN A N 1
ATOM 1255 C CA . GLN A 1 174 ? 7.258 -17.5 -7.68 1 97.31 174 GLN A CA 1
ATOM 1256 C C . GLN A 1 174 ? 7.77 -16.578 -6.57 1 97.31 174 GLN A C 1
ATOM 1258 O O . GLN A 1 174 ? 7.008 -16.188 -5.684 1 97.31 174 GLN A O 1
ATOM 1263 N N . THR A 1 175 ? 9.047 -16.25 -6.598 1 97.25 175 THR A N 1
ATOM 1264 C CA . THR A 1 175 ? 9.586 -15.305 -5.629 1 97.25 175 THR A CA 1
ATOM 1265 C C . THR A 1 175 ? 8.836 -13.984 -5.699 1 97.25 175 THR A C 1
ATOM 1267 O O . THR A 1 175 ? 8.453 -13.422 -4.668 1 97.25 175 THR A O 1
ATOM 1270 N N . THR A 1 176 ? 8.609 -13.547 -6.879 1 97.88 176 THR A N 1
ATOM 1271 C CA . THR A 1 176 ? 7.91 -12.281 -7.078 1 97.88 176 THR A CA 1
ATOM 1272 C C . THR A 1 176 ? 6.465 -12.375 -6.598 1 97.88 176 THR A C 1
ATOM 1274 O O . THR A 1 176 ? 5.918 -11.414 -6.059 1 97.88 176 THR A O 1
ATOM 1277 N N . LYS A 1 177 ? 5.883 -13.492 -6.805 1 97 177 LYS A N 1
ATOM 1278 C CA . LYS A 1 177 ? 4.531 -13.719 -6.305 1 97 177 LYS A CA 1
ATOM 1279 C C . LYS A 1 177 ? 4.48 -13.586 -4.785 1 97 177 LYS A C 1
ATOM 1281 O O . LYS A 1 177 ? 3.533 -13.016 -4.234 1 97 177 LYS A O 1
ATOM 1286 N N . LEU A 1 178 ? 5.453 -14.156 -4.094 1 97.06 178 LEU A N 1
ATOM 1287 C CA . LEU A 1 178 ? 5.523 -14.008 -2.643 1 97.06 178 LEU A CA 1
ATOM 1288 C C . LEU A 1 178 ? 5.566 -12.539 -2.246 1 97.06 178 LEU A C 1
ATOM 1290 O O . LEU A 1 178 ? 4.895 -12.125 -1.295 1 97.06 178 LEU A O 1
ATOM 1294 N N . ILE A 1 179 ? 6.332 -11.797 -2.969 1 98.12 179 ILE A N 1
ATOM 1295 C CA . ILE A 1 179 ? 6.461 -10.367 -2.719 1 98.12 179 ILE A CA 1
ATOM 1296 C C . ILE A 1 179 ? 5.121 -9.68 -2.969 1 98.12 179 ILE A C 1
ATOM 1298 O O . ILE A 1 179 ? 4.699 -8.828 -2.186 1 98.12 179 ILE A O 1
ATOM 1302 N N . ASN A 1 180 ? 4.453 -10.031 -4.059 1 97.56 180 ASN A N 1
ATOM 1303 C CA . ASN A 1 180 ? 3.113 -9.523 -4.336 1 97.56 180 ASN A CA 1
ATOM 1304 C C . ASN A 1 180 ? 2.164 -9.781 -3.168 1 97.56 180 ASN A C 1
ATOM 1306 O O . ASN A 1 180 ? 1.419 -8.891 -2.76 1 97.56 180 ASN A O 1
ATOM 1310 N N . GLN A 1 181 ? 2.227 -10.945 -2.68 1 96.75 181 GLN A N 1
ATOM 1311 C CA . GLN A 1 181 ? 1.312 -11.336 -1.61 1 96.75 181 GLN A CA 1
ATOM 1312 C C . GLN A 1 181 ? 1.662 -10.625 -0.304 1 96.75 181 GLN A C 1
ATOM 1314 O O . GLN A 1 181 ? 0.779 -10.328 0.502 1 96.75 181 GLN A O 1
ATOM 1319 N N . LEU A 1 182 ? 2.951 -10.383 -0.076 1 98.12 182 LEU A N 1
ATOM 1320 C CA . LEU A 1 182 ? 3.359 -9.555 1.054 1 98.12 182 LEU A CA 1
ATOM 1321 C C . LEU A 1 182 ? 2.658 -8.203 1.019 1 98.12 182 LEU A C 1
ATOM 1323 O O . LEU A 1 182 ? 2.027 -7.801 1.999 1 98.12 182 LEU A O 1
ATOM 1327 N N . PHE A 1 183 ? 2.719 -7.527 -0.093 1 98.5 183 PHE A N 1
ATOM 1328 C CA . PHE A 1 183 ? 2.104 -6.215 -0.233 1 98.5 183 PHE A CA 1
ATOM 1329 C C . PHE A 1 183 ? 0.593 -6.301 -0.047 1 98.5 183 PHE A C 1
ATOM 1331 O O . PHE A 1 183 ? -0.001 -5.469 0.642 1 98.5 183 PHE A O 1
ATOM 1338 N N . CYS A 1 184 ? -0.032 -7.305 -0.623 1 97.38 184 CYS A N 1
ATOM 1339 C CA . CYS A 1 184 ? -1.479 -7.441 -0.509 1 97.38 184 CYS A CA 1
ATOM 1340 C C . CYS A 1 184 ? -1.896 -7.633 0.944 1 97.38 184 CYS A C 1
ATOM 1342 O O . CYS A 1 184 ? -2.789 -6.938 1.436 1 97.38 184 CYS A O 1
ATOM 1344 N N . ALA A 1 185 ? -1.21 -8.531 1.599 1 97.94 185 ALA A N 1
ATOM 1345 C CA . ALA A 1 185 ? -1.573 -8.844 2.979 1 97.94 185 ALA A CA 1
ATOM 1346 C C . ALA A 1 185 ? -1.427 -7.621 3.877 1 97.94 185 ALA A C 1
ATOM 1348 O O . ALA A 1 185 ? -2.32 -7.316 4.672 1 97.94 185 ALA A O 1
ATOM 1349 N N . VAL A 1 186 ? -0.334 -6.949 3.762 1 98.5 186 VAL A N 1
ATOM 1350 C CA . VAL A 1 186 ? -0.051 -5.781 4.594 1 98.5 186 VAL A CA 1
ATOM 1351 C C .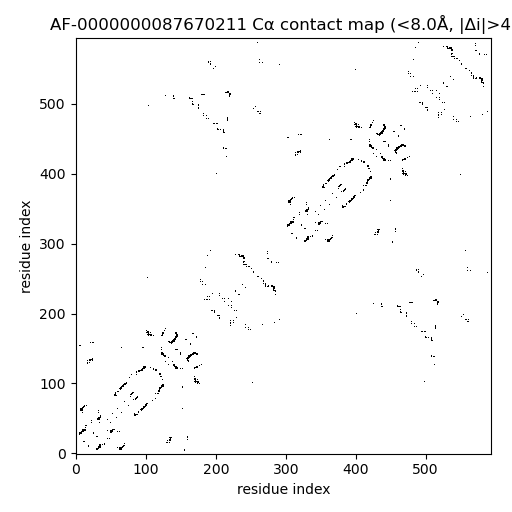 VAL A 1 186 ? -1.064 -4.676 4.297 1 98.5 186 VAL A C 1
ATOM 1353 O O . VAL A 1 186 ? -1.549 -4.008 5.211 1 98.5 186 VAL A O 1
ATOM 1356 N N . LEU A 1 187 ? -1.432 -4.477 3.055 1 98.56 187 LEU A N 1
ATOM 1357 C CA . LEU A 1 187 ? -2.342 -3.404 2.67 1 98.56 187 LEU A CA 1
ATOM 1358 C C . LEU A 1 187 ? -3.77 -3.723 3.098 1 98.56 187 LEU A C 1
ATOM 1360 O O . LEU A 1 187 ? -4.516 -2.826 3.498 1 98.56 187 LEU A O 1
ATOM 1364 N N . PHE A 1 188 ? -4.211 -4.98 3.012 1 98.12 188 PHE A N 1
ATOM 1365 C CA . PHE A 1 188 ? -5.52 -5.344 3.537 1 98.12 188 PHE A CA 1
ATOM 1366 C C . PHE A 1 188 ? -5.609 -5.035 5.027 1 98.12 188 PHE A C 1
ATOM 1368 O O . PHE A 1 188 ? -6.602 -4.465 5.488 1 98.12 188 PHE A O 1
ATOM 1375 N N . GLN A 1 189 ? -4.57 -5.43 5.715 1 98.38 189 GLN A N 1
ATOM 1376 C CA . GLN A 1 189 ? -4.543 -5.145 7.145 1 98.38 189 GLN A CA 1
ATOM 1377 C C . GLN A 1 189 ? -4.547 -3.641 7.406 1 98.38 189 GLN A C 1
ATOM 1379 O O . GLN A 1 189 ? -5.211 -3.168 8.328 1 98.38 189 GLN A O 1
ATOM 1384 N N . ALA A 1 190 ? -3.787 -2.906 6.645 1 98.69 190 ALA A N 1
ATOM 1385 C CA . ALA A 1 190 ? -3.734 -1.454 6.789 1 98.69 190 ALA A CA 1
ATOM 1386 C C . ALA A 1 190 ? -5.113 -0.833 6.578 1 98.69 190 ALA A C 1
ATOM 1388 O O . ALA A 1 190 ? -5.516 0.062 7.324 1 98.69 190 ALA A O 1
ATOM 1389 N N . VAL A 1 191 ? -5.82 -1.28 5.566 1 98.69 191 VAL A N 1
ATOM 1390 C CA . VAL A 1 191 ? -7.164 -0.78 5.289 1 98.69 191 VAL A CA 1
ATOM 1391 C C . VAL A 1 191 ? -8.078 -1.061 6.48 1 98.69 191 VAL A C 1
ATOM 1393 O O . VAL A 1 191 ? -8.836 -0.188 6.906 1 98.69 191 VAL A O 1
ATOM 1396 N N . ALA A 1 192 ? -8.008 -2.229 7.02 1 98.44 192 ALA A N 1
ATOM 1397 C CA . ALA A 1 192 ? -8.828 -2.576 8.18 1 98.44 192 ALA A CA 1
ATOM 1398 C C . ALA A 1 192 ? -8.555 -1.634 9.344 1 98.44 192 ALA A C 1
ATOM 1400 O O . ALA A 1 192 ? -9.484 -1.102 9.953 1 98.44 192 ALA A O 1
ATOM 1401 N N . GLU A 1 193 ? -7.285 -1.461 9.648 1 98.38 193 GLU A N 1
ATOM 1402 C CA . GLU A 1 193 ? -6.906 -0.595 10.758 1 98.38 193 GLU A CA 1
ATOM 1403 C C . GLU A 1 193 ? -7.277 0.858 10.477 1 98.38 193 GLU A C 1
ATOM 1405 O O . GLU A 1 193 ? -7.68 1.588 11.383 1 98.38 193 GLU A O 1
ATOM 1410 N N . ALA A 1 194 ? -7.145 1.272 9.219 1 98.69 194 ALA A N 1
ATOM 1411 C CA . ALA A 1 194 ? -7.508 2.631 8.82 1 98.69 194 ALA A CA 1
ATOM 1412 C C . ALA A 1 194 ? -9.008 2.873 9.008 1 98.69 194 ALA A C 1
ATOM 1414 O O . ALA A 1 194 ? -9.414 3.951 9.438 1 98.69 194 ALA A O 1
ATOM 1415 N N . VAL A 1 195 ? -9.828 1.89 8.656 1 98.5 195 VAL A N 1
ATOM 1416 C CA . VAL A 1 195 ? -11.266 1.998 8.852 1 98.5 195 VAL A CA 1
ATOM 1417 C C . VAL A 1 195 ? -11.57 2.244 10.328 1 98.5 195 VAL A C 1
ATOM 1419 O O . VAL A 1 195 ? -12.352 3.137 10.672 1 98.5 195 VAL A O 1
ATOM 1422 N N . LYS A 1 196 ? -10.898 1.52 11.164 1 97.94 196 LYS A N 1
ATOM 1423 C CA . LYS A 1 196 ? -11.148 1.649 12.594 1 97.94 196 LYS A CA 1
ATOM 1424 C C . LYS A 1 196 ? -10.711 3.02 13.109 1 97.94 196 LYS A C 1
ATOM 1426 O O . LYS A 1 196 ? -11.398 3.625 13.938 1 97.94 196 LYS A O 1
ATOM 1431 N N . LEU A 1 197 ? -9.625 3.498 12.633 1 97.5 197 LEU A N 1
ATOM 1432 C CA . LEU A 1 197 ? -9.148 4.824 13.016 1 97.5 197 LEU A CA 1
ATOM 1433 C C . LEU A 1 197 ? -10.133 5.902 12.57 1 97.5 197 LEU A C 1
ATOM 1435 O O . LEU A 1 197 ? -10.422 6.832 13.328 1 97.5 197 LEU A O 1
ATOM 1439 N N . ALA A 1 198 ? -10.562 5.793 11.328 1 98 198 ALA A N 1
ATOM 1440 C CA . ALA A 1 198 ? -11.523 6.762 10.797 1 98 198 ALA A CA 1
ATOM 1441 C C . ALA A 1 198 ? -12.789 6.793 11.648 1 98 198 ALA A C 1
ATOM 1443 O O . ALA A 1 198 ? -13.25 7.867 12.047 1 98 198 ALA A O 1
ATOM 1444 N N . GLU A 1 199 ? -13.305 5.629 11.969 1 96.88 199 GLU A N 1
ATOM 1445 C CA . GLU A 1 199 ? -14.508 5.523 12.781 1 96.88 199 GLU A CA 1
ATOM 1446 C C . GLU A 1 199 ? -14.289 6.125 14.172 1 96.88 199 GLU A C 1
ATOM 1448 O O . GLU A 1 199 ? -15.141 6.863 14.672 1 96.88 199 GLU A O 1
ATOM 1453 N N . ALA A 1 200 ? -13.188 5.824 14.742 1 96.06 200 ALA A N 1
ATOM 1454 C CA . ALA A 1 200 ? -12.867 6.344 16.078 1 96.06 200 ALA A CA 1
ATOM 1455 C C . ALA A 1 200 ? -12.773 7.867 16.062 1 96.06 200 ALA A C 1
ATOM 1457 O O . ALA A 1 200 ? -13.117 8.523 17.047 1 96.06 200 ALA A O 1
ATOM 1458 N N . GLY A 1 201 ? -12.305 8.414 14.953 1 95.75 201 GLY A N 1
ATOM 1459 C CA . GLY A 1 201 ? -12.117 9.852 14.828 1 95.75 201 GLY A CA 1
ATOM 1460 C C . GLY A 1 201 ? -13.32 10.57 14.25 1 95.75 201 GLY A C 1
ATOM 1461 O O . GLY A 1 201 ? -13.297 11.789 14.078 1 95.75 201 GLY A O 1
ATOM 1462 N N . GLY A 1 202 ? -14.328 9.836 13.914 1 96 202 GLY A N 1
ATOM 1463 C CA . GLY A 1 202 ? -15.547 10.43 13.383 1 96 202 GLY A CA 1
ATOM 1464 C C . GLY A 1 202 ? -15.43 10.836 11.93 1 96 202 GLY A C 1
ATOM 1465 O O . GLY A 1 202 ? -16.109 11.758 11.477 1 96 202 GLY A O 1
ATOM 1466 N N . VAL A 1 203 ? -14.57 10.281 11.203 1 97.56 203 VAL A N 1
ATOM 1467 C CA . VAL A 1 203 ? -14.391 10.531 9.781 1 97.56 203 VAL A CA 1
ATOM 1468 C C . VAL A 1 203 ? -15.023 9.398 8.977 1 97.56 203 VAL A C 1
ATOM 1470 O O . VAL A 1 203 ? -14.914 8.227 9.344 1 97.56 203 VAL A O 1
ATOM 1473 N N . ASP A 1 204 ? -15.727 9.734 7.879 1 97.44 204 ASP A N 1
ATOM 1474 C CA . ASP A 1 204 ? -16.297 8.727 6.992 1 97.44 204 ASP A CA 1
ATOM 1475 C C . ASP A 1 204 ? -15.203 7.984 6.223 1 97.44 204 ASP A C 1
ATOM 1477 O O . ASP A 1 204 ? -14.57 8.555 5.332 1 97.44 204 ASP A O 1
ATOM 1481 N N . PRO A 1 205 ? -15.086 6.719 6.523 1 97.81 205 PRO A N 1
ATOM 1482 C CA . PRO A 1 205 ? -14.016 5.984 5.844 1 97.81 205 PRO A CA 1
ATOM 1483 C C . PRO A 1 205 ? -14.188 5.961 4.328 1 97.81 205 PRO A C 1
ATOM 1485 O O . PRO A 1 205 ? -13.203 5.887 3.59 1 97.81 205 PRO A O 1
ATOM 1488 N N . THR A 1 206 ? -15.367 6.023 3.83 1 96.94 206 THR A N 1
ATOM 1489 C CA . THR A 1 206 ? -15.641 5.875 2.404 1 96.94 206 THR A CA 1
ATOM 1490 C C . THR A 1 206 ? -15.164 7.102 1.634 1 96.94 206 THR A C 1
ATOM 1492 O O . THR A 1 206 ? -15.062 7.07 0.405 1 96.94 206 THR A O 1
ATOM 1495 N N . ALA A 1 207 ? -14.758 8.195 2.297 1 96.19 207 ALA A N 1
ATOM 1496 C CA . ALA A 1 207 ? -14.258 9.414 1.665 1 96.19 207 ALA A CA 1
ATOM 1497 C C . ALA A 1 207 ? -12.742 9.367 1.513 1 96.19 207 ALA A C 1
ATOM 1499 O O . ALA A 1 207 ? -12.164 10.164 0.767 1 96.19 207 ALA A O 1
ATOM 1500 N N . ILE A 1 208 ? -12.133 8.438 2.148 1 97.25 208 ILE A N 1
ATOM 1501 C CA . ILE A 1 208 ? -10.688 8.438 2.309 1 97.25 208 ILE A CA 1
ATOM 1502 C C . ILE A 1 208 ? -10.023 8.102 0.975 1 97.25 208 ILE A C 1
ATOM 1504 O O . ILE A 1 208 ? -9.047 8.75 0.58 1 97.25 208 ILE A O 1
ATOM 1508 N N . PRO A 1 209 ? -10.586 7.125 0.186 1 97.44 209 PRO A N 1
ATOM 1509 C CA . PRO A 1 209 ? -9.922 6.812 -1.083 1 97.44 209 PRO A CA 1
ATOM 1510 C C . PRO A 1 209 ? -9.805 8.031 -2.002 1 97.44 209 PRO A C 1
ATOM 1512 O O . PRO A 1 209 ? -8.727 8.305 -2.531 1 97.44 209 PRO A O 1
ATOM 1515 N N . ALA A 1 210 ? -10.867 8.781 -2.107 1 95.19 210 ALA A N 1
ATOM 1516 C CA . ALA A 1 210 ? -10.836 9.969 -2.957 1 95.19 210 ALA A CA 1
ATOM 1517 C C . ALA A 1 210 ? -9.883 11.023 -2.395 1 95.19 210 ALA A C 1
ATOM 1519 O O . ALA A 1 210 ? -9.148 11.664 -3.146 1 95.19 210 ALA A O 1
ATOM 1520 N N . ALA A 1 211 ? -9.836 11.164 -1.129 1 95.31 211 ALA A N 1
ATOM 1521 C CA . ALA A 1 211 ? -9.023 12.188 -0.469 1 95.31 211 ALA A CA 1
ATOM 1522 C C . ALA A 1 211 ? -7.539 11.898 -0.656 1 95.31 211 ALA A C 1
ATOM 1524 O O . ALA A 1 211 ? -6.73 12.828 -0.762 1 95.31 211 ALA A O 1
ATOM 1525 N N . LEU A 1 212 ? -7.188 10.625 -0.711 1 95.88 212 LEU A N 1
ATOM 1526 C CA . LEU A 1 212 ? -5.773 10.273 -0.728 1 95.88 212 LEU A CA 1
ATOM 1527 C C . LEU A 1 212 ? -5.32 9.906 -2.137 1 95.88 212 LEU A C 1
ATOM 1529 O O . LEU A 1 212 ? -4.152 9.57 -2.35 1 95.88 212 LEU A O 1
ATOM 1533 N N . ALA A 1 213 ? -6.219 10.016 -3.121 1 93.94 213 ALA A N 1
ATOM 1534 C CA . ALA A 1 213 ? -5.906 9.633 -4.496 1 93.94 213 ALA A CA 1
ATOM 1535 C C . ALA A 1 213 ? -4.742 10.461 -5.039 1 93.94 213 ALA A C 1
ATOM 1537 O O . ALA A 1 213 ? -4.742 11.695 -4.93 1 93.94 213 ALA A O 1
ATOM 1538 N N . GLY A 1 214 ? -3.721 9.734 -5.598 1 88.12 214 GLY A N 1
ATOM 1539 C CA . GLY A 1 214 ? -2.598 10.414 -6.23 1 88.12 214 GLY A CA 1
ATOM 1540 C C . GLY A 1 214 ? -1.479 10.742 -5.262 1 88.12 214 GLY A C 1
ATOM 1541 O O . GLY A 1 214 ? -0.358 11.047 -5.68 1 88.12 214 GLY A O 1
ATOM 1542 N N . GLY A 1 215 ? -1.783 10.75 -3.961 1 91.31 215 GLY A N 1
ATOM 1543 C CA . GLY A 1 215 ? -0.753 10.984 -2.963 1 91.31 215 GLY A CA 1
ATOM 1544 C C . GLY A 1 215 ? 0.08 9.75 -2.662 1 91.31 215 GLY A C 1
ATOM 1545 O O . GLY A 1 215 ? -0.144 8.688 -3.244 1 91.31 215 GLY A O 1
ATOM 1546 N N . ARG A 1 216 ? 0.962 9.852 -1.731 1 91.56 216 ARG A N 1
ATOM 1547 C CA . ARG A 1 216 ? 1.918 8.789 -1.443 1 91.56 216 ARG A CA 1
ATOM 1548 C C . ARG A 1 216 ? 1.232 7.602 -0.774 1 91.56 216 ARG A C 1
ATOM 1550 O O . ARG A 1 216 ? 1.648 6.453 -0.953 1 91.56 216 ARG A O 1
ATOM 1557 N N . ALA A 1 217 ? 0.201 7.859 -0.055 1 96.19 217 ALA A N 1
ATOM 1558 C CA . ALA A 1 217 ? -0.493 6.789 0.657 1 96.19 217 ALA A CA 1
ATOM 1559 C C . ALA A 1 217 ? -1.373 5.98 -0.292 1 96.19 217 ALA A C 1
ATOM 1561 O O . ALA A 1 217 ? -1.95 4.965 0.102 1 96.19 217 ALA A O 1
ATOM 1562 N N . ASP A 1 218 ? -1.533 6.441 -1.503 1 95.81 218 ASP A N 1
ATOM 1563 C CA . ASP A 1 218 ? -2.455 5.828 -2.453 1 95.81 218 ASP A CA 1
ATOM 1564 C C . ASP A 1 218 ? -1.989 4.426 -2.848 1 95.81 218 ASP A C 1
ATOM 1566 O O . ASP A 1 218 ? -0.788 4.176 -2.963 1 95.81 218 ASP A O 1
ATOM 1570 N N . SER A 1 219 ? -2.945 3.506 -3.016 1 97.38 219 SER A N 1
ATOM 1571 C CA . SER A 1 219 ? -2.719 2.135 -3.463 1 97.38 219 SER A CA 1
ATOM 1572 C C . SER A 1 219 ? -3.982 1.534 -4.07 1 97.38 219 SER A C 1
ATOM 1574 O O . SER A 1 219 ? -5.082 2.055 -3.869 1 97.38 219 SER A O 1
ATOM 1576 N N . ARG A 1 220 ? -3.811 0.5 -4.793 1 95.19 220 ARG A N 1
ATOM 1577 C CA . ARG A 1 220 ? -4.941 -0.157 -5.441 1 95.19 220 ARG A CA 1
ATOM 1578 C C . ARG A 1 220 ? -5.895 -0.749 -4.406 1 95.19 220 ARG A C 1
ATOM 1580 O O . ARG A 1 220 ? -7.113 -0.613 -4.531 1 95.19 220 ARG A O 1
ATOM 1587 N N . ILE A 1 221 ? -5.367 -1.341 -3.414 1 96.62 221 ILE A N 1
ATOM 1588 C CA . ILE A 1 221 ? -6.203 -1.987 -2.406 1 96.62 221 ILE A CA 1
ATOM 1589 C C . ILE A 1 221 ? -6.953 -0.929 -1.601 1 96.62 221 ILE A C 1
ATOM 1591 O O . ILE A 1 221 ? -8.125 -1.104 -1.277 1 96.62 221 ILE A O 1
ATOM 1595 N N . LEU A 1 222 ? -6.285 0.179 -1.259 1 98.12 222 LEU A N 1
ATOM 1596 C CA . LEU A 1 222 ? -6.996 1.282 -0.621 1 98.12 222 LEU A CA 1
ATOM 1597 C C . LEU A 1 222 ? -8.195 1.71 -1.455 1 98.12 222 LEU A C 1
ATOM 1599 O O . LEU A 1 222 ? -9.312 1.818 -0.937 1 98.12 222 LEU A O 1
ATOM 1603 N N . GLN A 1 223 ? -8.008 1.852 -2.746 1 97.06 223 GLN A N 1
ATOM 1604 C CA . GLN A 1 223 ? -9.047 2.34 -3.648 1 97.06 223 GLN A CA 1
ATOM 1605 C C . GLN A 1 223 ? -10.156 1.309 -3.82 1 97.06 223 GLN A C 1
ATOM 1607 O O . GLN A 1 223 ? -11.336 1.663 -3.893 1 97.06 223 GLN A O 1
ATOM 1612 N N . GLU A 1 224 ? -9.805 0.12 -3.781 1 94.12 224 GLU A N 1
ATOM 1613 C CA . GLU A 1 224 ? -10.766 -0.921 -4.125 1 94.12 224 GLU A CA 1
ATOM 1614 C C . GLU A 1 224 ? -11.5 -1.421 -2.887 1 94.12 224 GLU A C 1
ATOM 1616 O O . GLU A 1 224 ? -12.68 -1.791 -2.965 1 94.12 224 GLU A O 1
ATOM 1621 N N . PHE A 1 225 ? -10.875 -1.336 -1.71 1 96.69 225 PHE A N 1
ATOM 1622 C CA . PHE A 1 225 ? -11.422 -2.164 -0.642 1 96.69 225 PHE A CA 1
ATOM 1623 C C . PHE A 1 225 ? -11.82 -1.311 0.556 1 96.69 225 PHE A C 1
ATOM 1625 O O . PHE A 1 225 ? -12.508 -1.786 1.462 1 96.69 225 PHE A O 1
ATOM 1632 N N . MET A 1 226 ? -11.461 -0.078 0.61 1 98.19 226 MET A N 1
ATOM 1633 C CA . MET A 1 226 ? -11.812 0.747 1.764 1 98.19 226 MET A CA 1
ATOM 1634 C C . MET A 1 226 ? -13.32 0.748 1.998 1 98.19 226 MET A C 1
ATOM 1636 O O . MET A 1 226 ? -13.773 0.543 3.123 1 98.19 226 MET A O 1
ATOM 1640 N N . GLN A 1 227 ? -14.109 0.982 0.941 1 97.56 227 GLN A N 1
ATOM 1641 C CA . GLN A 1 227 ? -15.562 1.019 1.054 1 97.56 227 GLN A CA 1
ATOM 1642 C C . GLN A 1 227 ? -16.109 -0.331 1.505 1 97.56 227 GLN A C 1
ATOM 1644 O O . GLN A 1 227 ? -17.016 -0.389 2.338 1 97.56 227 GLN A O 1
ATOM 1649 N N . LYS A 1 228 ? -15.609 -1.366 0.938 1 97.44 228 LYS A N 1
ATOM 1650 C CA . LYS A 1 228 ? -16.062 -2.717 1.272 1 97.44 228 LYS A CA 1
ATOM 1651 C C . LYS A 1 228 ? -15.836 -3.014 2.754 1 97.44 228 LYS A C 1
ATOM 1653 O O . LYS A 1 228 ? -16.75 -3.512 3.43 1 97.44 228 LYS A O 1
ATOM 1658 N N . PHE A 1 229 ? -14.656 -2.68 3.279 1 98.12 229 PHE A N 1
ATOM 1659 C CA . PHE A 1 229 ? -14.344 -2.92 4.68 1 98.12 229 PHE A CA 1
ATOM 1660 C C . PHE A 1 229 ? -15.172 -2.018 5.586 1 98.12 229 PHE A C 1
ATOM 1662 O O . PHE A 1 229 ? -15.688 -2.465 6.609 1 98.12 229 PHE A O 1
ATOM 1669 N N . ALA A 1 230 ? -15.352 -0.794 5.168 1 98.12 230 ALA A N 1
ATOM 1670 C CA . ALA A 1 230 ? -16.141 0.158 5.949 1 98.12 230 ALA A CA 1
ATOM 1671 C C . ALA A 1 230 ? -17.594 -0.301 6.082 1 98.12 230 ALA A C 1
ATOM 1673 O O . ALA A 1 230 ? -18.203 -0.129 7.133 1 98.12 230 ALA A O 1
ATOM 1674 N N . ALA A 1 231 ? -18.109 -0.902 5 1 97.69 231 ALA A N 1
ATOM 1675 C CA . ALA A 1 231 ? -19.5 -1.329 4.945 1 97.69 231 ALA A CA 1
ATOM 1676 C C . ALA A 1 231 ? -19.688 -2.709 5.574 1 97.69 231 ALA A C 1
ATOM 1678 O O . ALA A 1 231 ? -20.812 -3.199 5.707 1 97.69 231 ALA A O 1
ATOM 1679 N N . ARG A 1 232 ? -18.609 -3.318 5.977 1 96.94 232 ARG A N 1
ATOM 1680 C CA . ARG A 1 232 ? -18.656 -4.711 6.418 1 96.94 232 ARG A CA 1
ATOM 1681 C C . ARG A 1 232 ? -19.344 -5.59 5.387 1 96.94 232 ARG A C 1
ATOM 1683 O O . ARG A 1 232 ? -20.234 -6.375 5.727 1 96.94 232 ARG A O 1
ATOM 1690 N N . ASP A 1 233 ? -19 -5.328 4.145 1 97.12 233 ASP A N 1
ATOM 1691 C CA . ASP A 1 233 ? -19.422 -6.176 3.037 1 97.12 233 ASP A CA 1
ATOM 1692 C C . ASP A 1 233 ? -18.547 -7.43 2.939 1 97.12 233 ASP A C 1
ATOM 1694 O O . ASP A 1 233 ? -17.422 -7.371 2.457 1 97.12 233 ASP A O 1
ATOM 1698 N N . PHE A 1 234 ? -19.141 -8.547 3.338 1 96 234 PHE A N 1
ATOM 1699 C CA . PHE A 1 234 ? -18.359 -9.766 3.465 1 96 234 PHE A CA 1
ATOM 1700 C C . PHE A 1 234 ? -18.562 -10.672 2.254 1 96 234 PHE A C 1
ATOM 1702 O O . PHE A 1 234 ? -18.25 -11.859 2.301 1 96 234 PHE A O 1
ATOM 1709 N N . SER A 1 235 ? -19.125 -10.109 1.167 1 94.5 235 SER A N 1
ATOM 1710 C CA . SER A 1 235 ? -19.25 -10.883 -0.063 1 94.5 235 SER A CA 1
ATOM 1711 C C . SER A 1 235 ? -17.891 -11.352 -0.554 1 94.5 235 SER A C 1
ATOM 1713 O O . SER A 1 235 ? -16.891 -10.641 -0.412 1 94.5 235 SER A O 1
ATOM 1715 N N . PRO A 1 236 ? -17.797 -12.508 -1.102 1 90.19 236 PRO A N 1
ATOM 1716 C CA . PRO A 1 236 ? -16.5 -13.148 -1.39 1 90.19 236 PRO A CA 1
ATOM 1717 C C . PRO A 1 236 ? -15.734 -12.438 -2.502 1 90.19 236 PRO A C 1
ATOM 1719 O O . PRO A 1 236 ? -16.297 -12.148 -3.562 1 90.19 236 PRO A O 1
ATOM 1722 N N . THR A 1 237 ? -14.523 -12.148 -2.24 1 86.94 237 THR A N 1
ATOM 1723 C CA . THR A 1 237 ? -13.555 -11.664 -3.227 1 86.94 237 THR A CA 1
ATOM 1724 C C . THR A 1 237 ? -12.25 -12.438 -3.123 1 86.94 237 THR A C 1
ATOM 1726 O O . THR A 1 237 ? -11.5 -12.531 -4.098 1 86.94 237 THR A O 1
ATOM 1729 N N . GLY A 1 238 ? -11.914 -12.945 -2.027 1 87.88 238 GLY A N 1
ATOM 1730 C CA . GLY A 1 238 ? -10.734 -13.727 -1.7 1 87.88 238 GLY A CA 1
ATOM 1731 C C . GLY A 1 238 ? -10.789 -14.344 -0.314 1 87.88 238 GLY A C 1
ATOM 1732 O O . GLY A 1 238 ? -11.273 -13.711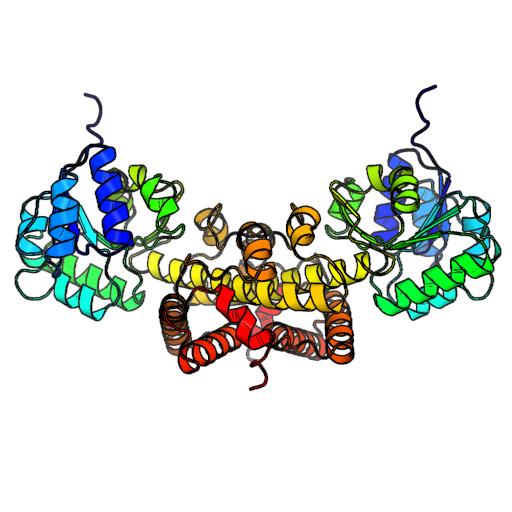 0.629 1 87.88 238 GLY A O 1
ATOM 1733 N N . ARG A 1 239 ? -10.297 -15.523 -0.226 1 91.62 239 ARG A N 1
ATOM 1734 C CA . ARG A 1 239 ? -10.414 -16.234 1.037 1 91.62 239 ARG A CA 1
ATOM 1735 C C . ARG A 1 239 ? -9.227 -15.945 1.946 1 91.62 239 ARG A C 1
ATOM 1737 O O . ARG A 1 239 ? -8.086 -15.867 1.481 1 91.62 239 ARG A O 1
ATOM 1744 N N . ILE A 1 240 ? -9.523 -15.922 3.254 1 96.38 240 ILE A N 1
ATOM 1745 C CA . ILE A 1 240 ? -8.508 -15.672 4.27 1 96.38 240 ILE A CA 1
ATOM 1746 C C . ILE A 1 240 ? -7.512 -16.828 4.297 1 96.38 240 ILE A C 1
ATOM 1748 O O . ILE A 1 240 ? -6.301 -16.609 4.398 1 96.38 240 ILE A O 1
ATOM 1752 N N . ASP A 1 241 ? -7.98 -18.031 4.164 1 95.06 241 ASP A N 1
ATOM 1753 C CA . ASP A 1 241 ? -7.078 -19.172 4.262 1 95.06 241 ASP A CA 1
ATOM 1754 C C . ASP A 1 241 ? -6.199 -19.297 3.018 1 95.06 241 ASP A C 1
ATOM 1756 O O . ASP A 1 241 ? -5.078 -19.797 3.088 1 95.06 241 ASP A O 1
ATOM 1760 N N . ASN A 1 242 ? -6.668 -18.844 1.864 1 90.12 242 ASN A N 1
ATOM 1761 C CA . ASN A 1 242 ? -5.797 -18.766 0.696 1 90.12 242 ASN A CA 1
ATOM 1762 C C . ASN A 1 242 ? -4.645 -17.781 0.921 1 90.12 242 ASN A C 1
ATOM 1764 O O . ASN A 1 242 ? -3.498 -18.078 0.583 1 90.12 242 ASN A O 1
ATOM 1768 N N . MET A 1 243 ? -4.977 -16.656 1.454 1 94.12 243 MET A N 1
ATOM 1769 C CA . MET A 1 243 ? -3.932 -15.688 1.781 1 94.12 243 MET A CA 1
ATOM 1770 C C . MET A 1 243 ? -2.953 -16.266 2.797 1 94.12 243 MET A C 1
ATOM 1772 O O . MET A 1 243 ? -1.738 -16.125 2.65 1 94.12 243 MET A O 1
ATOM 1776 N N . LEU A 1 244 ? -3.506 -16.938 3.801 1 96 244 LEU A N 1
ATOM 1777 C CA . LEU A 1 244 ? -2.637 -17.531 4.809 1 96 244 LEU A CA 1
ATOM 1778 C C . LEU A 1 244 ? -1.714 -18.578 4.184 1 96 244 LEU A C 1
ATOM 1780 O O . LEU A 1 244 ? -0.538 -18.672 4.543 1 96 244 LEU A O 1
ATOM 1784 N N . LYS A 1 245 ? -2.195 -19.344 3.287 1 91.19 245 LYS A N 1
ATOM 1785 C CA . LYS A 1 245 ? -1.364 -20.312 2.574 1 91.19 245 LYS A CA 1
ATOM 1786 C C . LYS A 1 245 ? -0.172 -19.625 1.911 1 91.19 245 LYS A C 1
ATOM 1788 O O . LYS A 1 245 ? 0.958 -20.109 2.006 1 91.19 245 LYS A O 1
ATOM 1793 N N . ASP A 1 246 ? -0.405 -18.547 1.215 1 92.44 246 ASP A N 1
ATOM 1794 C CA . ASP A 1 246 ? 0.665 -17.781 0.574 1 92.44 246 ASP A CA 1
ATOM 1795 C C . ASP A 1 246 ? 1.626 -17.203 1.61 1 92.44 246 ASP A C 1
ATOM 1797 O O . ASP A 1 246 ? 2.842 -17.203 1.402 1 92.44 246 ASP A O 1
ATOM 1801 N N . LEU A 1 247 ? 1.077 -16.75 2.688 1 96.62 247 LEU A N 1
ATOM 1802 C CA . LEU A 1 247 ? 1.892 -16.172 3.748 1 96.62 247 LEU A CA 1
ATOM 1803 C C . LEU A 1 247 ? 2.742 -17.234 4.43 1 96.62 247 LEU A C 1
ATOM 1805 O O . LEU A 1 247 ? 3.879 -16.969 4.824 1 96.62 247 LEU A O 1
ATOM 1809 N N . ASP A 1 248 ? 2.164 -18.406 4.582 1 95.06 248 ASP A N 1
ATOM 1810 C CA . ASP A 1 248 ? 2.949 -19.5 5.117 1 95.06 248 ASP A CA 1
ATOM 1811 C C . ASP A 1 248 ? 4.117 -19.844 4.199 1 95.06 248 ASP A C 1
ATOM 1813 O O . ASP A 1 248 ? 5.223 -20.125 4.668 1 95.06 248 ASP A O 1
ATOM 1817 N N . SER A 1 249 ? 3.846 -19.875 2.924 1 93.25 249 SER A N 1
ATOM 1818 C CA . SER A 1 249 ? 4.918 -20.094 1.955 1 93.25 249 SER A CA 1
ATOM 1819 C C . SER A 1 249 ? 5.98 -19 2.061 1 93.25 249 SER A C 1
ATOM 1821 O O . SER A 1 249 ? 7.176 -19.281 1.968 1 93.25 249 SER A O 1
ATOM 1823 N N . LEU A 1 250 ? 5.52 -17.828 2.217 1 96.56 250 LEU A N 1
ATOM 1824 C CA . LEU A 1 250 ? 6.418 -16.688 2.389 1 96.56 250 LEU A CA 1
ATOM 1825 C C . LEU A 1 250 ? 7.285 -16.875 3.633 1 96.56 250 LEU A C 1
ATOM 1827 O O . LEU A 1 250 ? 8.5 -16.688 3.578 1 96.56 250 LEU A O 1
ATOM 1831 N N . GLN A 1 251 ? 6.707 -17.25 4.707 1 96.69 251 GLN A N 1
ATOM 1832 C CA . GLN A 1 251 ? 7.438 -17.453 5.953 1 96.69 251 GLN A CA 1
ATOM 1833 C C . GLN A 1 251 ? 8.422 -18.609 5.824 1 96.69 251 GLN A C 1
ATOM 1835 O O . GLN A 1 251 ? 9.531 -18.547 6.367 1 96.69 251 GLN A O 1
ATOM 1840 N N . ALA A 1 252 ? 8.008 -19.656 5.207 1 95.19 252 ALA A N 1
ATOM 1841 C CA . ALA A 1 252 ? 8.906 -20.781 4.973 1 95.19 252 ALA A CA 1
ATOM 1842 C C . ALA A 1 252 ? 10.133 -20.344 4.172 1 95.19 252 ALA A C 1
ATOM 1844 O O . ALA A 1 252 ? 11.258 -20.719 4.496 1 95.19 252 ALA A O 1
ATOM 1845 N N . PHE A 1 253 ? 9.891 -19.609 3.189 1 95.12 253 PHE A N 1
ATOM 1846 C CA . PHE A 1 253 ? 10.977 -19.078 2.371 1 95.12 253 PHE A CA 1
ATOM 1847 C C . PHE A 1 253 ? 11.898 -18.188 3.201 1 95.12 253 PHE A C 1
ATOM 1849 O O . PHE A 1 253 ? 13.117 -18.328 3.131 1 95.12 253 PHE A O 1
ATOM 1856 N N . ALA A 1 254 ? 11.273 -17.297 3.98 1 96.62 254 ALA A N 1
ATOM 1857 C CA . ALA A 1 254 ? 12.039 -16.391 4.824 1 96.62 254 ALA A CA 1
ATOM 1858 C C . ALA A 1 254 ? 12.875 -17.156 5.844 1 96.62 254 ALA A C 1
ATOM 1860 O O . ALA A 1 254 ? 14.023 -16.797 6.121 1 96.62 254 ALA A O 1
ATOM 1861 N N . LEU A 1 255 ? 12.312 -18.172 6.414 1 95.56 255 LEU A N 1
ATOM 1862 C CA . LEU A 1 255 ? 13.023 -19.016 7.371 1 95.56 255 LEU A CA 1
ATOM 1863 C C . LEU A 1 255 ? 14.227 -19.688 6.711 1 95.56 255 LEU A C 1
ATOM 1865 O O . LEU A 1 255 ? 15.336 -19.656 7.254 1 95.56 255 LEU A O 1
ATOM 1869 N N . LYS A 1 256 ? 14 -20.219 5.551 1 94.12 256 LYS A N 1
ATOM 1870 C CA . LYS A 1 256 ? 15.047 -20.922 4.809 1 94.12 256 LYS A CA 1
ATOM 1871 C C . LYS A 1 256 ? 16.188 -19.984 4.453 1 94.12 256 LYS A C 1
ATOM 1873 O O . LYS A 1 256 ? 17.359 -20.375 4.492 1 94.12 256 LYS A O 1
ATOM 1878 N N . THR A 1 257 ? 15.883 -18.797 4.148 1 94.62 257 THR A N 1
ATOM 1879 C CA . THR A 1 257 ? 16.891 -17.844 3.684 1 94.62 257 THR A CA 1
ATOM 1880 C C . THR A 1 257 ? 17.359 -16.953 4.828 1 94.62 257 THR A C 1
ATOM 1882 O O . THR A 1 257 ? 18.188 -16.062 4.629 1 94.62 257 THR A O 1
ATOM 1885 N N . LYS A 1 258 ? 16.75 -17.062 6.066 1 95.12 258 LYS A N 1
ATOM 1886 C CA . LYS A 1 258 ? 17.047 -16.266 7.25 1 95.12 258 LYS A CA 1
ATOM 1887 C C . LYS A 1 258 ? 16.797 -14.789 6.988 1 95.12 258 LYS A C 1
ATOM 1889 O O . LYS A 1 258 ? 17.609 -13.938 7.367 1 95.12 258 LYS A O 1
ATOM 1894 N N . THR A 1 259 ? 15.75 -14.5 6.27 1 95.94 259 THR A N 1
ATOM 1895 C CA . THR A 1 259 ? 15.367 -13.133 5.941 1 95.94 259 THR A CA 1
ATOM 1896 C C . THR A 1 259 ? 14.422 -12.57 7 1 95.94 259 THR A C 1
ATOM 1898 O O . THR A 1 259 ? 13.336 -13.109 7.227 1 95.94 259 THR A O 1
ATOM 1901 N N . PRO A 1 260 ? 14.797 -11.484 7.684 1 95.5 260 PRO A N 1
ATOM 1902 C CA . PRO A 1 260 ? 13.906 -10.906 8.695 1 95.5 260 PRO A CA 1
ATOM 1903 C C . PRO A 1 260 ? 12.734 -10.148 8.086 1 95.5 260 PRO A C 1
ATOM 1905 O O . PRO A 1 260 ? 12.922 -9.297 7.215 1 95.5 260 PRO A O 1
ATOM 1908 N N . LEU A 1 261 ? 11.508 -10.445 8.523 1 97 261 LEU A N 1
ATOM 1909 C CA . LEU A 1 261 ? 10.281 -9.789 8.094 1 97 261 LEU A CA 1
ATOM 1910 C C . LEU A 1 261 ? 9.438 -9.375 9.297 1 97 261 LEU A C 1
ATOM 1912 O O . LEU A 1 261 ? 8.32 -9.867 9.484 1 97 261 LEU A O 1
ATOM 1916 N N . PRO A 1 262 ? 9.883 -8.414 10.094 1 96.44 262 PRO A N 1
ATOM 1917 C CA . PRO A 1 262 ? 9.242 -8.141 11.383 1 96.44 262 PRO A CA 1
ATOM 1918 C C . PRO A 1 262 ? 7.785 -7.695 11.234 1 96.44 262 PRO A C 1
ATOM 1920 O O . PRO A 1 262 ? 6.934 -8.094 12.031 1 96.44 262 PRO A O 1
ATOM 1923 N N . MET A 1 263 ? 7.426 -6.883 10.312 1 97.75 263 MET A N 1
ATOM 1924 C CA . MET A 1 263 ? 6.043 -6.453 10.148 1 97.75 263 MET A CA 1
ATOM 1925 C C . MET A 1 263 ? 5.195 -7.57 9.539 1 97.75 263 MET A C 1
ATOM 1927 O O . MET A 1 263 ? 4.109 -7.871 10.039 1 97.75 263 MET A O 1
ATOM 1931 N N . THR A 1 264 ? 5.711 -8.188 8.453 1 97.75 264 THR A N 1
ATOM 1932 C CA . THR A 1 264 ? 4.977 -9.242 7.773 1 97.75 264 THR A CA 1
ATOM 1933 C C . THR A 1 264 ? 4.672 -10.391 8.734 1 97.75 264 THR A C 1
ATOM 1935 O O . THR A 1 264 ? 3.611 -11.016 8.648 1 97.75 264 THR A O 1
ATOM 1938 N N . GLY A 1 265 ? 5.621 -10.648 9.641 1 97.12 265 GLY A N 1
ATOM 1939 C CA . GLY A 1 265 ? 5.375 -11.672 10.648 1 97.12 265 GLY A CA 1
ATOM 1940 C C . GLY A 1 265 ? 4.121 -11.43 11.453 1 97.12 265 GLY A C 1
ATOM 1941 O O . GLY A 1 265 ? 3.371 -12.359 11.758 1 97.12 265 GLY A O 1
ATOM 1942 N N . SER A 1 266 ? 3.846 -10.195 11.836 1 96.62 266 SER A N 1
ATOM 1943 C CA . SER A 1 266 ? 2.645 -9.828 12.578 1 96.62 266 SER A CA 1
ATOM 1944 C C . SER A 1 266 ? 1.387 -10.086 11.75 1 96.62 266 SER A C 1
ATOM 1946 O O . SER A 1 266 ? 0.37 -10.539 12.281 1 96.62 266 SER A O 1
ATOM 1948 N N . VAL A 1 267 ? 1.421 -9.836 10.516 1 97.81 267 VAL A N 1
ATOM 1949 C CA . VAL A 1 267 ? 0.273 -10.016 9.633 1 97.81 267 VAL A CA 1
ATOM 1950 C C . VAL A 1 267 ? -0.035 -11.508 9.484 1 97.81 267 VAL A C 1
ATOM 1952 O O . VAL A 1 267 ? -1.201 -11.906 9.453 1 97.81 267 VAL A O 1
ATOM 1955 N N . VAL A 1 268 ? 1.034 -12.344 9.414 1 97.69 268 VAL A N 1
ATOM 1956 C CA . VAL A 1 268 ? 0.862 -13.789 9.344 1 97.69 268 VAL A CA 1
ATOM 1957 C C . VAL A 1 268 ? 0.1 -14.281 10.57 1 97.69 268 VAL A C 1
ATOM 1959 O O . VAL A 1 268 ? -0.866 -15.039 10.445 1 97.69 268 VAL A O 1
ATOM 1962 N N . GLU A 1 269 ? 0.48 -13.797 11.711 1 97.12 269 GLU A N 1
ATOM 1963 C CA . GLU A 1 269 ? -0.165 -14.234 12.945 1 97.12 269 GLU A CA 1
ATOM 1964 C C . GLU A 1 269 ? -1.618 -13.766 13 1 97.12 269 GLU A C 1
ATOM 1966 O O . GLU A 1 269 ? -2.482 -14.484 13.508 1 97.12 269 GLU A O 1
ATOM 1971 N N . ILE A 1 270 ? -1.892 -12.594 12.508 1 97.25 270 ILE A N 1
ATOM 1972 C CA . ILE A 1 270 ? -3.262 -12.102 12.461 1 97.25 270 ILE A CA 1
ATOM 1973 C C . ILE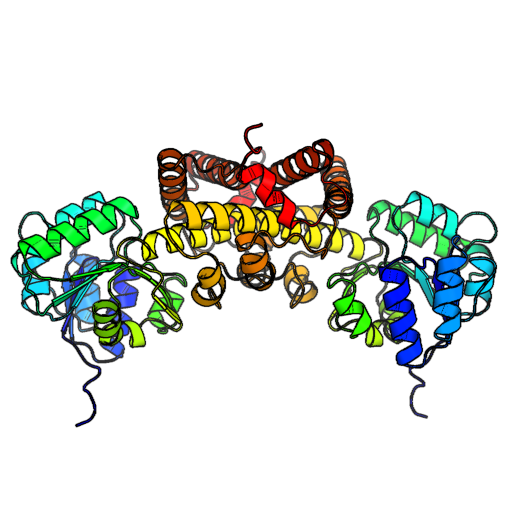 A 1 270 ? -4.113 -13.016 11.586 1 97.25 270 ILE A C 1
ATOM 1975 O O . ILE A 1 270 ? -5.23 -13.383 11.961 1 97.25 270 ILE A O 1
ATOM 1979 N N . HIS A 1 271 ? -3.611 -13.406 10.445 1 97.69 271 HIS A N 1
ATOM 1980 C CA . HIS A 1 271 ? -4.348 -14.297 9.562 1 97.69 271 HIS A CA 1
ATOM 1981 C C . HIS A 1 271 ? -4.543 -15.672 10.203 1 97.69 271 HIS A C 1
ATOM 1983 O O . HIS A 1 271 ? -5.59 -16.297 10.031 1 97.69 271 HIS A O 1
ATOM 1989 N N . ARG A 1 272 ? -3.557 -16.125 10.953 1 97.56 272 ARG A N 1
ATOM 1990 C CA . ARG A 1 272 ? -3.707 -17.391 11.68 1 97.56 272 ARG A CA 1
ATOM 1991 C C . ARG A 1 272 ? -4.824 -17.297 12.711 1 97.56 272 ARG A C 1
ATOM 1993 O O . ARG A 1 272 ? -5.602 -18.234 12.883 1 97.56 272 ARG A O 1
ATOM 2000 N N . LEU A 1 273 ? -4.891 -16.172 13.406 1 96.31 273 LEU A N 1
ATOM 2001 C CA . LEU A 1 273 ? -5.957 -15.945 14.375 1 96.31 273 LEU A CA 1
ATOM 2002 C C . LEU A 1 273 ? -7.324 -15.984 13.703 1 96.31 273 LEU A C 1
ATOM 2004 O O . LEU A 1 273 ? -8.273 -16.562 14.25 1 96.31 273 LEU A O 1
ATOM 2008 N N . LEU A 1 274 ? -7.43 -15.383 12.539 1 96 274 LEU A N 1
ATOM 2009 C CA . LEU A 1 274 ? -8.688 -15.367 11.805 1 96 274 LEU A CA 1
ATOM 2010 C C . LEU A 1 274 ? -9.109 -16.781 11.406 1 96 274 LEU A C 1
ATOM 2012 O O . LEU A 1 274 ? -10.281 -17.141 11.547 1 96 274 LEU A O 1
ATOM 2016 N N . CYS A 1 275 ? -8.18 -17.562 10.938 1 96.88 275 CYS A N 1
ATOM 2017 C CA . CYS A 1 275 ? -8.469 -18.953 10.57 1 96.88 275 CYS A CA 1
ATOM 2018 C C . CYS A 1 275 ? -8.852 -19.766 11.789 1 96.88 275 CYS A C 1
ATOM 2020 O O . CYS A 1 275 ? -9.781 -20.578 11.734 1 96.88 275 CYS A O 1
ATOM 2022 N N . ALA A 1 276 ? -8.172 -19.562 12.914 1 96.06 276 ALA A N 1
ATOM 2023 C CA . ALA A 1 276 ? -8.484 -20.25 14.156 1 96.06 276 ALA A CA 1
ATOM 2024 C C . ALA A 1 276 ? -9.898 -19.906 14.633 1 96.06 276 ALA A C 1
ATOM 2026 O O . ALA A 1 276 ? -10.562 -20.734 15.266 1 96.06 276 ALA A O 1
ATOM 2027 N N . ALA A 1 277 ? -10.375 -18.766 14.297 1 94.25 277 ALA A N 1
ATOM 2028 C CA . ALA A 1 277 ? -11.703 -18.297 14.688 1 94.25 277 ALA A CA 1
ATOM 2029 C C . ALA A 1 277 ? -12.766 -18.828 13.727 1 94.25 277 ALA A C 1
ATOM 2031 O O . ALA A 1 277 ? -13.945 -18.484 13.859 1 94.25 277 ALA A O 1
ATOM 2032 N N . GLY A 1 278 ? -12.383 -19.625 12.75 1 95.25 278 GLY A N 1
ATOM 2033 C CA . GLY A 1 278 ? -13.328 -20.25 11.844 1 95.25 278 GLY A CA 1
ATOM 2034 C C . GLY A 1 278 ? -13.656 -19.406 10.633 1 95.25 278 GLY A C 1
ATOM 2035 O O . GLY A 1 278 ? -14.641 -19.656 9.938 1 95.25 278 GLY A O 1
ATOM 2036 N N . LEU A 1 279 ? -12.773 -18.391 10.359 1 95.81 279 LEU A N 1
ATOM 2037 C CA . LEU A 1 279 ? -13.102 -17.453 9.289 1 95.81 279 LEU A CA 1
ATOM 2038 C C . LEU A 1 279 ? -12.281 -17.75 8.039 1 95.81 279 LEU A C 1
ATOM 2040 O O . LEU A 1 279 ? -12.258 -16.953 7.102 1 95.81 279 LEU A O 1
ATOM 2044 N N . GLY A 1 280 ? -11.57 -18.859 8 1 96.12 280 GLY A N 1
ATOM 2045 C CA . GLY A 1 280 ? -10.656 -19.188 6.922 1 96.12 280 GLY A CA 1
ATOM 2046 C C . GLY A 1 280 ? -11.297 -19.125 5.551 1 96.12 280 GLY A C 1
ATOM 2047 O O . GLY A 1 280 ? -10.711 -18.594 4.605 1 96.12 280 GLY A O 1
ATOM 2048 N N . ALA A 1 281 ? -12.523 -19.562 5.441 1 95.19 281 ALA A N 1
ATOM 2049 C CA . ALA A 1 281 ? -13.188 -19.672 4.145 1 95.19 281 ALA A CA 1
ATOM 2050 C C . ALA A 1 281 ? -13.875 -18.359 3.771 1 95.19 281 ALA A C 1
ATOM 2052 O O . ALA A 1 281 ? -14.445 -18.25 2.686 1 95.19 281 ALA A O 1
ATOM 2053 N N . ARG A 1 282 ? -13.75 -17.406 4.629 1 95.44 282 ARG A N 1
ATOM 2054 C CA . ARG A 1 282 ? -14.484 -16.156 4.457 1 95.44 282 ARG A CA 1
ATOM 2055 C C . ARG A 1 282 ? -13.625 -15.102 3.764 1 95.44 282 ARG A C 1
ATOM 2057 O O . ARG A 1 282 ? -12.43 -15.312 3.557 1 95.44 282 ARG A O 1
ATOM 2064 N N . ASP A 1 283 ? -14.281 -13.992 3.4 1 95.38 283 ASP A N 1
ATOM 2065 C CA . ASP A 1 283 ? -13.625 -12.891 2.701 1 95.38 283 ASP A CA 1
ATOM 2066 C C . ASP A 1 283 ? -12.656 -12.156 3.623 1 95.38 283 ASP A C 1
ATOM 2068 O O . ASP A 1 283 ? -12.859 -12.102 4.84 1 95.38 283 ASP A O 1
ATOM 2072 N N . SER A 1 284 ? -11.648 -11.531 3.041 1 95 284 SER A N 1
ATOM 2073 C CA . SER A 1 284 ? -10.641 -10.773 3.781 1 95 284 SER A CA 1
ATOM 2074 C C . SER A 1 284 ? -11.281 -9.688 4.633 1 95 284 SER A C 1
ATOM 2076 O O . SER A 1 284 ? -10.773 -9.344 5.703 1 95 284 SER A O 1
ATOM 2078 N N . ALA A 1 285 ? -12.438 -9.18 4.16 1 96.31 285 ALA A N 1
ATOM 2079 C CA . ALA A 1 285 ? -13.117 -8.109 4.895 1 96.31 285 ALA A CA 1
ATOM 2080 C C . ALA A 1 285 ? -13.539 -8.586 6.281 1 96.31 285 ALA A C 1
ATOM 2082 O O . ALA A 1 285 ? -13.797 -7.77 7.172 1 96.31 285 ALA A O 1
ATOM 2083 N N . GLU A 1 286 ? -13.594 -9.898 6.461 1 95.62 286 GLU A N 1
ATOM 2084 C CA . GLU A 1 286 ? -13.977 -10.438 7.762 1 95.62 286 GLU A CA 1
ATOM 2085 C C . GLU A 1 286 ? -12.922 -10.141 8.82 1 95.62 286 GLU A C 1
ATOM 2087 O O . GLU A 1 286 ? -13.18 -10.281 10.016 1 95.62 286 GLU A O 1
ATOM 2092 N N . MET A 1 287 ? -11.812 -9.641 8.359 1 94.5 287 MET A N 1
ATOM 2093 C CA . MET A 1 287 ? -10.805 -9.164 9.312 1 94.5 287 MET A CA 1
ATOM 2094 C C . MET A 1 287 ? -11.383 -8.086 10.219 1 94.5 287 MET A C 1
ATOM 2096 O O . MET A 1 287 ? -10.961 -7.949 11.367 1 94.5 287 MET A O 1
ATOM 2100 N N . MET A 1 288 ? -12.344 -7.375 9.773 1 96.25 288 MET A N 1
ATOM 2101 C CA . MET A 1 288 ? -12.984 -6.328 10.562 1 96.25 288 MET A CA 1
ATOM 2102 C C . MET A 1 288 ? -13.602 -6.902 11.836 1 96.25 288 MET A C 1
ATOM 2104 O O . MET A 1 288 ? -13.703 -6.211 12.852 1 96.25 288 MET A O 1
ATOM 2108 N N . ARG A 1 289 ? -13.922 -8.141 11.789 1 93.19 289 ARG A N 1
ATOM 2109 C CA . ARG A 1 289 ? -14.539 -8.766 12.961 1 93.19 289 ARG A CA 1
ATOM 2110 C C . ARG A 1 289 ? -13.57 -8.805 14.133 1 93.19 289 ARG A C 1
ATOM 2112 O O . ARG A 1 289 ? -13.977 -8.633 15.289 1 93.19 289 ARG A O 1
ATOM 2119 N N . LEU A 1 290 ? -12.328 -9.016 13.836 1 90.44 290 LEU A N 1
ATOM 2120 C CA . LEU A 1 290 ? -11.312 -9.039 14.875 1 90.44 290 LEU A CA 1
ATOM 2121 C C . LEU A 1 290 ? -11.172 -7.672 15.539 1 90.44 290 LEU A C 1
ATOM 2123 O O . LEU A 1 290 ? -10.969 -7.578 16.75 1 90.44 290 LEU A O 1
ATOM 2127 N N . LEU A 1 291 ? -11.352 -6.652 14.711 1 93.25 291 LEU A N 1
ATOM 2128 C CA . LEU A 1 291 ? -11.141 -5.297 15.211 1 93.25 291 LEU A CA 1
ATOM 2129 C C . LEU A 1 291 ? -12.422 -4.746 15.828 1 93.25 291 LEU A C 1
ATOM 2131 O O . LEU A 1 291 ? -12.375 -3.854 16.688 1 93.25 291 LEU A O 1
ATOM 2135 N N . ASP A 1 292 ? -13.531 -5.289 15.398 1 92.38 292 ASP A N 1
ATOM 2136 C CA . ASP A 1 292 ? -14.812 -4.879 15.953 1 92.38 292 ASP A CA 1
ATOM 2137 C C . ASP A 1 292 ? -15.047 -5.508 17.328 1 92.38 292 ASP A C 1
ATOM 2139 O O . ASP A 1 292 ? -15.773 -4.961 18.156 1 92.38 292 ASP A O 1
ATOM 2143 N N . GLY A 1 293 ? -14.477 -6.551 17.5 1 83.5 293 GLY A N 1
ATOM 2144 C CA . GLY A 1 293 ? -14.758 -7.305 18.703 1 83.5 293 GLY A CA 1
ATOM 2145 C C . GLY A 1 293 ? -15.914 -8.273 18.547 1 83.5 293 GLY A C 1
ATOM 2146 O O . GLY A 1 293 ? -16.562 -8.312 17.5 1 83.5 293 GLY A O 1
ATOM 2147 N N . PHE A 1 294 ? -15.93 -9.234 19.516 1 70.31 294 PHE A N 1
ATOM 2148 C CA . PHE A 1 294 ? -16.938 -10.289 19.484 1 70.31 294 PHE A CA 1
ATOM 2149 C C . PHE A 1 294 ? -18.234 -9.82 20.109 1 70.31 294 PHE A C 1
ATOM 2151 O O . PHE A 1 294 ? -18.219 -9.125 21.141 1 70.31 294 PHE A O 1
ATOM 2158 N N . PRO A 1 295 ? -19.266 -9.922 19.172 1 64.75 295 PRO A N 1
ATOM 2159 C CA . PRO A 1 295 ? -20.547 -9.531 19.766 1 64.75 295 PRO A CA 1
ATOM 2160 C C . PRO A 1 295 ? -20.734 -10.102 21.172 1 64.75 295 PRO A C 1
ATOM 2162 O O . PRO A 1 295 ? -20.25 -11.195 21.469 1 64.75 295 PRO A O 1
ATOM 2165 N N . ALA A 1 296 ? -20.984 -9.172 21.984 1 56.25 296 ALA A N 1
ATOM 2166 C CA . ALA A 1 296 ? -21.359 -9.625 23.312 1 56.25 296 ALA A CA 1
ATOM 2167 C C . ALA A 1 296 ? -22.484 -10.664 23.234 1 56.25 296 ALA A C 1
ATOM 2169 O O . ALA A 1 296 ? -23.375 -10.57 22.391 1 56.25 296 ALA A O 1
ATOM 2170 N N . ASP A 1 297 ? -22.188 -11.969 23.531 1 45.12 297 ASP A N 1
ATOM 2171 C CA . ASP A 1 297 ? -23.359 -12.789 23.797 1 45.12 297 ASP A CA 1
ATOM 2172 C C . ASP A 1 297 ? -24.344 -12.062 24.703 1 45.12 297 ASP A C 1
ATOM 2174 O O . ASP A 1 297 ? -23.938 -11.312 25.594 1 45.12 297 ASP A O 1
ATOM 2178 N N . MET B 1 1 ? -15.414 41.188 -13.602 1 31.88 1 MET B N 1
ATOM 2179 C CA . MET B 1 1 ? -14.273 41.5 -12.758 1 31.88 1 MET B CA 1
ATOM 2180 C C . MET B 1 1 ? -13.453 40.281 -12.43 1 31.88 1 MET B C 1
ATOM 2182 O O . MET B 1 1 ? -13.984 39.281 -11.906 1 31.88 1 MET B O 1
ATOM 2186 N N . GLN B 1 2 ? -12.469 39.844 -13.055 1 39.53 2 GLN B N 1
ATOM 2187 C CA . GLN B 1 2 ? -11.719 38.594 -12.977 1 39.53 2 GLN B CA 1
ATOM 2188 C C . GLN B 1 2 ? -11.398 38.25 -11.531 1 39.53 2 GLN B C 1
ATOM 2190 O O . GLN B 1 2 ? -10.828 39.031 -10.797 1 39.53 2 GLN B O 1
ATOM 2195 N N . ASP B 1 3 ? -12.25 37.531 -10.789 1 47.53 3 ASP B N 1
ATOM 2196 C CA . ASP B 1 3 ? -12.148 37.188 -9.367 1 47.53 3 ASP B CA 1
ATOM 2197 C C . ASP B 1 3 ? -10.688 37.062 -8.938 1 47.53 3 ASP B C 1
ATOM 2199 O O . ASP B 1 3 ? -9.93 36.281 -9.492 1 47.53 3 ASP B O 1
ATOM 2203 N N . ASP B 1 4 ? -10.125 38.188 -8.523 1 64.44 4 ASP B N 1
ATOM 2204 C CA . ASP B 1 4 ? -8.742 38.344 -8.094 1 64.44 4 ASP B CA 1
ATOM 2205 C C . ASP B 1 4 ? -8.32 37.188 -7.188 1 64.44 4 ASP B C 1
ATOM 2207 O O . ASP B 1 4 ? -8.906 37 -6.121 1 64.44 4 ASP B O 1
ATOM 2211 N N . GLN B 1 5 ? -7.746 36.125 -7.781 1 74.38 5 GLN B N 1
ATOM 2212 C CA . GLN B 1 5 ? -7.305 34.906 -7.129 1 74.38 5 GLN B CA 1
ATOM 2213 C C . GLN B 1 5 ? -6.117 35.156 -6.207 1 74.38 5 GLN B C 1
ATOM 2215 O O . GLN B 1 5 ? -5.539 34.219 -5.648 1 74.38 5 GLN B O 1
ATOM 2220 N N . ARG B 1 6 ? -5.887 36.594 -5.973 1 87.62 6 ARG B N 1
ATOM 2221 C CA . ARG B 1 6 ? -4.762 36.938 -5.102 1 87.62 6 ARG B CA 1
ATOM 2222 C C . ARG B 1 6 ? -5.246 37.438 -3.74 1 87.62 6 ARG B C 1
ATOM 2224 O O . ARG B 1 6 ? -6.316 38.031 -3.637 1 87.62 6 ARG B O 1
ATOM 2231 N N . ALA B 1 7 ? -4.52 37.031 -2.688 1 96.56 7 ALA B N 1
ATOM 2232 C CA . ALA B 1 7 ? -4.852 37.406 -1.316 1 96.56 7 ALA B CA 1
ATOM 2233 C C . ALA B 1 7 ? -3.6 37.781 -0.527 1 96.56 7 ALA B C 1
ATOM 2235 O O . ALA B 1 7 ? -2.479 37.562 -0.99 1 96.56 7 ALA B O 1
ATOM 2236 N N . ASN B 1 8 ? -3.852 38.594 0.579 1 98.25 8 ASN B N 1
ATOM 2237 C CA . ASN B 1 8 ? -2.805 38.719 1.586 1 98.25 8 ASN B CA 1
ATOM 2238 C C . ASN B 1 8 ? -2.785 37.531 2.535 1 98.25 8 ASN B C 1
ATOM 2240 O O . ASN B 1 8 ? -3.791 37.219 3.178 1 98.25 8 ASN B O 1
ATOM 2244 N N . VAL B 1 9 ? -1.618 36.875 2.566 1 98.81 9 VAL B N 1
ATOM 2245 C CA . VAL B 1 9 ? -1.521 35.625 3.328 1 98.81 9 VAL B CA 1
ATOM 2246 C C . VAL B 1 9 ? -0.377 35.75 4.336 1 98.81 9 VAL B C 1
ATOM 2248 O O . VAL B 1 9 ? 0.755 36.062 3.969 1 98.81 9 VAL B O 1
ATOM 2251 N N . ALA B 1 10 ? -0.693 35.531 5.586 1 98.88 10 ALA B N 1
ATOM 2252 C CA . ALA B 1 10 ? 0.344 35.344 6.594 1 98.88 10 ALA B CA 1
ATOM 2253 C C . ALA B 1 10 ? 0.795 33.875 6.637 1 98.88 10 ALA B C 1
ATOM 2255 O O . ALA B 1 10 ? -0.031 32.969 6.582 1 98.88 10 ALA B O 1
ATOM 2256 N N . VAL B 1 11 ? 2.098 33.625 6.664 1 98.88 11 VAL B N 1
ATOM 2257 C CA . VAL B 1 11 ? 2.641 32.312 6.879 1 98.88 11 VAL B CA 1
ATOM 2258 C C . VAL B 1 11 ? 3.533 32.312 8.117 1 98.88 11 VAL B C 1
ATOM 2260 O O . VAL B 1 11 ? 4.531 33.031 8.18 1 98.88 11 VAL B O 1
ATOM 2263 N N . ILE B 1 12 ? 3.057 31.562 9.078 1 98.62 12 ILE B N 1
ATOM 2264 C CA . ILE B 1 12 ? 3.82 31.406 10.312 1 98.62 12 ILE B CA 1
ATOM 2265 C C . ILE B 1 12 ? 4.578 30.094 10.297 1 98.62 12 ILE B C 1
ATOM 2267 O O . ILE B 1 12 ? 3.967 29.016 10.344 1 98.62 12 ILE B O 1
ATOM 2271 N N . GLY B 1 13 ? 5.867 30.109 10.352 1 97.69 13 GLY B N 1
ATOM 2272 C CA . GLY B 1 13 ? 6.738 28.969 10.18 1 97.69 13 GLY B CA 1
ATOM 2273 C C . GLY B 1 13 ? 7.449 28.953 8.836 1 97.69 13 GLY B C 1
ATOM 2274 O O . GLY B 1 13 ? 6.812 28.812 7.793 1 97.69 13 GLY B O 1
ATOM 2275 N N . ALA B 1 14 ? 8.773 29.078 8.898 1 96.25 14 ALA B N 1
ATOM 2276 C CA . ALA B 1 14 ? 9.578 29.156 7.684 1 96.25 14 ALA B CA 1
ATOM 2277 C C . ALA B 1 14 ? 10.539 27.969 7.598 1 96.25 14 ALA B C 1
ATOM 2279 O O . ALA B 1 14 ? 11.688 28.125 7.184 1 96.25 14 ALA B O 1
ATOM 2280 N N . GLY B 1 15 ? 10.055 26.844 8.094 1 92.62 15 GLY B N 1
ATOM 2281 C CA . GLY B 1 15 ? 10.805 25.609 7.871 1 92.62 15 GLY B CA 1
ATOM 2282 C C . GLY B 1 15 ? 10.82 25.188 6.418 1 92.62 15 GLY B C 1
ATOM 2283 O O . GLY B 1 15 ? 10.484 25.969 5.527 1 92.62 15 GLY B O 1
ATOM 2284 N N . ILE B 1 16 ? 11.195 23.938 6.227 1 90 16 ILE B N 1
ATOM 2285 C CA . ILE B 1 16 ? 11.32 23.406 4.879 1 90 16 ILE B CA 1
ATOM 2286 C C . ILE B 1 16 ? 9.992 23.531 4.145 1 90 16 ILE B C 1
ATOM 2288 O O . ILE B 1 16 ? 9.93 24.062 3.031 1 90 16 ILE B O 1
ATOM 2292 N N . MET B 1 17 ? 8.977 23.047 4.766 1 92.69 17 MET B N 1
ATOM 2293 C CA . MET B 1 17 ? 7.648 23.094 4.152 1 92.69 17 MET B CA 1
ATOM 2294 C C . MET B 1 17 ? 7.148 24.531 4.062 1 92.69 17 MET B C 1
ATOM 2296 O O . MET B 1 17 ? 6.613 24.938 3.031 1 92.69 17 MET B O 1
ATOM 2300 N N . GLY B 1 18 ? 7.297 25.297 5.168 1 96.56 18 GLY B N 1
ATOM 2301 C CA . GLY B 1 18 ? 6.895 26.688 5.152 1 96.56 18 GLY B CA 1
ATOM 2302 C C . GLY B 1 18 ? 7.539 27.484 4.031 1 96.56 18 GLY B C 1
ATOM 2303 O O . GLY B 1 18 ? 6.875 28.281 3.367 1 96.56 18 GLY B O 1
ATOM 2304 N N . THR B 1 19 ? 8.812 27.25 3.824 1 97.12 19 THR B N 1
ATOM 2305 C CA . THR B 1 19 ? 9.547 27.922 2.766 1 97.12 19 THR B CA 1
ATOM 2306 C C . THR B 1 19 ? 8.977 27.578 1.396 1 97.12 19 THR B C 1
ATOM 2308 O O . THR B 1 19 ? 8.812 28.453 0.541 1 97.12 19 THR B O 1
ATOM 2311 N N . ALA B 1 20 ? 8.688 26.312 1.174 1 96.75 20 ALA B N 1
ATOM 2312 C CA . ALA B 1 20 ? 8.117 25.875 -0.098 1 96.75 20 ALA B CA 1
ATOM 2313 C C . ALA B 1 20 ? 6.75 26.5 -0.332 1 96.75 20 ALA B C 1
ATOM 2315 O O . ALA B 1 20 ? 6.445 26.953 -1.439 1 96.75 20 ALA B O 1
ATOM 2316 N N . ILE B 1 21 ? 5.941 26.578 0.701 1 97.75 21 ILE B N 1
ATOM 2317 C CA . ILE B 1 21 ? 4.594 27.125 0.623 1 97.75 21 ILE B CA 1
ATOM 2318 C C . ILE B 1 21 ? 4.668 28.625 0.3 1 97.75 21 ILE B C 1
ATOM 2320 O O . ILE B 1 21 ? 3.977 29.094 -0.603 1 97.75 21 ILE B O 1
ATOM 2324 N N . VAL B 1 22 ? 5.539 29.344 0.996 1 98.31 22 VAL B N 1
ATOM 2325 C CA . VAL B 1 22 ? 5.715 30.781 0.777 1 98.31 22 VAL B CA 1
ATOM 2326 C C . VAL B 1 22 ? 6.164 31.031 -0.661 1 98.31 22 VAL B C 1
ATOM 2328 O O . VAL B 1 22 ? 5.625 31.906 -1.341 1 98.31 22 VAL B O 1
ATOM 2331 N N . THR B 1 23 ? 7.117 30.234 -1.098 1 97.88 23 THR B N 1
ATOM 2332 C CA . THR B 1 23 ? 7.648 30.375 -2.449 1 97.88 23 THR B CA 1
ATOM 2333 C C . THR B 1 23 ? 6.539 30.219 -3.484 1 97.88 23 THR B C 1
ATOM 2335 O O . THR B 1 23 ? 6.398 31.047 -4.387 1 97.88 23 THR B O 1
ATOM 2338 N N . ARG B 1 24 ? 5.742 29.219 -3.344 1 97.69 24 ARG B N 1
ATOM 2339 C CA . ARG B 1 24 ? 4.652 28.938 -4.273 1 97.69 24 ARG B CA 1
ATOM 2340 C C . ARG B 1 24 ? 3.623 30.062 -4.266 1 97.69 24 ARG B C 1
ATOM 2342 O O . ARG B 1 24 ? 3.129 30.469 -5.32 1 97.69 24 ARG B O 1
ATOM 2349 N N . LEU B 1 25 ? 3.289 30.562 -3.1 1 98 25 LEU B N 1
ATOM 2350 C CA . LEU B 1 25 ? 2.281 31.609 -2.973 1 98 25 LEU B CA 1
ATOM 2351 C C . LEU B 1 25 ? 2.758 32.906 -3.627 1 98 25 LEU B C 1
ATOM 2353 O O . LEU B 1 25 ? 1.983 33.594 -4.305 1 98 25 LEU B O 1
ATOM 2357 N N . ILE B 1 26 ? 3.992 33.188 -3.471 1 97.69 26 ILE B N 1
ATOM 2358 C CA . ILE B 1 26 ? 4.562 34.375 -4.109 1 97.69 26 ILE B CA 1
ATOM 2359 C C . ILE B 1 26 ? 4.516 34.219 -5.629 1 97.69 26 ILE B C 1
ATOM 2361 O O . ILE B 1 26 ? 4.082 35.125 -6.34 1 97.69 26 ILE B O 1
ATOM 2365 N N . GLU B 1 27 ? 4.875 33.062 -6.09 1 96.88 27 GLU B N 1
ATOM 2366 C CA . GLU B 1 27 ? 4.926 32.781 -7.52 1 96.88 27 GLU B CA 1
ATOM 2367 C C . GLU B 1 27 ? 3.537 32.844 -8.148 1 96.88 27 GLU B C 1
ATOM 2369 O O . GLU B 1 27 ? 3.398 33.156 -9.328 1 96.88 27 GLU B O 1
ATOM 2374 N N . THR B 1 28 ? 2.572 32.562 -7.387 1 96.56 28 THR B N 1
ATOM 2375 C CA . THR B 1 28 ? 1.217 32.531 -7.93 1 96.56 28 THR B CA 1
ATOM 2376 C C . THR B 1 28 ? 0.51 33.844 -7.688 1 96.56 28 THR B C 1
ATOM 2378 O O . THR B 1 28 ? -0.691 33.969 -7.934 1 96.56 28 THR B O 1
ATOM 2381 N N . GLY B 1 29 ? 1.168 34.844 -7.098 1 96.31 29 GLY B N 1
ATOM 2382 C CA . GLY B 1 29 ? 0.693 36.219 -7.133 1 96.31 29 GLY B CA 1
ATOM 2383 C C . GLY B 1 29 ? 0.174 36.688 -5.793 1 96.31 29 GLY B C 1
ATOM 2384 O O . GLY B 1 29 ? -0.245 37.844 -5.664 1 96.31 29 GLY B O 1
ATOM 2385 N N . HIS B 1 30 ? 0.203 35.906 -4.715 1 97.88 30 HIS B N 1
ATOM 2386 C CA . HIS B 1 30 ? -0.241 36.344 -3.389 1 97.88 30 HIS B CA 1
ATOM 2387 C C . HIS B 1 30 ? 0.786 37.25 -2.727 1 97.88 30 HIS B C 1
ATOM 2389 O O . HIS B 1 30 ? 1.977 37.188 -3.035 1 97.88 30 HIS B O 1
ATOM 2395 N N . ARG B 1 31 ? 0.294 38.125 -1.896 1 98.12 31 ARG B N 1
ATOM 2396 C CA . ARG B 1 31 ? 1.164 38.875 -0.99 1 98.12 31 ARG B CA 1
ATOM 2397 C C . ARG B 1 31 ? 1.358 38.125 0.323 1 98.12 31 ARG B C 1
ATOM 2399 O O . ARG B 1 31 ? 0.39 37.844 1.034 1 98.12 31 ARG B O 1
ATOM 2406 N N . VAL B 1 32 ? 2.615 37.844 0.604 1 98.75 32 VAL B N 1
ATOM 2407 C CA . VAL B 1 32 ? 2.865 36.938 1.723 1 98.75 32 VAL B CA 1
ATOM 2408 C C . VAL B 1 32 ? 3.611 37.656 2.83 1 98.75 32 VAL B C 1
ATOM 2410 O O . VAL B 1 32 ? 4.672 38.25 2.59 1 98.75 32 VAL B O 1
ATOM 2413 N N . HIS B 1 33 ? 3.037 37.688 3.99 1 98.75 33 HIS B N 1
ATOM 2414 C CA . HIS B 1 33 ? 3.693 38.156 5.215 1 98.75 33 HIS B CA 1
ATOM 2415 C C . HIS B 1 33 ? 4.199 36.969 6.031 1 98.75 33 HIS B C 1
ATOM 2417 O O . HIS B 1 33 ? 3.418 36.094 6.406 1 98.75 33 HIS B O 1
ATOM 2423 N N . VAL B 1 34 ? 5.527 36.938 6.332 1 98.75 34 VAL B N 1
ATOM 2424 C CA . VAL B 1 34 ? 6.094 35.719 6.93 1 98.75 34 VAL B CA 1
ATOM 2425 C C . VAL B 1 34 ? 6.672 36.062 8.305 1 98.75 34 VAL B C 1
ATOM 2427 O O . VAL B 1 34 ? 7.246 37.125 8.508 1 98.75 34 VAL B O 1
ATOM 2430 N N . PHE B 1 35 ? 6.469 35.125 9.234 1 98.31 35 PHE B N 1
ATOM 2431 C CA . PHE B 1 35 ? 7.086 35.188 10.555 1 98.31 35 PHE B CA 1
ATOM 2432 C C . PHE B 1 35 ? 7.695 33.844 10.945 1 98.31 35 PHE B C 1
ATOM 2434 O O . PHE B 1 35 ? 7.102 32.781 10.711 1 98.31 35 PHE B O 1
ATOM 2441 N N . ASP B 1 36 ? 8.805 33.875 11.438 1 97.88 36 ASP B N 1
ATOM 2442 C CA . ASP B 1 36 ? 9.555 32.781 12.039 1 97.88 36 ASP B CA 1
ATOM 2443 C C . ASP B 1 36 ? 10.539 33.281 13.078 1 97.88 36 ASP B C 1
ATOM 2445 O O . ASP B 1 36 ? 10.961 34.438 13.023 1 97.88 36 ASP B O 1
ATOM 2449 N N . LEU B 1 37 ? 10.898 32.406 13.969 1 95.44 37 LEU B N 1
ATOM 2450 C CA . LEU B 1 37 ? 11.844 32.812 15.008 1 95.44 37 LEU B CA 1
ATOM 2451 C C . LEU B 1 37 ? 13.266 32.875 14.453 1 95.44 37 LEU B C 1
ATOM 2453 O O . LEU B 1 37 ? 14.133 33.531 15.039 1 95.44 37 LEU B O 1
ATOM 2457 N N . ASP B 1 38 ? 13.5 32.188 13.344 1 96.12 38 ASP B N 1
ATOM 2458 C CA . ASP B 1 38 ? 14.828 32.156 12.734 1 96.12 38 ASP B CA 1
ATOM 2459 C C . ASP B 1 38 ? 15.008 33.281 11.734 1 96.12 38 ASP B C 1
ATOM 2461 O O . ASP B 1 38 ? 14.5 33.219 10.609 1 96.12 38 ASP B O 1
ATOM 2465 N N . PRO B 1 39 ? 15.867 34.219 12.031 1 95.5 39 PRO B N 1
ATOM 2466 C CA . PRO B 1 39 ? 16.031 35.344 11.141 1 95.5 39 PRO B CA 1
ATOM 2467 C C . PRO B 1 39 ? 16.641 34.969 9.789 1 95.5 39 PRO B C 1
ATOM 2469 O O . PRO B 1 39 ? 16.359 35.625 8.781 1 95.5 39 PRO B O 1
ATOM 2472 N N . GLY B 1 40 ? 17.438 33.938 9.828 1 96.75 40 GLY B N 1
ATOM 2473 C CA . GLY B 1 40 ? 18.031 33.5 8.578 1 96.75 40 GLY B CA 1
ATOM 2474 C C . GLY B 1 40 ? 17 33 7.582 1 96.75 40 GLY B C 1
ATOM 2475 O O . GLY B 1 40 ? 17.094 33.281 6.391 1 96.75 40 GLY B O 1
ATOM 2476 N N . LYS B 1 41 ? 16.031 32.312 8.047 1 95.94 41 LYS B N 1
ATOM 2477 C CA . LYS B 1 41 ? 14.961 31.812 7.184 1 95.94 41 LYS B CA 1
ATOM 2478 C C . LYS B 1 41 ? 14.102 32.969 6.656 1 95.94 41 LYS B C 1
ATOM 2480 O O . LYS B 1 41 ? 13.672 32.938 5.5 1 95.94 41 LYS B O 1
ATOM 2485 N N . ILE B 1 42 ? 13.891 33.938 7.469 1 96.75 42 ILE B N 1
ATOM 2486 C CA . ILE B 1 42 ? 13.094 35.094 7.082 1 96.75 42 ILE B CA 1
ATOM 2487 C C . ILE B 1 42 ? 13.812 35.875 5.996 1 96.75 42 ILE B C 1
ATOM 2489 O O . ILE B 1 42 ? 13.203 36.312 5.016 1 96.75 42 ILE B O 1
ATOM 2493 N N . ALA B 1 43 ? 15.094 36.062 6.191 1 97.06 43 ALA B N 1
ATOM 2494 C CA . ALA B 1 43 ? 15.891 36.781 5.211 1 97.06 43 ALA B CA 1
ATOM 2495 C C . ALA B 1 43 ? 15.836 36.094 3.844 1 97.06 43 ALA B C 1
ATOM 2497 O O . ALA B 1 43 ? 15.734 36.781 2.814 1 97.06 43 ALA B O 1
ATOM 2498 N N . ALA B 1 44 ? 15.953 34.844 3.871 1 97.12 44 ALA B N 1
ATOM 2499 C CA . ALA B 1 44 ? 15.914 34.062 2.629 1 97.12 44 ALA B CA 1
ATOM 2500 C C . ALA B 1 44 ? 14.578 34.25 1.915 1 97.12 44 ALA B C 1
ATOM 2502 O O . ALA B 1 44 ? 14.531 34.375 0.688 1 97.12 44 ALA B O 1
ATOM 2503 N N . LEU B 1 45 ? 13.516 34.281 2.648 1 98 45 LEU B N 1
ATOM 2504 C CA . LEU B 1 45 ? 12.188 34.438 2.068 1 98 45 LEU B CA 1
ATOM 2505 C C . LEU B 1 45 ? 11.938 35.875 1.632 1 98 45 LEU B C 1
ATOM 2507 O O . LEU B 1 45 ? 11.242 36.094 0.642 1 98 45 LEU B O 1
ATOM 2511 N N . GLN B 1 46 ? 12.484 36.781 2.375 1 97.81 46 GLN B N 1
ATOM 2512 C CA . GLN B 1 46 ? 12.406 38.188 1.969 1 97.81 46 GLN B CA 1
ATOM 2513 C C . GLN B 1 46 ? 13.047 38.406 0.601 1 97.81 46 GLN B C 1
ATOM 2515 O O . GLN B 1 46 ? 12.516 39.156 -0.227 1 97.81 46 GLN B O 1
ATOM 2520 N N . ALA B 1 47 ? 14.125 37.75 0.425 1 97.69 47 ALA B N 1
ATOM 2521 C CA . ALA B 1 47 ? 14.828 37.844 -0.848 1 97.69 47 ALA B CA 1
ATOM 2522 C C . ALA B 1 47 ? 13.984 37.281 -1.99 1 97.69 47 ALA B C 1
ATOM 2524 O O . ALA B 1 47 ? 14.156 37.688 -3.146 1 97.69 47 ALA B O 1
ATOM 2525 N N . LYS B 1 48 ? 13 36.469 -1.645 1 96.88 48 LYS B N 1
ATOM 2526 C CA . LYS B 1 48 ? 12.125 35.875 -2.65 1 96.88 48 LYS B CA 1
ATOM 2527 C C . LYS B 1 48 ? 10.867 36.688 -2.848 1 96.88 48 LYS B C 1
ATOM 2529 O O . LYS B 1 48 ? 10.039 36.375 -3.703 1 96.88 48 LYS B O 1
ATOM 2534 N N . GLY B 1 49 ? 10.688 37.75 -1.991 1 98 49 GLY B N 1
ATOM 2535 C CA . GLY B 1 49 ? 9.562 38.625 -2.209 1 98 49 GLY B CA 1
ATOM 2536 C C . GLY B 1 49 ? 8.586 38.656 -1.045 1 98 49 GLY B C 1
ATOM 2537 O O . GLY B 1 49 ? 7.605 39.406 -1.064 1 98 49 GLY B O 1
ATOM 2538 N N . ALA B 1 50 ? 8.82 37.875 0.009 1 98.44 50 ALA B N 1
ATOM 2539 C CA . ALA B 1 50 ? 7.941 37.906 1.175 1 98.44 50 ALA B CA 1
ATOM 2540 C C . ALA B 1 50 ? 8.172 39.125 2.031 1 98.44 50 ALA B C 1
ATOM 2542 O O . ALA B 1 50 ? 9.242 39.75 1.987 1 98.44 50 ALA B O 1
ATOM 2543 N N . SER B 1 51 ? 7.203 39.531 2.711 1 98.56 51 SER B N 1
ATOM 2544 C CA . SER B 1 51 ? 7.312 40.625 3.662 1 98.56 51 SER B CA 1
ATOM 2545 C C . SER B 1 51 ? 7.496 40.125 5.086 1 98.56 51 SER B C 1
ATOM 2547 O O . SER B 1 51 ? 6.59 39.5 5.652 1 98.56 51 SER B O 1
ATOM 2549 N N . PRO B 1 52 ? 8.641 40.375 5.66 1 98.44 52 PRO B N 1
ATOM 2550 C CA . PRO B 1 52 ? 8.852 39.938 7.031 1 98.44 52 PRO B CA 1
ATOM 2551 C C . PRO B 1 52 ? 7.941 40.625 8.039 1 98.44 52 PRO B C 1
ATOM 2553 O O . PRO B 1 52 ? 7.648 41.812 7.895 1 98.44 52 PRO B O 1
ATOM 2556 N N . ALA B 1 53 ? 7.457 39.875 8.992 1 98.31 53 ALA B N 1
ATOM 2557 C CA . ALA B 1 53 ? 6.73 40.406 10.141 1 98.31 53 ALA B CA 1
ATOM 2558 C C . ALA B 1 53 ? 7.5 40.156 11.438 1 98.31 53 ALA B C 1
ATOM 2560 O O . ALA B 1 53 ? 8.203 39.156 11.562 1 98.31 53 ALA B O 1
ATOM 2561 N N . SER B 1 54 ? 7.348 41 12.422 1 97.12 54 SER B N 1
ATOM 2562 C CA . SER B 1 54 ? 8.078 40.875 13.68 1 97.12 54 SER B CA 1
ATOM 2563 C C . SER B 1 54 ? 7.383 39.938 14.648 1 97.12 54 SER B C 1
ATOM 2565 O O . SER B 1 54 ? 7.969 39.531 15.648 1 97.12 54 SER B O 1
ATOM 2567 N N . SER B 1 55 ? 6.156 39.625 14.344 1 97.81 55 SER B N 1
ATOM 2568 C CA . SER B 1 55 ? 5.367 38.719 15.156 1 97.81 55 SER B CA 1
ATOM 2569 C C . SER B 1 55 ? 4.238 38.094 14.344 1 97.81 55 SER B C 1
ATOM 2571 O O . SER B 1 55 ? 3.945 38.531 13.234 1 97.81 55 SER B O 1
ATOM 2573 N N . ALA B 1 56 ? 3.643 37.031 14.922 1 98.56 56 ALA B N 1
ATOM 2574 C CA . ALA B 1 56 ? 2.457 36.438 14.297 1 98.56 56 ALA B CA 1
ATOM 2575 C C . ALA B 1 56 ? 1.316 37.469 14.242 1 98.56 56 ALA B C 1
ATOM 2577 O O . ALA B 1 56 ? 0.602 37.531 13.234 1 98.56 56 ALA B O 1
ATOM 2578 N N . GLU B 1 57 ? 1.221 38.188 15.289 1 98.62 57 GLU B N 1
ATOM 2579 C CA . GLU B 1 57 ? 0.203 39.25 15.367 1 98.62 57 GLU B CA 1
ATOM 2580 C C . GLU B 1 57 ? 0.321 40.219 14.203 1 98.62 57 GLU B C 1
ATOM 2582 O O . GLU B 1 57 ? -0.674 40.531 13.547 1 98.62 57 GLU B O 1
ATOM 2587 N N . GLU B 1 58 ? 1.49 40.656 13.953 1 98.69 58 GLU B N 1
ATOM 2588 C CA . GLU B 1 58 ? 1.714 41.625 12.875 1 98.69 58 GLU B CA 1
ATOM 2589 C C . GLU B 1 58 ? 1.414 41 11.508 1 98.69 58 GLU B C 1
ATOM 2591 O O . GLU B 1 58 ? 0.777 41.625 10.664 1 98.69 58 GLU B O 1
ATOM 2596 N N . ALA B 1 59 ? 1.906 39.781 11.305 1 98.69 59 ALA B N 1
ATOM 2597 C CA . ALA B 1 59 ? 1.665 39.125 10.031 1 98.69 59 ALA B CA 1
ATOM 2598 C C . ALA B 1 59 ? 0.17 38.969 9.758 1 98.69 59 ALA B C 1
ATOM 2600 O O . ALA B 1 59 ? -0.291 39.25 8.648 1 98.69 59 ALA B O 1
ATOM 2601 N N . VAL B 1 60 ? -0.557 38.594 10.758 1 98.75 60 VAL B N 1
ATOM 2602 C CA . VAL B 1 60 ? -1.986 38.344 10.625 1 98.75 60 VAL B CA 1
ATOM 2603 C C . VAL B 1 60 ? -2.736 39.656 10.453 1 98.75 60 VAL B C 1
ATOM 2605 O O . VAL B 1 60 ? -3.709 39.75 9.703 1 98.75 60 VAL B O 1
ATOM 2608 N N . SER B 1 61 ? -2.27 40.719 11.148 1 98.56 61 SER B N 1
ATOM 2609 C CA . SER B 1 61 ? -2.936 42.031 11.047 1 98.56 61 SER B CA 1
ATOM 2610 C C . SER B 1 61 ? -2.955 42.531 9.609 1 98.56 61 SER B C 1
ATOM 2612 O O . SER B 1 61 ? -3.863 43.25 9.219 1 98.56 61 SER B O 1
ATOM 2614 N N . LYS B 1 62 ? -2.105 42 8.828 1 98.31 62 LYS B N 1
ATOM 2615 C CA . LYS B 1 62 ? -1.941 42.5 7.469 1 98.31 62 LYS B CA 1
ATOM 2616 C C . LYS B 1 62 ? -2.482 41.5 6.449 1 98.31 62 LYS B C 1
ATOM 2618 O O . LYS B 1 62 ? -2.225 41.625 5.25 1 98.31 62 LYS B O 1
ATOM 2623 N N . SER B 1 63 ? -3.154 40.5 6.883 1 98.62 63 SER B N 1
ATOM 2624 C CA . SER B 1 63 ? -3.484 39.406 5.984 1 98.62 63 SER B CA 1
ATOM 2625 C C . SER B 1 63 ? -4.938 38.969 6.148 1 98.62 63 SER B C 1
ATOM 2627 O O . SER B 1 63 ? -5.535 39.188 7.211 1 98.62 63 SER B O 1
ATOM 2629 N N . GLU B 1 64 ? -5.496 38.406 5.129 1 98.19 64 GLU B N 1
ATOM 2630 C CA . GLU B 1 64 ? -6.828 37.812 5.148 1 98.19 64 GLU B CA 1
ATOM 2631 C C . GLU B 1 64 ? -6.781 36.344 5.586 1 98.19 64 GLU B C 1
ATOM 2633 O O . GLU B 1 64 ? -7.719 35.844 6.207 1 98.19 64 GLU B O 1
ATOM 2638 N N . PHE B 1 65 ? -5.723 35.688 5.203 1 98.69 65 PHE B N 1
ATOM 2639 C CA . PHE B 1 65 ? -5.5 34.281 5.535 1 98.69 65 PHE B CA 1
ATOM 2640 C C . PHE B 1 65 ? -4.219 34.125 6.344 1 98.69 65 PHE B C 1
ATOM 2642 O O . PHE B 1 65 ? -3.264 34.875 6.164 1 98.69 65 PHE B O 1
ATOM 2649 N N . CYS B 1 66 ? -4.242 33.188 7.203 1 98.88 66 CYS B N 1
ATOM 2650 C CA . CYS B 1 66 ? -3.059 32.812 7.969 1 98.88 66 CYS B CA 1
ATOM 2651 C C . CYS B 1 66 ? -2.775 31.312 7.844 1 98.88 66 CYS B C 1
ATOM 2653 O O . CYS B 1 66 ? -3.609 30.484 8.219 1 98.88 66 CYS B O 1
ATOM 2655 N N . ILE B 1 67 ? -1.604 30.953 7.336 1 98.81 67 ILE B N 1
ATOM 2656 C CA . ILE B 1 67 ? -1.177 29.562 7.25 1 98.81 67 ILE B CA 1
ATOM 2657 C C . ILE B 1 67 ? -0.186 29.25 8.367 1 98.81 67 ILE B C 1
ATOM 2659 O O . ILE B 1 67 ? 0.775 30 8.578 1 98.81 67 ILE B O 1
ATOM 2663 N N . LEU B 1 68 ? -0.505 28.234 9.109 1 98.56 68 LEU B N 1
ATOM 2664 C CA . LEU B 1 68 ? 0.457 27.688 10.062 1 98.56 68 LEU B CA 1
ATOM 2665 C C . LEU B 1 68 ? 1.188 26.484 9.484 1 98.56 68 LEU B C 1
ATOM 2667 O O . LEU B 1 68 ? 0.555 25.562 8.969 1 98.56 68 LEU B O 1
ATOM 2671 N N . SER B 1 69 ? 2.463 26.5 9.461 1 97.06 69 SER B N 1
ATOM 2672 C CA . SER B 1 69 ? 3.332 25.375 9.125 1 97.06 69 SER B CA 1
ATOM 2673 C C . SER B 1 69 ? 4.352 25.109 10.234 1 97.06 69 SER B C 1
ATOM 2675 O O . SER B 1 69 ? 5.531 25.438 10.086 1 97.06 69 SER B O 1
ATOM 2677 N N . LEU B 1 70 ? 3.865 24.453 11.281 1 95.06 70 LEU B N 1
ATOM 2678 C CA . LEU B 1 70 ? 4.621 24.297 12.523 1 95.06 70 LEU B CA 1
ATOM 2679 C C . LEU B 1 70 ? 4.727 22.812 12.898 1 95.06 70 LEU B C 1
ATOM 2681 O O . LEU B 1 70 ? 4.023 21.969 12.328 1 95.06 70 LEU B O 1
ATOM 2685 N N . ASN B 1 71 ? 5.59 22.391 13.836 1 86.31 71 ASN B N 1
ATOM 2686 C CA . ASN B 1 71 ? 5.977 21.016 14.062 1 86.31 71 ASN B CA 1
ATOM 2687 C C . ASN B 1 71 ? 5.129 20.359 15.156 1 86.31 71 ASN B C 1
ATOM 2689 O O . ASN B 1 71 ? 4.801 19.172 15.07 1 86.31 71 ASN B O 1
ATOM 2693 N N . HIS B 1 72 ? 4.789 21.125 16.281 1 88.06 72 HIS B N 1
ATOM 2694 C CA . HIS B 1 72 ? 4.16 20.516 17.438 1 88.06 72 HIS B CA 1
ATOM 2695 C C . HIS B 1 72 ? 2.969 21.344 17.922 1 88.06 72 HIS B C 1
ATOM 2697 O O . HIS B 1 72 ? 2.928 22.562 17.719 1 88.06 72 HIS B O 1
ATOM 2703 N N . ALA B 1 73 ? 2.117 20.625 18.578 1 90.44 73 ALA B N 1
ATOM 2704 C CA . ALA B 1 73 ? 0.883 21.25 19.047 1 90.44 73 ALA B CA 1
ATOM 2705 C C . ALA B 1 73 ? 1.179 22.375 20.047 1 90.44 73 ALA B C 1
ATOM 2707 O O . ALA B 1 73 ? 0.462 23.375 20.094 1 90.44 73 ALA B O 1
ATOM 2708 N N . ASP B 1 74 ? 2.191 22.172 20.812 1 93.38 74 ASP B N 1
ATOM 2709 C CA . ASP B 1 74 ? 2.541 23.188 21.797 1 93.38 74 ASP B CA 1
ATOM 2710 C C . ASP B 1 74 ? 2.965 24.5 21.109 1 93.38 74 ASP B C 1
ATOM 2712 O O . ASP B 1 74 ? 2.637 25.578 21.578 1 93.38 74 ASP B O 1
ATOM 2716 N N . ILE B 1 75 ? 3.654 24.328 20.047 1 95.12 75 ILE B N 1
ATOM 2717 C CA . ILE B 1 75 ? 4.086 25.5 19.297 1 95.12 75 ILE B CA 1
ATOM 2718 C C . ILE B 1 75 ? 2.879 26.172 18.641 1 95.12 75 ILE B C 1
ATOM 2720 O O . ILE B 1 75 ? 2.744 27.391 18.656 1 95.12 75 ILE B O 1
ATOM 2724 N N . VAL B 1 76 ? 1.965 25.391 18.109 1 97.38 76 VAL B N 1
ATOM 2725 C CA . VAL B 1 76 ? 0.749 25.922 17.5 1 97.38 76 VAL B CA 1
ATOM 2726 C C . VAL B 1 76 ? -0.065 26.688 18.531 1 97.38 76 VAL B C 1
ATOM 2728 O O . VAL B 1 76 ? -0.509 27.812 18.281 1 97.38 76 VAL B O 1
ATOM 2731 N N . ARG B 1 77 ? -0.188 26.125 19.688 1 97.31 77 ARG B N 1
ATOM 2732 C CA . ARG B 1 77 ? -0.947 26.75 20.766 1 97.31 77 ARG B CA 1
ATOM 2733 C C . ARG B 1 77 ? -0.333 28.094 21.156 1 97.31 77 ARG B C 1
ATOM 2735 O O . ARG B 1 77 ? -1.048 29.094 21.328 1 97.31 77 ARG B O 1
ATOM 2742 N N . ALA B 1 78 ? 0.933 28.125 21.266 1 97.25 78 ALA B N 1
ATOM 2743 C CA . ALA B 1 78 ? 1.643 29.328 21.656 1 97.25 78 ALA B CA 1
ATOM 2744 C C . ALA B 1 78 ? 1.504 30.422 20.578 1 97.25 78 ALA B C 1
ATOM 2746 O O . ALA B 1 78 ? 1.301 31.594 20.891 1 97.25 78 ALA B O 1
ATOM 2747 N N . VAL B 1 79 ? 1.604 30.016 19.391 1 98.06 79 VAL B N 1
ATOM 2748 C CA . VAL B 1 79 ? 1.555 30.938 18.25 1 98.06 79 VAL B CA 1
ATOM 2749 C C . VAL B 1 79 ? 0.144 31.5 18.109 1 98.06 79 VAL B C 1
ATOM 2751 O O . VAL B 1 79 ? -0.028 32.656 17.75 1 98.06 79 VAL B O 1
ATOM 2754 N N . VAL B 1 80 ? -0.869 30.734 18.422 1 98.62 80 VAL B N 1
ATOM 2755 C CA . VAL B 1 80 ? -2.252 31.141 18.188 1 98.62 80 VAL B CA 1
ATOM 2756 C C . VAL B 1 80 ? -2.771 31.922 19.391 1 98.62 80 VAL B C 1
ATOM 2758 O O . VAL B 1 80 ? -3.518 32.906 19.219 1 98.62 80 VAL B O 1
ATOM 2761 N N . PHE B 1 81 ? -2.355 31.594 20.656 1 98.25 81 PHE B N 1
ATOM 2762 C CA . PHE B 1 81 ? -3.045 32.156 21.812 1 98.25 81 PHE B CA 1
ATOM 2763 C C . PHE B 1 81 ? -2.064 32.875 22.734 1 98.25 81 PHE B C 1
ATOM 2765 O O . PHE B 1 81 ? -2.475 33.531 23.688 1 98.25 81 PHE B O 1
ATOM 2772 N N . GLY B 1 82 ? -0.816 32.781 22.516 1 97.31 82 GLY B N 1
ATOM 2773 C CA . GLY B 1 82 ? 0.183 33.375 23.375 1 97.31 82 GLY B CA 1
ATOM 2774 C C . GLY B 1 82 ? 0.338 34.875 23.156 1 97.31 82 GLY B C 1
ATOM 2775 O O . GLY B 1 82 ? -0.626 35.562 22.812 1 97.31 82 GLY B O 1
ATOM 2776 N N . GLU B 1 83 ? 1.6 35.375 23.469 1 95.56 83 GLU B N 1
ATOM 2777 C CA . GLU B 1 83 ? 1.936 36.781 23.281 1 95.56 83 GLU B CA 1
ATOM 2778 C C . GLU B 1 83 ? 2.162 37.094 21.812 1 95.56 83 GLU B C 1
ATOM 2780 O O . GLU B 1 83 ? 2.816 36.344 21.094 1 95.56 83 GLU B O 1
ATOM 2785 N N . LYS B 1 84 ? 1.603 38.281 21.359 1 96.88 84 LYS B N 1
ATOM 2786 C CA . LYS B 1 84 ? 1.723 38.719 19.969 1 96.88 84 LYS B CA 1
ATOM 2787 C C . LYS B 1 84 ? 1.319 37.594 19 1 96.88 84 LYS B C 1
ATOM 2789 O O . LYS B 1 84 ? 2.037 37.312 18.047 1 96.88 84 LYS B O 1
ATOM 2794 N N . SER B 1 85 ? 0.231 37 19.438 1 97.88 85 SER B N 1
ATOM 2795 C CA . SER B 1 85 ? -0.221 35.781 18.781 1 97.88 85 SER B CA 1
ATOM 2796 C C . SER B 1 85 ? -1.164 36.094 17.625 1 97.88 85 SER B C 1
ATOM 2798 O O . SER B 1 85 ? -1.487 37.25 17.375 1 97.88 85 SER B O 1
ATOM 2800 N N . VAL B 1 86 ? -1.588 35.031 16.953 1 98.62 86 VAL B N 1
ATOM 2801 C CA . VAL B 1 86 ? -2.588 35.125 15.891 1 98.62 86 VAL B CA 1
ATOM 2802 C C . VAL B 1 86 ? -3.877 35.719 16.438 1 98.62 86 VAL B C 1
ATOM 2804 O O . VAL B 1 86 ? -4.461 36.625 15.82 1 98.62 86 VAL B O 1
ATOM 2807 N N . ALA B 1 87 ? -4.309 35.312 17.594 1 98.5 87 ALA B N 1
ATOM 2808 C CA . ALA B 1 87 ? -5.582 35.719 18.188 1 98.5 87 ALA B CA 1
ATOM 2809 C C . ALA B 1 87 ? -5.613 37.219 18.438 1 98.5 87 ALA B C 1
ATOM 2811 O O . ALA B 1 87 ? -6.68 37.844 18.391 1 98.5 87 ALA B O 1
ATOM 2812 N N . ALA B 1 88 ? -4.465 37.781 18.641 1 98.19 88 ALA B N 1
ATOM 2813 C CA . ALA B 1 88 ? -4.371 39.188 19 1 98.19 88 ALA B CA 1
ATOM 2814 C C . ALA B 1 88 ? -4.805 40.094 17.844 1 98.19 88 ALA B C 1
ATOM 2816 O O . ALA B 1 88 ? -5.207 41.25 18.047 1 98.19 88 ALA B O 1
ATOM 2817 N N . SER B 1 89 ? -4.766 39.625 16.625 1 98.06 89 SER B N 1
ATOM 2818 C CA . SER B 1 89 ? -5.172 40.406 15.469 1 98.06 89 SER B CA 1
ATOM 2819 C C . SER B 1 89 ? -6.242 39.688 14.656 1 98.06 89 SER B C 1
ATOM 2821 O O . SER B 1 89 ? -6.484 40.031 13.492 1 98.06 89 SER B O 1
ATOM 2823 N N . ALA B 1 90 ? -6.832 38.719 15.234 1 98.31 90 ALA B N 1
ATOM 2824 C CA . ALA B 1 90 ? -7.836 37.906 14.562 1 98.31 90 ALA B CA 1
ATOM 2825 C C . ALA B 1 90 ? -9.195 38.594 14.547 1 98.31 90 ALA B C 1
ATOM 2827 O O . ALA B 1 90 ? -9.469 39.438 15.391 1 98.31 90 ALA B O 1
ATOM 2828 N N . ASN B 1 91 ? -9.945 38.344 13.586 1 97.94 91 ASN B N 1
ATOM 2829 C CA . ASN B 1 91 ? -11.344 38.75 13.508 1 97.94 91 ASN B CA 1
ATOM 2830 C C . ASN B 1 91 ? -12.148 37.844 12.586 1 97.94 91 ASN B C 1
ATOM 2832 O O . ASN B 1 91 ? -11.594 36.938 11.977 1 97.94 91 ASN B O 1
ATOM 2836 N N . ALA B 1 92 ? -13.383 38.062 12.414 1 98 92 ALA B N 1
ATOM 2837 C CA . ALA B 1 92 ? -14.328 37.156 11.75 1 98 92 ALA B CA 1
ATOM 2838 C C . ALA B 1 92 ? -14.086 37.125 10.242 1 98 92 ALA B C 1
ATOM 2840 O O . ALA B 1 92 ? -14.57 36.25 9.547 1 98 92 ALA B O 1
ATOM 2841 N N . ASP B 1 93 ? -13.367 38.094 9.773 1 97.69 93 ASP B N 1
ATOM 2842 C CA . ASP B 1 93 ? -13.156 38.156 8.336 1 97.69 93 ASP B CA 1
ATOM 2843 C C . ASP B 1 93 ? -11.93 37.344 7.918 1 97.69 93 ASP B C 1
ATOM 2845 O O . ASP B 1 93 ? -11.68 37.188 6.723 1 97.69 93 ASP B O 1
ATOM 2849 N N . LYS B 1 94 ? -11.203 36.812 8.852 1 98.44 94 LYS B N 1
ATOM 2850 C CA . LYS B 1 94 ? -9.953 36.125 8.562 1 98.44 94 LYS B CA 1
ATOM 2851 C C . LYS B 1 94 ? -10.109 34.625 8.734 1 98.44 94 LYS B C 1
ATOM 2853 O O . LYS B 1 94 ? -10.992 34.156 9.469 1 98.44 94 LYS B O 1
ATOM 2858 N N . VAL B 1 95 ? -9.305 33.844 8.008 1 98.69 95 VAL B N 1
ATOM 2859 C CA . VAL B 1 95 ? -9.32 32.406 8.062 1 98.69 95 VAL B CA 1
ATOM 2860 C C . VAL B 1 95 ? -7.938 31.875 8.43 1 98.69 95 VAL B C 1
ATOM 2862 O O . VAL B 1 95 ? -6.938 32.25 7.824 1 98.69 95 VAL B O 1
ATOM 2865 N N . LEU B 1 96 ? -7.91 31.062 9.445 1 98.88 96 LEU B N 1
ATOM 2866 C CA . LEU B 1 96 ? -6.691 30.344 9.797 1 98.88 96 LEU B CA 1
ATOM 2867 C C . LEU B 1 96 ? -6.656 28.969 9.109 1 98.88 96 LEU B C 1
ATOM 2869 O O . LEU B 1 96 ? -7.574 28.172 9.273 1 98.88 96 LEU B O 1
ATOM 2873 N N . ILE B 1 97 ? -5.617 28.75 8.32 1 98.75 97 ILE B N 1
ATOM 2874 C CA . ILE B 1 97 ? -5.359 27.484 7.637 1 98.75 97 ILE B CA 1
ATOM 2875 C C . ILE B 1 97 ? -4.195 26.766 8.305 1 98.75 97 ILE B C 1
ATOM 2877 O O . ILE B 1 97 ? -3.033 27.141 8.109 1 98.75 97 ILE B O 1
ATOM 2881 N N . ASP B 1 98 ? -4.492 25.75 9.016 1 98.5 98 ASP B N 1
ATOM 2882 C CA . ASP B 1 98 ? -3.455 25.047 9.758 1 98.5 98 ASP B CA 1
ATOM 2883 C C . ASP B 1 98 ? -2.926 23.844 8.977 1 98.5 98 ASP B C 1
ATOM 2885 O O . ASP B 1 98 ? -3.584 22.812 8.898 1 98.5 98 ASP B O 1
ATOM 2889 N N . MET B 1 99 ? -1.715 23.969 8.531 1 97.19 99 MET B N 1
ATOM 2890 C CA . MET B 1 99 ? -1.104 22.891 7.746 1 97.19 99 MET B CA 1
ATOM 2891 C C . MET B 1 99 ? -0.147 22.062 8.602 1 97.19 99 MET B C 1
ATOM 2893 O O . MET B 1 99 ? 0.605 21.25 8.078 1 97.19 99 MET B O 1
ATOM 2897 N N . SER B 1 100 ? -0.197 22.344 9.883 1 94.38 100 SER B N 1
ATOM 2898 C CA . SER B 1 100 ? 0.587 21.531 10.82 1 94.38 100 SER B CA 1
ATOM 2899 C C . SER B 1 100 ? -0.046 20.172 11.031 1 94.38 100 SER B C 1
ATOM 2901 O O . SER B 1 100 ? -1.223 19.969 10.727 1 94.38 100 SER B O 1
ATOM 2903 N N . SER B 1 101 ? 0.793 19.25 11.43 1 91.5 101 SER B N 1
ATOM 2904 C CA . SER B 1 101 ? 0.316 17.922 11.828 1 91.5 101 SER B CA 1
ATOM 2905 C C . SER B 1 101 ? 0.225 17.797 13.344 1 91.5 101 SER B C 1
ATOM 2907 O O . SER B 1 101 ? 1.237 17.594 14.016 1 91.5 101 SER B O 1
ATOM 2909 N N . ILE B 1 102 ? -1.013 17.938 13.859 1 92.44 102 ILE B N 1
ATOM 2910 C CA . ILE B 1 102 ? -1.208 17.938 15.305 1 92.44 102 ILE B CA 1
ATOM 2911 C C . ILE B 1 102 ? -2.432 17.094 15.656 1 92.44 102 ILE B C 1
ATOM 2913 O O . ILE B 1 102 ? -3.139 16.609 14.773 1 92.44 102 ILE B O 1
ATOM 2917 N N . ASP B 1 103 ? -2.623 16.906 16.938 1 93.19 103 ASP B N 1
ATOM 2918 C CA . ASP B 1 103 ? -3.678 16.031 17.453 1 93.19 103 ASP B CA 1
ATOM 2919 C C . ASP B 1 103 ? -5.055 16.531 17.016 1 93.19 103 ASP B C 1
ATOM 2921 O O . ASP B 1 103 ? -5.355 17.719 17.109 1 93.19 103 ASP B O 1
ATOM 2925 N N . PRO B 1 104 ? -5.926 15.555 16.547 1 95.62 104 PRO B N 1
ATOM 2926 C CA . PRO B 1 104 ? -7.246 15.93 16.047 1 95.62 104 PRO B CA 1
ATOM 2927 C C . PRO B 1 104 ? -8.102 16.625 17.094 1 95.62 104 PRO B C 1
ATOM 2929 O O . PRO B 1 104 ? -8.703 17.672 16.812 1 95.62 104 PRO B O 1
ATOM 2932 N N . ALA B 1 105 ? -8.156 16.094 18.25 1 93.75 105 ALA B N 1
ATOM 2933 C CA . ALA B 1 105 ? -9 16.641 19.297 1 93.75 105 ALA B CA 1
ATOM 2934 C C . ALA B 1 105 ? -8.492 18.016 19.75 1 93.75 105 ALA B C 1
ATOM 2936 O O . ALA B 1 105 ? -9.281 18.938 19.984 1 93.75 105 ALA B O 1
ATOM 2937 N N . GLU B 1 106 ? -7.203 18.078 19.844 1 94.38 106 GLU B N 1
ATOM 2938 C CA . GLU B 1 106 ? -6.609 19.375 20.188 1 94.38 106 GLU B CA 1
ATOM 2939 C C . GLU B 1 106 ? -6.898 20.422 19.125 1 94.38 106 GLU B C 1
ATOM 2941 O O . GLU B 1 106 ? -7.148 21.594 19.453 1 94.38 106 GLU B O 1
ATOM 2946 N N . THR B 1 107 ? -6.801 20.016 17.969 1 96.94 107 THR B N 1
ATOM 2947 C CA . THR B 1 107 ? -7.094 20.906 16.859 1 96.94 107 THR B CA 1
ATOM 2948 C C . THR B 1 107 ? -8.523 21.438 16.953 1 96.94 107 THR B C 1
ATOM 2950 O O . THR B 1 107 ? -8.75 22.641 16.828 1 96.94 107 THR B O 1
ATOM 2953 N N . ALA B 1 108 ? -9.484 20.578 17.141 1 97.19 108 ALA B N 1
ATOM 2954 C CA . ALA B 1 108 ? -10.891 20.969 17.266 1 97.19 108 ALA B CA 1
ATOM 2955 C C . ALA B 1 108 ? -11.094 21.922 18.438 1 97.19 108 ALA B C 1
ATOM 2957 O O . ALA B 1 108 ? -11.836 22.906 18.312 1 97.19 108 ALA B O 1
ATOM 2958 N N . ASP B 1 109 ? -10.422 21.625 19.516 1 97.56 109 ASP B N 1
ATOM 2959 C CA . ASP B 1 109 ? -10.531 22.469 20.703 1 97.56 109 ASP B CA 1
ATOM 2960 C C . ASP B 1 109 ? -9.969 23.875 20.438 1 97.56 109 ASP B C 1
ATOM 2962 O O . ASP B 1 109 ? -10.578 24.875 20.828 1 97.56 109 ASP B O 1
ATOM 2966 N N . MET B 1 110 ? -8.859 23.938 19.828 1 98.31 110 MET B N 1
ATOM 2967 C CA . MET B 1 110 ? -8.234 25.219 19.531 1 98.31 110 MET B CA 1
ATOM 2968 C C . MET B 1 110 ? -9.07 26.016 18.531 1 98.31 110 MET B C 1
ATOM 2970 O O . MET B 1 110 ? -9.203 27.234 18.656 1 98.31 110 MET B O 1
ATOM 2974 N N . ALA B 1 111 ? -9.602 25.344 17.578 1 98.5 111 ALA B N 1
ATOM 2975 C CA . ALA B 1 111 ? -10.461 25.984 16.594 1 98.5 111 ALA B CA 1
ATOM 2976 C C . ALA B 1 111 ? -11.672 26.641 17.25 1 98.5 111 ALA B C 1
ATOM 2978 O O . ALA B 1 111 ? -11.984 27.797 16.984 1 98.5 111 ALA B O 1
ATOM 2979 N N . ALA B 1 112 ? -12.312 25.875 18.094 1 98.38 112 ALA B N 1
ATOM 2980 C CA . ALA B 1 112 ? -13.492 26.375 18.812 1 98.38 112 ALA B CA 1
ATOM 2981 C C . ALA B 1 112 ? -13.133 27.562 19.688 1 98.38 112 ALA B C 1
ATOM 2983 O O . ALA B 1 112 ? -13.867 28.547 19.734 1 98.38 112 ALA B O 1
ATOM 2984 N N . ARG B 1 113 ? -12.055 27.438 20.328 1 98.56 113 ARG B N 1
ATOM 2985 C CA . ARG B 1 113 ? -11.602 28.5 21.234 1 98.56 113 ARG B CA 1
ATOM 2986 C C . ARG B 1 113 ? -11.289 29.781 20.453 1 98.56 113 ARG B C 1
ATOM 2988 O O . ARG B 1 113 ? -11.672 30.875 20.875 1 98.56 113 ARG B O 1
ATOM 2995 N N . LEU B 1 114 ? -10.586 29.656 19.375 1 98.75 114 LEU B N 1
ATOM 2996 C CA . LEU B 1 114 ? -10.227 30.812 18.562 1 98.75 114 LEU B CA 1
ATOM 2997 C C . LEU B 1 114 ? -11.477 31.531 18.062 1 98.75 114 LEU B C 1
ATOM 2999 O O . LEU B 1 114 ? -11.562 32.75 18.141 1 98.75 114 LEU B O 1
ATOM 3003 N N . GLU B 1 115 ? -12.367 30.766 17.547 1 98.5 115 GLU B N 1
ATOM 3004 C CA . GLU B 1 115 ? -13.594 31.344 17.016 1 98.5 115 GLU B CA 1
ATOM 3005 C C . GLU B 1 115 ? -14.391 32.062 18.094 1 98.5 115 GLU B C 1
ATOM 3007 O O . GLU B 1 115 ? -14.914 33.156 17.875 1 98.5 115 GLU B O 1
ATOM 3012 N N . ARG B 1 116 ? -14.508 31.391 19.219 1 98.38 116 ARG B N 1
ATOM 3013 C CA . ARG B 1 116 ? -15.242 31.984 20.328 1 98.38 116 ARG B CA 1
ATOM 3014 C C . ARG B 1 116 ? -14.617 33.312 20.766 1 98.38 116 ARG B C 1
ATOM 3016 O O . ARG B 1 116 ? -15.328 34.25 21.062 1 98.38 116 ARG B O 1
ATOM 3023 N N . LYS B 1 117 ? -13.383 33.375 20.766 1 98.25 117 LYS B N 1
ATOM 3024 C CA . LYS B 1 117 ? -12.648 34.5 21.297 1 98.25 117 LYS B CA 1
ATOM 3025 C C . LYS B 1 117 ? -12.609 35.656 20.266 1 98.25 117 LYS B C 1
ATOM 3027 O O . LYS B 1 117 ? -12.625 36.812 20.641 1 98.25 117 LYS B O 1
ATOM 3032 N N . THR B 1 118 ? -12.516 35.312 19 1 98.44 118 THR B N 1
ATOM 3033 C CA . THR B 1 118 ? -12.125 36.375 18.062 1 98.44 118 THR B CA 1
ATOM 3034 C C . THR B 1 118 ? -13.055 36.406 16.859 1 98.44 118 THR B C 1
ATOM 3036 O O . THR B 1 118 ? -13.062 37.344 16.078 1 98.44 118 THR B O 1
ATOM 3039 N N . GLY B 1 119 ? -13.781 35.312 16.609 1 98.44 119 GLY B N 1
ATOM 3040 C CA . GLY B 1 119 ? -14.586 35.156 15.398 1 98.44 119 GLY B CA 1
ATOM 3041 C 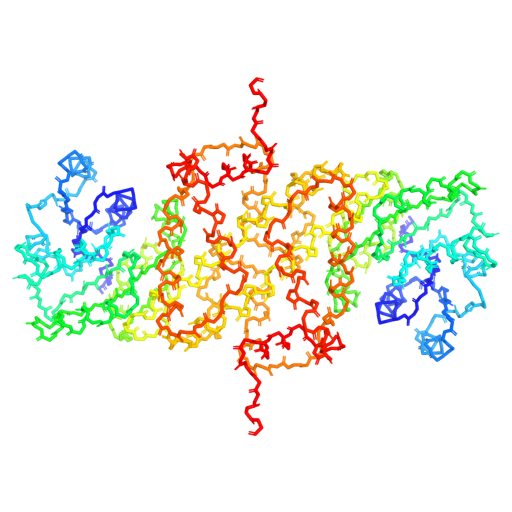C . GLY B 1 119 ? -13.812 34.531 14.242 1 98.44 119 GLY B C 1
ATOM 3042 O O . GLY B 1 119 ? -14.414 34.094 13.258 1 98.44 119 GLY B O 1
ATOM 3043 N N . MET B 1 120 ? -12.5 34.531 14.305 1 98.75 120 MET B N 1
ATOM 3044 C CA . MET B 1 120 ? -11.688 33.938 13.242 1 98.75 120 MET B CA 1
ATOM 3045 C C . MET B 1 120 ? -11.898 32.438 13.156 1 98.75 120 MET B C 1
ATOM 3047 O O . MET B 1 120 ? -11.922 31.75 14.18 1 98.75 120 MET B O 1
ATOM 3051 N N . VAL B 1 121 ? -12.086 31.891 11.945 1 98.56 121 VAL B N 1
ATOM 3052 C CA . VAL B 1 121 ? -12.383 30.484 11.75 1 98.56 121 VAL B CA 1
ATOM 3053 C C . VAL B 1 121 ? -11.086 29.719 11.445 1 98.56 121 VAL B C 1
ATOM 3055 O O . VAL B 1 121 ? -10.109 30.312 10.984 1 98.56 121 VAL B O 1
ATOM 3058 N N . TRP B 1 122 ? -11.109 28.453 11.789 1 98.69 122 TRP B N 1
ATOM 3059 C CA . TRP B 1 122 ? -9.969 27.562 11.68 1 98.69 122 TRP B CA 1
ATOM 3060 C C . TRP B 1 122 ? -10.289 26.375 10.766 1 98.69 122 TRP B C 1
ATOM 3062 O O . TRP B 1 122 ? -11.266 25.672 10.984 1 98.69 122 TRP B O 1
ATOM 3072 N N . VAL B 1 123 ? -9.469 26.203 9.719 1 98.69 123 VAL B N 1
ATOM 3073 C CA . VAL B 1 123 ? -9.547 25.031 8.859 1 98.69 123 VAL B CA 1
ATOM 3074 C C . VAL B 1 123 ? -8.258 24.219 8.977 1 98.69 123 VAL B C 1
ATOM 3076 O O . VAL B 1 123 ? -7.176 24.719 8.641 1 98.69 123 VAL B O 1
ATOM 3079 N N . ASP B 1 124 ? -8.336 23 9.531 1 98.31 124 ASP B N 1
ATOM 3080 C CA . ASP B 1 124 ? -7.133 22.172 9.5 1 98.31 124 ASP B CA 1
ATOM 3081 C C . ASP B 1 124 ? -6.922 21.562 8.117 1 98.31 124 ASP B C 1
ATOM 3083 O O . ASP B 1 124 ? -7.852 21 7.535 1 98.31 124 ASP B O 1
ATOM 3087 N N . CYS B 1 125 ? -5.656 21.719 7.648 1 97.69 125 CYS B N 1
ATOM 3088 C CA . CYS B 1 125 ? -5.316 21.328 6.281 1 97.69 125 CYS B CA 1
ATOM 3089 C C . CYS B 1 125 ? -3.99 20.578 6.238 1 97.69 125 CYS B C 1
ATOM 3091 O O . CYS B 1 125 ? -3.098 20.938 5.465 1 97.69 125 CYS B O 1
ATOM 3093 N N . PRO B 1 126 ? -3.947 19.484 7.016 1 95.75 126 PRO B N 1
ATOM 3094 C CA . PRO B 1 126 ? -2.719 18.703 6.828 1 95.75 126 PRO B CA 1
ATOM 3095 C C . PRO B 1 126 ? -2.531 18.234 5.387 1 95.75 126 PRO B C 1
ATOM 3097 O O . PRO B 1 126 ? -3.479 18.266 4.598 1 95.75 126 PRO B O 1
ATOM 3100 N N . LEU B 1 127 ? -1.27 17.891 5.094 1 93.19 127 LEU B N 1
ATOM 3101 C CA . LEU B 1 127 ? -0.959 17.734 3.678 1 93.19 127 LEU B CA 1
ATOM 3102 C C . LEU B 1 127 ? -0.104 16.484 3.439 1 93.19 127 LEU B C 1
ATOM 3104 O O . LEU B 1 127 ? 0.462 15.93 4.383 1 93.19 127 LEU B O 1
ATOM 3108 N N . SER B 1 128 ? -0.11 15.992 2.234 1 91.38 128 SER B N 1
ATOM 3109 C CA . SER B 1 128 ? 0.792 14.984 1.688 1 91.38 128 SER B CA 1
ATOM 3110 C C . SER B 1 128 ? 1.399 15.445 0.366 1 91.38 128 SER B C 1
ATOM 3112 O O . SER B 1 128 ? 0.818 16.281 -0.333 1 91.38 128 SER B O 1
ATOM 3114 N N . GLY B 1 129 ? 2.674 14.93 0.028 1 87.88 129 GLY B N 1
ATOM 3115 C CA . GLY B 1 129 ? 3.326 15.281 -1.223 1 87.88 129 GLY B CA 1
ATOM 3116 C C . GLY B 1 129 ? 4.68 15.938 -1.026 1 87.88 129 GLY B C 1
ATOM 3117 O O . GLY B 1 129 ? 5.488 16 -1.956 1 87.88 129 GLY B O 1
ATOM 3118 N N . GLY B 1 130 ? 4.898 16.5 0.124 1 84.81 130 GLY B N 1
ATOM 3119 C CA . GLY B 1 130 ? 6.203 17.031 0.475 1 84.81 130 GLY B CA 1
ATOM 3120 C C . GLY B 1 130 ? 6.535 18.328 -0.247 1 84.81 130 GLY B C 1
ATOM 3121 O O . GLY B 1 130 ? 5.648 18.984 -0.779 1 84.81 130 GLY B O 1
ATOM 3122 N N . VAL B 1 131 ? 7.797 18.672 -0.203 1 88.62 131 VAL B N 1
ATOM 3123 C CA . VAL B 1 131 ? 8.305 19.922 -0.761 1 88.62 131 VAL B CA 1
ATOM 3124 C C . VAL B 1 131 ? 8.047 19.969 -2.266 1 88.62 131 VAL B C 1
ATOM 3126 O O . VAL B 1 131 ? 7.523 20.953 -2.787 1 88.62 131 VAL B O 1
ATOM 3129 N N . PRO B 1 132 ? 8.258 18.828 -2.918 1 87.25 132 PRO B N 1
ATOM 3130 C CA . PRO B 1 132 ? 7.973 18.891 -4.355 1 87.25 132 PRO B CA 1
ATOM 3131 C C . PRO B 1 132 ? 6.508 19.188 -4.656 1 87.25 132 PRO B C 1
ATOM 3133 O O . PRO B 1 132 ? 6.207 19.953 -5.57 1 87.25 132 PRO B O 1
ATOM 3136 N N . GLY B 1 133 ? 5.645 18.578 -3.906 1 90.75 133 GLY B N 1
ATOM 3137 C CA . GLY B 1 133 ? 4.227 18.844 -4.09 1 90.75 133 GLY B CA 1
ATOM 3138 C C . GLY B 1 133 ? 3.855 20.281 -3.822 1 90.75 133 GLY B C 1
ATOM 3139 O O . GLY B 1 133 ? 3.062 20.875 -4.559 1 90.75 133 GLY B O 1
ATOM 3140 N N . ALA B 1 134 ? 4.449 20.891 -2.842 1 93.5 134 ALA B N 1
ATOM 3141 C CA . ALA B 1 134 ? 4.16 22.266 -2.477 1 93.5 134 ALA B CA 1
ATOM 3142 C C . ALA B 1 134 ? 4.645 23.234 -3.555 1 93.5 134 ALA B C 1
ATOM 3144 O O . ALA B 1 134 ? 3.92 24.156 -3.949 1 93.5 134 ALA B O 1
ATOM 3145 N N . LEU B 1 135 ? 5.828 22.969 -4.043 1 94.81 135 LEU B N 1
ATOM 3146 C CA . LEU B 1 135 ? 6.461 23.859 -5.004 1 94.81 135 LEU B CA 1
ATOM 3147 C C . LEU B 1 135 ? 5.703 23.859 -6.328 1 94.81 135 LEU B C 1
ATOM 3149 O O . LEU B 1 135 ? 5.68 24.859 -7.043 1 94.81 135 LEU B O 1
ATOM 3153 N N . CYS B 1 136 ? 5.016 22.75 -6.617 1 94.56 136 CYS B N 1
ATOM 3154 C CA . CYS B 1 136 ? 4.348 22.625 -7.906 1 94.56 136 CYS B CA 1
ATOM 3155 C C . CYS B 1 136 ? 2.84 22.766 -7.762 1 94.56 136 CYS B C 1
ATOM 3157 O O . CYS B 1 136 ? 2.102 22.656 -8.742 1 94.56 136 CYS B O 1
ATOM 3159 N N . GLY B 1 137 ? 2.428 23.031 -6.602 1 95.5 137 GLY B N 1
ATOM 3160 C CA . GLY B 1 137 ? 0.998 23.156 -6.367 1 95.5 137 GLY B CA 1
ATOM 3161 C C . GLY B 1 137 ? 0.252 21.844 -6.527 1 95.5 137 GLY B C 1
ATOM 3162 O O . GLY B 1 137 ? -0.854 21.812 -7.074 1 95.5 137 GLY B O 1
ATOM 3163 N N . LYS B 1 138 ? 0.874 20.797 -6.07 1 94 138 LYS B N 1
ATOM 3164 C CA . LYS B 1 138 ? 0.317 19.469 -6.312 1 94 138 LYS B CA 1
ATOM 3165 C C . LYS B 1 138 ? 0.137 18.703 -5.004 1 94 138 LYS B C 1
ATOM 3167 O O . LYS B 1 138 ? 0.127 17.469 -4.996 1 94 138 LYS B O 1
ATOM 3172 N N . LEU B 1 139 ? -0.028 19.406 -3.941 1 94.12 139 LEU B N 1
ATOM 3173 C CA . LEU B 1 139 ? -0.246 18.766 -2.652 1 94.12 139 LEU B CA 1
ATOM 3174 C C . LEU B 1 139 ? -1.608 18.078 -2.613 1 94.12 139 LEU B C 1
ATOM 3176 O O . LEU B 1 139 ? -2.52 18.453 -3.354 1 94.12 139 LEU B O 1
ATOM 3180 N N . THR B 1 140 ? -1.648 17.047 -1.798 1 94.44 140 THR B N 1
ATOM 3181 C CA . THR B 1 140 ? -2.914 16.453 -1.365 1 94.44 140 THR B CA 1
ATOM 3182 C C . THR B 1 140 ? -3.303 16.969 0.017 1 94.44 140 THR B C 1
ATOM 3184 O O . THR B 1 140 ? -2.596 16.734 0.998 1 94.44 140 THR B O 1
ATOM 3187 N N . ILE B 1 141 ? -4.418 17.703 0.041 1 96.5 141 ILE B N 1
ATOM 3188 C CA . ILE B 1 141 ? -4.84 18.328 1.288 1 96.5 141 ILE B CA 1
ATOM 3189 C C . ILE B 1 141 ? -6.121 17.672 1.79 1 96.5 141 ILE B C 1
ATOM 3191 O O . ILE B 1 141 ? -7.098 17.547 1.045 1 96.5 141 ILE B O 1
ATOM 3195 N N . MET B 1 142 ? -6.098 17.219 3.006 1 96.75 142 MET B N 1
ATOM 3196 C CA . MET B 1 142 ? -7.273 16.734 3.725 1 96.75 142 MET B CA 1
ATOM 3197 C C . MET B 1 142 ? -7.719 17.734 4.785 1 96.75 142 MET B C 1
ATOM 3199 O O . MET B 1 142 ? -7.008 17.953 5.77 1 96.75 142 MET B O 1
ATOM 3203 N N . ALA B 1 143 ? -8.906 18.234 4.586 1 98.12 143 ALA B N 1
ATOM 3204 C CA . ALA B 1 143 ? -9.273 19.391 5.398 1 98.12 143 ALA B CA 1
ATOM 3205 C C . ALA B 1 143 ? -10.375 19.047 6.395 1 98.12 143 ALA B C 1
ATOM 3207 O O . ALA B 1 143 ? -11.172 18.125 6.152 1 98.12 143 ALA B O 1
ATOM 3208 N N . GLY B 1 144 ? -10.328 19.688 7.469 1 98.44 144 GLY B N 1
ATOM 3209 C CA . GLY B 1 144 ? -11.406 19.672 8.445 1 98.44 144 GLY B CA 1
ATOM 3210 C C . GLY B 1 144 ? -11.922 21.062 8.781 1 98.44 144 GLY B C 1
ATOM 3211 O O . GLY B 1 144 ? -11.141 22 8.938 1 98.44 144 GLY B O 1
ATOM 3212 N N . GLY B 1 145 ? -13.188 21.266 8.867 1 98.25 145 GLY B N 1
ATOM 3213 C CA . GLY B 1 145 ? -13.852 22.531 9.133 1 98.25 145 GLY B CA 1
ATOM 3214 C C . GLY B 1 145 ? -15.25 22.609 8.547 1 98.25 145 GLY B C 1
ATOM 3215 O O . GLY B 1 145 ? -15.75 21.625 7.992 1 98.25 145 GLY B O 1
ATOM 3216 N N . ARG B 1 146 ? -15.953 23.812 8.75 1 97.75 146 ARG B N 1
ATOM 3217 C CA . ARG B 1 146 ? -17.25 24.031 8.117 1 97.75 146 ARG B CA 1
ATOM 3218 C C . ARG B 1 146 ? -17.109 24.234 6.617 1 97.75 146 ARG B C 1
ATOM 3220 O O . ARG B 1 146 ? -16.109 24.797 6.156 1 97.75 146 ARG B O 1
ATOM 3227 N N . GLU B 1 147 ? -17.984 23.734 5.898 1 98.25 147 GLU B N 1
ATOM 3228 C CA . GLU B 1 147 ? -17.984 23.828 4.441 1 98.25 147 GLU B CA 1
ATOM 3229 C C . GLU B 1 147 ? -17.719 25.25 3.979 1 98.25 147 GLU B C 1
ATOM 3231 O O . GLU B 1 147 ? -16.922 25.484 3.068 1 98.25 147 GLU B O 1
ATOM 3236 N N . VAL B 1 148 ? -18.344 26.156 4.566 1 98.12 148 VAL B N 1
ATOM 3237 C CA . VAL B 1 148 ? -18.219 27.562 4.16 1 98.12 148 VAL B CA 1
ATOM 3238 C C . VAL B 1 148 ? -16.781 28.031 4.355 1 98.12 148 VAL B C 1
ATOM 3240 O O . VAL B 1 148 ? -16.25 28.766 3.52 1 98.12 148 VAL B O 1
ATOM 3243 N N . ASP B 1 149 ? -16.203 27.672 5.438 1 98.06 149 ASP B N 1
ATOM 3244 C CA . ASP B 1 149 ? -14.836 28.062 5.727 1 98.06 149 ASP B CA 1
ATOM 3245 C C . ASP B 1 149 ? -13.852 27.344 4.816 1 98.06 149 ASP B C 1
ATOM 3247 O O . ASP B 1 149 ? -12.859 27.938 4.367 1 98.06 149 ASP B O 1
ATOM 3251 N N . PHE B 1 150 ? -14.195 26.125 4.582 1 98.19 150 PHE B N 1
ATOM 3252 C CA . PHE B 1 150 ? -13.438 25.328 3.631 1 98.19 150 PHE B CA 1
ATOM 3253 C C . PHE B 1 150 ? -13.414 25.984 2.26 1 98.19 150 PHE B C 1
ATOM 3255 O O . PHE B 1 150 ? -12.352 26.109 1.64 1 98.19 150 PHE B O 1
ATOM 3262 N N . GLU B 1 151 ? -14.484 26.453 1.812 1 98 151 GLU B N 1
ATOM 3263 C CA . GLU B 1 151 ? -14.578 27.109 0.512 1 98 151 GLU B CA 1
ATOM 3264 C C . GLU B 1 151 ? -13.859 28.453 0.52 1 98 151 GLU B C 1
ATOM 3266 O O . GLU B 1 151 ? -13.242 28.844 -0.474 1 98 151 GLU B O 1
ATOM 3271 N N . ARG B 1 152 ? -13.93 29.141 1.6 1 97.38 152 ARG B N 1
ATOM 3272 C CA . ARG B 1 152 ? -13.18 30.391 1.722 1 97.38 152 ARG B CA 1
ATOM 3273 C C . ARG B 1 152 ? -11.68 30.141 1.559 1 97.38 152 ARG B C 1
ATOM 3275 O O . ARG B 1 152 ? -10.992 30.891 0.86 1 97.38 152 ARG B O 1
ATOM 3282 N N . ALA B 1 153 ? -11.25 29.094 2.162 1 97.94 153 ALA B N 1
ATOM 3283 C CA . ALA B 1 153 ? -9.82 28.797 2.154 1 97.94 153 ALA B CA 1
ATOM 3284 C C . ALA B 1 153 ? -9.359 28.375 0.765 1 97.94 153 ALA B C 1
ATOM 3286 O O . ALA B 1 153 ? -8.164 28.391 0.471 1 97.94 153 ALA B O 1
ATOM 3287 N N . ARG B 1 154 ? -10.25 27.984 -0.098 1 97 154 ARG B N 1
ATOM 3288 C CA . ARG B 1 154 ? -9.93 27.547 -1.45 1 97 154 ARG B CA 1
ATOM 3289 C C . ARG B 1 154 ? -9.18 28.625 -2.223 1 97 154 ARG B C 1
ATOM 3291 O O . ARG B 1 154 ? -8.375 28.312 -3.105 1 97 154 ARG B O 1
ATOM 3298 N N . LYS B 1 155 ? -9.453 29.875 -1.884 1 96.5 155 LYS B N 1
ATOM 3299 C CA . LYS B 1 155 ? -8.773 30.984 -2.541 1 96.5 155 LYS B CA 1
ATOM 3300 C C . LYS B 1 155 ? -7.258 30.828 -2.473 1 96.5 155 LYS B C 1
ATOM 3302 O O . LYS B 1 155 ? -6.547 31.172 -3.42 1 96.5 155 LYS B O 1
ATOM 3307 N N . VAL B 1 156 ? -6.789 30.25 -1.416 1 97.31 156 VAL B N 1
ATOM 3308 C CA . VAL B 1 156 ? -5.359 30.047 -1.208 1 97.31 156 VAL B CA 1
ATOM 3309 C C . VAL B 1 156 ? -4.984 28.609 -1.6 1 97.31 156 VAL B C 1
ATOM 3311 O O . VAL B 1 156 ? -3.994 28.406 -2.301 1 97.31 156 VAL B O 1
ATOM 3314 N N . MET B 1 157 ? -5.828 27.609 -1.289 1 96.88 157 MET B N 1
ATOM 3315 C CA . MET B 1 157 ? -5.512 26.188 -1.399 1 96.88 157 MET B CA 1
ATOM 3316 C C . MET B 1 157 ? -5.453 25.766 -2.861 1 96.88 157 MET B C 1
ATOM 3318 O O . MET B 1 157 ? -4.719 24.828 -3.209 1 96.88 157 MET B O 1
ATOM 3322 N N . GLN B 1 158 ? -6.141 26.453 -3.746 1 95.44 158 GLN B N 1
ATOM 3323 C CA . GLN B 1 158 ? -6.168 26.094 -5.16 1 95.44 158 GLN B CA 1
ATOM 3324 C C . GLN B 1 158 ? -4.785 26.234 -5.789 1 95.44 158 GLN B C 1
ATOM 3326 O O . GLN B 1 158 ? -4.492 25.594 -6.801 1 95.44 158 GLN B O 1
ATOM 3331 N N . HIS B 1 159 ? -3.938 27.031 -5.188 1 96.62 159 HIS B N 1
ATOM 3332 C CA . HIS B 1 159 ? -2.605 27.25 -5.738 1 96.62 159 HIS B CA 1
ATOM 3333 C C . HIS B 1 159 ? -1.579 26.328 -5.098 1 96.62 159 HIS B C 1
ATOM 3335 O O . HIS B 1 159 ? -0.442 26.234 -5.566 1 96.62 159 HIS B O 1
ATOM 3341 N N . LEU B 1 160 ? -2.037 25.609 -4.043 1 96.62 160 LEU B N 1
ATOM 3342 C CA . LEU B 1 160 ? -1.088 24.781 -3.307 1 96.62 160 LEU B CA 1
ATOM 3343 C C . LEU B 1 160 ? -1.383 23.297 -3.512 1 96.62 160 LEU B C 1
ATOM 3345 O O . LEU B 1 160 ? -0.546 22.453 -3.205 1 96.62 160 LEU B O 1
ATOM 3349 N N . SER B 1 161 ? -2.535 22.953 -4.02 1 95.56 161 SER B N 1
ATOM 3350 C CA . SER B 1 161 ? -2.922 21.547 -3.967 1 95.56 161 SER B CA 1
ATOM 3351 C C . SER B 1 161 ? -3.545 21.094 -5.285 1 95.56 161 SER B C 1
ATOM 3353 O O . SER B 1 161 ? -4.176 21.891 -5.984 1 95.56 161 SER B O 1
ATOM 3355 N N . ALA B 1 162 ? -3.289 19.859 -5.609 1 92.75 162 ALA B N 1
ATOM 3356 C CA . ALA B 1 162 ? -3.988 19.203 -6.711 1 92.75 162 ALA B CA 1
ATOM 3357 C C . ALA B 1 162 ? -5.281 18.547 -6.227 1 92.75 162 ALA B C 1
ATOM 3359 O O . ALA B 1 162 ? -6.258 18.469 -6.969 1 92.75 162 ALA B O 1
ATOM 3360 N N . ASN B 1 163 ? -5.234 18.078 -5.027 1 93.44 163 ASN B N 1
ATOM 3361 C CA . ASN B 1 163 ? -6.387 17.5 -4.352 1 93.44 163 ASN B CA 1
ATOM 3362 C C . ASN B 1 163 ? -6.691 18.219 -3.043 1 93.44 163 ASN B C 1
ATOM 3364 O O . ASN B 1 163 ? -5.816 18.375 -2.189 1 93.44 163 ASN B O 1
ATOM 3368 N N . TYR B 1 164 ? -7.871 18.797 -2.932 1 96.19 164 TYR B N 1
ATOM 3369 C CA . TYR B 1 164 ? -8.359 19.531 -1.768 1 96.19 164 TYR B CA 1
ATOM 3370 C C . TYR B 1 164 ? -9.742 19.031 -1.353 1 96.19 164 TYR B C 1
ATOM 3372 O O . TYR B 1 164 ? -10.75 19.391 -1.967 1 96.19 164 TYR B O 1
ATOM 3380 N N . THR B 1 165 ? -9.805 18.203 -0.245 1 97.06 165 THR B N 1
ATOM 3381 C CA . THR B 1 165 ? -11.031 17.484 0.102 1 97.06 165 THR B CA 1
ATOM 3382 C C . THR B 1 165 ? -11.469 17.812 1.526 1 97.06 165 THR B C 1
ATOM 3384 O O . THR B 1 165 ? -10.641 17.844 2.443 1 97.06 165 THR B O 1
ATOM 3387 N N . LEU B 1 166 ? -12.766 18.141 1.675 1 98.25 166 LEU B N 1
ATOM 3388 C CA . LEU B 1 166 ? -13.336 18.328 3.002 1 98.25 166 LEU B CA 1
ATOM 3389 C C . LEU B 1 166 ? -13.688 16.984 3.633 1 98.25 166 LEU B C 1
ATOM 3391 O O . LEU B 1 166 ? -14.5 16.219 3.09 1 98.25 166 LEU B O 1
ATOM 3395 N N . MET B 1 167 ? -13.133 16.75 4.836 1 98.12 167 MET B N 1
ATOM 3396 C CA . MET B 1 167 ? -13.25 15.422 5.434 1 98.12 167 MET B CA 1
ATOM 3397 C C . MET B 1 167 ? -14.266 15.43 6.574 1 98.12 167 MET B C 1
ATOM 3399 O O . MET B 1 167 ? -14.672 14.367 7.051 1 98.12 167 MET B O 1
ATOM 3403 N N . GLY B 1 168 ? -14.633 16.547 7.031 1 97.94 168 GLY B N 1
ATOM 3404 C CA . GLY B 1 168 ? -15.539 16.688 8.164 1 97.94 168 GLY B CA 1
ATOM 3405 C C . GLY B 1 168 ? -15.305 17.953 8.961 1 97.94 168 GLY B C 1
ATOM 3406 O O . GLY B 1 168 ? -14.789 18.938 8.43 1 97.94 168 GLY B O 1
ATOM 3407 N N . ALA B 1 169 ? -15.727 17.938 10.18 1 97.38 169 ALA B N 1
ATOM 3408 C CA . ALA B 1 169 ? -15.594 19.109 11.055 1 97.38 169 ALA B CA 1
ATOM 3409 C C . ALA B 1 169 ? -14.141 19.297 11.492 1 97.38 169 ALA B C 1
ATOM 3411 O O . ALA B 1 169 ? -13.266 18.531 11.086 1 97.38 169 ALA B O 1
ATOM 3412 N N . SER B 1 170 ? -13.898 20.344 12.242 1 97.5 170 SER B N 1
ATOM 3413 C CA . SER B 1 170 ? -12.555 20.625 12.734 1 97.5 170 SER B CA 1
ATOM 3414 C C . SER B 1 170 ? -11.953 19.391 13.422 1 97.5 170 SER B C 1
ATOM 3416 O O . SER B 1 170 ? -12.602 18.781 14.266 1 97.5 170 SER B O 1
ATOM 3418 N N . GLY B 1 171 ? -10.781 19.062 13.008 1 97.44 171 GLY B N 1
ATOM 3419 C CA . GLY B 1 171 ? -10.125 17.875 13.523 1 97.44 171 GLY B CA 1
ATOM 3420 C C . GLY B 1 171 ? -10.156 16.703 12.547 1 97.44 171 GLY B C 1
ATOM 3421 O O . GLY B 1 171 ? -9.273 15.844 12.586 1 97.44 171 GLY B O 1
ATOM 3422 N N . ALA B 1 172 ? -11.078 16.719 11.633 1 98 172 ALA B N 1
ATOM 3423 C CA . ALA B 1 172 ? -11.227 15.617 10.68 1 98 172 ALA B CA 1
ATOM 3424 C C . ALA B 1 172 ? -10.039 15.562 9.719 1 98 172 ALA B C 1
ATOM 3426 O O . ALA B 1 172 ? -9.625 14.477 9.305 1 98 172 ALA B O 1
ATOM 3427 N N . GLY B 1 173 ? -9.555 16.703 9.328 1 98.06 173 GLY B N 1
ATOM 3428 C CA . GLY B 1 173 ? -8.344 16.719 8.516 1 98.06 173 GLY B CA 1
ATOM 3429 C C . GLY B 1 173 ? -7.164 16.047 9.188 1 98.06 173 GLY B C 1
ATOM 3430 O O . GLY B 1 173 ? -6.469 15.242 8.57 1 98.06 173 GLY B O 1
ATOM 3431 N N . GLN B 1 174 ? -7.012 16.344 10.406 1 97.38 174 GLN B N 1
ATOM 3432 C CA . GLN B 1 174 ? -5.926 15.758 11.18 1 97.38 174 GLN B CA 1
ATOM 3433 C C . GLN B 1 174 ? -6.113 14.25 11.336 1 97.38 174 GLN B C 1
ATOM 3435 O O . GLN B 1 174 ? -5.148 13.484 11.242 1 97.38 174 GLN B O 1
ATOM 3440 N N . THR B 1 175 ? -7.328 13.812 11.609 1 97.25 175 THR B N 1
ATOM 3441 C CA . THR B 1 175 ? -7.605 12.383 11.672 1 97.25 175 THR B CA 1
ATOM 3442 C C . THR B 1 175 ? -7.203 11.695 10.375 1 97.25 175 THR B C 1
ATOM 3444 O O . THR B 1 175 ? -6.555 10.648 10.391 1 97.25 175 THR B O 1
ATOM 3447 N N . THR B 1 176 ? -7.559 12.297 9.305 1 97.88 176 THR B N 1
ATOM 3448 C CA . THR B 1 176 ? -7.246 11.734 7.996 1 97.88 176 THR B CA 1
ATOM 3449 C C . THR B 1 176 ? -5.738 11.719 7.758 1 97.88 176 THR B C 1
ATOM 3451 O O . THR B 1 176 ? -5.215 10.789 7.141 1 97.88 176 THR B O 1
ATOM 3454 N N . LYS B 1 177 ? -5.098 12.727 8.219 1 97 177 LYS B N 1
ATOM 3455 C CA . LYS B 1 177 ? -3.641 12.766 8.117 1 97 177 LYS B CA 1
ATOM 3456 C C . LYS B 1 177 ? -3.01 11.586 8.852 1 97 177 LYS B C 1
ATOM 3458 O O . LYS B 1 177 ? -2.045 10.992 8.375 1 97 177 LYS B O 1
ATOM 3463 N N . LEU B 1 178 ? -3.506 11.281 10.039 1 97.06 178 LEU B N 1
ATOM 3464 C CA . LEU B 1 178 ? -3.014 10.117 10.773 1 97.06 178 LEU B CA 1
ATOM 3465 C C . LEU B 1 178 ? -3.166 8.844 9.945 1 97.06 178 LEU B C 1
ATOM 3467 O O . LEU B 1 178 ? -2.262 8.008 9.914 1 97.06 178 LEU B O 1
ATOM 3471 N N . ILE B 1 179 ? -4.273 8.734 9.312 1 98.12 179 ILE B N 1
ATOM 3472 C CA . ILE B 1 179 ? -4.555 7.582 8.469 1 98.12 179 ILE B CA 1
ATOM 3473 C C . ILE B 1 179 ? -3.584 7.559 7.289 1 98.12 179 ILE B C 1
ATOM 3475 O O . ILE B 1 179 ? -3.049 6.504 6.941 1 98.12 179 ILE B O 1
ATOM 3479 N N . ASN B 1 180 ? -3.355 8.703 6.668 1 97.56 180 ASN B N 1
ATOM 3480 C CA . ASN B 1 180 ? -2.357 8.82 5.609 1 97.56 180 ASN B CA 1
ATOM 3481 C C . ASN B 1 180 ? -0.991 8.32 6.07 1 97.56 180 ASN B C 1
ATOM 3483 O O . ASN B 1 180 ? -0.326 7.57 5.352 1 97.56 180 ASN B O 1
ATOM 3487 N N . GLN B 1 181 ? -0.635 8.727 7.215 1 96.81 181 GLN B N 1
ATOM 3488 C CA . GLN B 1 181 ? 0.685 8.383 7.73 1 96.81 181 GLN B CA 1
ATOM 3489 C C . GLN B 1 181 ? 0.762 6.898 8.086 1 96.81 181 GLN B C 1
ATOM 3491 O O . GLN B 1 181 ? 1.822 6.281 7.969 1 96.81 181 GLN B O 1
ATOM 3496 N N . LEU B 1 182 ? -0.347 6.332 8.555 1 98.12 182 LEU B N 1
ATOM 3497 C CA . LEU B 1 182 ? -0.417 4.891 8.75 1 98.12 182 LEU B CA 1
ATOM 3498 C C . LEU B 1 182 ? -0.053 4.148 7.465 1 98.12 182 LEU B C 1
ATOM 3500 O O . LEU B 1 182 ? 0.833 3.289 7.469 1 98.12 182 LEU B O 1
ATOM 3504 N N . PHE B 1 183 ? -0.676 4.496 6.379 1 98.5 183 PHE B N 1
ATOM 3505 C CA . PHE B 1 183 ? -0.425 3.844 5.102 1 98.5 183 PHE B CA 1
ATOM 3506 C C . PHE B 1 183 ? 1.021 4.047 4.664 1 98.5 183 PHE B C 1
ATOM 3508 O O . PHE B 1 183 ? 1.675 3.105 4.207 1 98.5 183 PHE B O 1
ATOM 3515 N N . CYS B 1 184 ? 1.537 5.246 4.812 1 97.38 184 CYS B N 1
ATOM 3516 C CA . CYS B 1 184 ? 2.906 5.527 4.398 1 97.38 184 CYS B CA 1
ATOM 3517 C C . CYS B 1 184 ? 3.898 4.676 5.18 1 97.38 184 CYS B C 1
ATOM 3519 O O . CYS B 1 184 ? 4.766 4.023 4.594 1 97.38 184 CYS B O 1
ATOM 3521 N N . ALA B 1 185 ? 3.717 4.66 6.473 1 97.94 185 ALA B N 1
ATOM 3522 C CA . ALA B 1 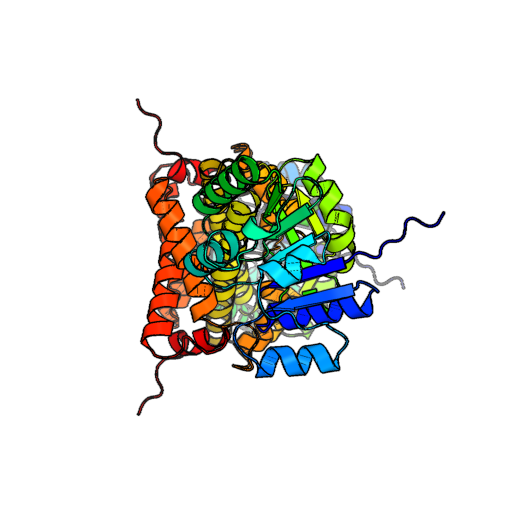185 ? 4.652 3.936 7.328 1 97.94 185 ALA B CA 1
ATOM 3523 C C . ALA B 1 185 ? 4.652 2.445 7 1 97.94 185 ALA B C 1
ATOM 3525 O O . ALA B 1 185 ? 5.711 1.832 6.863 1 97.94 185 ALA B O 1
ATOM 3526 N N . VAL B 1 186 ? 3.494 1.884 6.887 1 98.5 186 VAL B N 1
ATOM 3527 C CA . VAL B 1 186 ? 3.354 0.458 6.613 1 98.5 186 VAL B CA 1
ATOM 3528 C C . VAL B 1 186 ? 3.938 0.132 5.242 1 98.5 186 VAL B C 1
ATOM 3530 O O . VAL B 1 186 ? 4.617 -0.885 5.074 1 98.5 186 VAL B O 1
ATOM 3533 N N . LEU B 1 187 ? 3.738 0.969 4.254 1 98.56 187 LEU B N 1
ATOM 3534 C CA . LEU B 1 187 ? 4.195 0.705 2.896 1 98.56 187 LEU B CA 1
ATOM 3535 C C . LEU B 1 187 ? 5.711 0.869 2.791 1 98.56 187 LEU B C 1
ATOM 3537 O O . LEU B 1 187 ? 6.371 0.124 2.064 1 98.56 187 LEU B O 1
ATOM 3541 N N . PHE B 1 188 ? 6.305 1.851 3.479 1 98.12 188 PHE B N 1
ATOM 3542 C CA . PHE B 1 188 ? 7.762 1.954 3.512 1 98.12 188 PHE B CA 1
ATOM 3543 C C . PHE B 1 188 ? 8.383 0.687 4.086 1 98.12 188 PHE B C 1
ATOM 3545 O O . PHE B 1 188 ? 9.352 0.158 3.537 1 98.12 188 PHE B O 1
ATOM 3552 N N . GLN B 1 189 ? 7.793 0.258 5.176 1 98.38 189 GLN B N 1
ATOM 3553 C CA . GLN B 1 189 ? 8.289 -0.974 5.781 1 98.38 189 GLN B CA 1
ATOM 3554 C C . GLN B 1 189 ? 8.117 -2.158 4.836 1 98.38 189 GLN B C 1
ATOM 3556 O O . GLN B 1 189 ? 8.992 -3.02 4.742 1 98.38 189 GLN B O 1
ATOM 3561 N N . ALA B 1 190 ? 6.996 -2.236 4.18 1 98.69 190 ALA B N 1
ATOM 3562 C CA . ALA B 1 190 ? 6.738 -3.312 3.225 1 98.69 190 ALA B CA 1
ATOM 3563 C C . ALA B 1 190 ? 7.773 -3.314 2.105 1 98.69 190 ALA B C 1
ATOM 3565 O O . ALA B 1 190 ? 8.273 -4.375 1.713 1 98.69 190 ALA B O 1
ATOM 3566 N N . VAL B 1 191 ? 8.094 -2.152 1.582 1 98.69 191 VAL B N 1
ATOM 3567 C CA . VAL B 1 191 ? 9.094 -2.033 0.528 1 98.69 191 VAL B CA 1
ATOM 3568 C C . VAL B 1 191 ? 10.445 -2.545 1.034 1 98.69 191 VAL B C 1
ATOM 3570 O O . VAL B 1 191 ? 11.133 -3.293 0.337 1 98.69 191 VAL B O 1
ATOM 3573 N N . ALA B 1 192 ? 10.812 -2.172 2.209 1 98.44 192 ALA B N 1
ATOM 3574 C CA . ALA B 1 192 ? 12.07 -2.631 2.783 1 98.44 192 ALA B CA 1
ATOM 3575 C C . ALA B 1 192 ? 12.117 -4.152 2.863 1 98.44 192 ALA B C 1
ATOM 3577 O O . ALA B 1 192 ? 13.094 -4.773 2.441 1 98.44 192 ALA B O 1
ATOM 3578 N N . GLU B 1 193 ? 11.07 -4.727 3.416 1 98.44 193 GLU B N 1
ATOM 3579 C CA . GLU B 1 193 ? 11.008 -6.18 3.562 1 98.44 193 GLU B CA 1
ATOM 3580 C C . GLU B 1 193 ? 10.961 -6.871 2.203 1 98.44 193 GLU B C 1
ATOM 3582 O O . GLU B 1 193 ? 11.555 -7.934 2.02 1 98.44 193 GLU B O 1
ATOM 3587 N N . ALA B 1 194 ? 10.258 -6.258 1.248 1 98.69 194 ALA B N 1
ATOM 3588 C CA . ALA B 1 194 ? 10.172 -6.801 -0.104 1 98.69 194 ALA B CA 1
ATOM 3589 C C . ALA B 1 194 ? 11.539 -6.816 -0.777 1 98.69 194 ALA B C 1
ATOM 3591 O O . ALA B 1 194 ? 11.883 -7.77 -1.479 1 98.69 194 ALA B O 1
ATOM 3592 N N . VAL B 1 195 ? 12.32 -5.75 -0.593 1 98.5 195 VAL B N 1
ATOM 3593 C CA . VAL B 1 195 ? 13.672 -5.695 -1.14 1 98.5 195 VAL B CA 1
ATOM 3594 C C . VAL B 1 195 ? 14.492 -6.875 -0.613 1 98.5 195 VAL B C 1
ATOM 3596 O O . VAL B 1 195 ? 15.164 -7.566 -1.383 1 98.5 195 VAL B O 1
ATOM 3599 N N . LYS B 1 196 ? 14.367 -7.121 0.653 1 97.94 196 LYS B N 1
ATOM 3600 C CA . LYS B 1 196 ? 15.141 -8.203 1.262 1 97.94 196 LYS B CA 1
ATOM 3601 C C . LYS B 1 196 ? 14.695 -9.562 0.727 1 97.94 196 LYS B C 1
ATOM 3603 O O . LYS B 1 196 ? 15.531 -10.438 0.479 1 97.94 196 LYS B O 1
ATOM 3608 N N . LEU B 1 197 ? 13.43 -9.742 0.552 1 97.56 197 LEU B N 1
ATOM 3609 C CA . LEU B 1 197 ? 12.914 -10.992 -0.007 1 97.56 197 LEU B CA 1
ATOM 3610 C C . LEU B 1 197 ? 13.422 -11.195 -1.431 1 97.56 197 LEU B C 1
ATOM 3612 O O . LEU B 1 197 ? 13.812 -12.305 -1.801 1 97.56 197 LEU B O 1
ATOM 3616 N N . ALA B 1 198 ? 13.328 -10.133 -2.229 1 98 198 ALA B N 1
ATOM 3617 C CA . ALA B 1 198 ? 13.805 -10.219 -3.609 1 98 198 ALA B CA 1
ATOM 3618 C C . ALA B 1 198 ? 15.273 -10.617 -3.666 1 98 198 ALA B C 1
ATOM 3620 O O . ALA B 1 198 ? 15.648 -11.531 -4.406 1 98 198 ALA B O 1
ATOM 3621 N N . GLU B 1 199 ? 16.078 -9.977 -2.848 1 96.94 199 GLU B N 1
ATOM 3622 C CA . GLU B 1 199 ? 17.5 -10.281 -2.791 1 96.94 199 GLU B CA 1
ATOM 3623 C C . GLU B 1 199 ? 17.75 -11.727 -2.367 1 96.94 199 GLU B C 1
ATOM 3625 O O . GLU B 1 199 ? 18.578 -12.422 -2.963 1 96.94 199 GLU B O 1
ATOM 3630 N N . ALA B 1 200 ? 17.062 -12.148 -1.389 1 96.12 200 ALA B N 1
ATOM 3631 C CA . ALA B 1 200 ? 17.203 -13.516 -0.895 1 96.12 200 ALA B CA 1
ATOM 3632 C C . ALA B 1 200 ? 16.828 -14.531 -1.971 1 96.12 200 ALA B C 1
ATOM 3634 O O . ALA B 1 200 ? 17.406 -15.617 -2.037 1 96.12 200 ALA B O 1
ATOM 3635 N N . GLY B 1 201 ? 15.859 -14.188 -2.795 1 95.81 201 GLY B N 1
ATOM 3636 C CA . GLY B 1 201 ? 15.367 -15.086 -3.826 1 95.81 201 GLY B CA 1
ATOM 3637 C C . GLY B 1 201 ? 16.078 -14.914 -5.156 1 95.81 201 GLY B C 1
ATOM 3638 O O . GLY B 1 201 ? 15.766 -15.602 -6.129 1 95.81 201 GLY B O 1
ATOM 3639 N N . GLY B 1 202 ? 16.984 -13.992 -5.215 1 96 202 GLY B N 1
ATOM 3640 C CA . GLY B 1 202 ? 17.75 -13.773 -6.434 1 96 202 GLY B CA 1
ATOM 3641 C C . GLY B 1 202 ? 16.984 -13.008 -7.492 1 96 202 GLY B C 1
ATOM 3642 O O . GLY B 1 202 ? 17.234 -13.172 -8.688 1 96 202 GLY B O 1
ATOM 3643 N N . VAL B 1 203 ? 16.031 -12.289 -7.156 1 97.5 203 VAL B N 1
ATOM 3644 C CA . VAL B 1 203 ? 15.258 -11.453 -8.062 1 97.5 203 VAL B CA 1
ATOM 3645 C C . VAL B 1 203 ? 15.711 -10 -7.945 1 97.5 203 VAL B C 1
ATOM 3647 O O . VAL B 1 203 ? 15.977 -9.516 -6.844 1 97.5 203 VAL B O 1
ATOM 3650 N N . ASP B 1 204 ? 15.836 -9.289 -9.086 1 97.38 204 ASP B N 1
ATOM 3651 C CA . ASP B 1 204 ? 16.188 -7.867 -9.078 1 97.38 204 ASP B CA 1
ATOM 3652 C C . ASP B 1 204 ? 15.031 -7.023 -8.531 1 97.38 204 ASP B C 1
ATOM 3654 O O . ASP B 1 204 ? 14 -6.871 -9.195 1 97.38 204 ASP B O 1
ATOM 3658 N N . PRO B 1 205 ? 15.281 -6.43 -7.398 1 97.75 205 PRO B N 1
ATOM 3659 C CA . PRO B 1 205 ? 14.188 -5.645 -6.816 1 97.75 205 PRO B CA 1
ATOM 3660 C C . PRO B 1 205 ? 13.742 -4.496 -7.719 1 97.75 205 PRO B C 1
ATOM 3662 O O . PRO B 1 205 ? 12.578 -4.098 -7.688 1 97.75 205 PRO B O 1
ATOM 3665 N N . THR B 1 206 ? 14.602 -3.957 -8.523 1 96.88 206 THR B N 1
ATOM 3666 C CA . THR B 1 206 ? 14.297 -2.775 -9.32 1 96.88 206 THR B CA 1
ATOM 3667 C C . THR B 1 206 ? 13.336 -3.121 -10.453 1 96.88 206 THR B C 1
ATOM 3669 O O . THR B 1 206 ? 12.758 -2.229 -11.078 1 96.88 206 THR B O 1
ATOM 3672 N N . ALA B 1 207 ? 13.031 -4.402 -10.711 1 96.12 207 ALA B N 1
ATOM 3673 C CA . ALA B 1 207 ? 12.102 -4.844 -11.742 1 96.12 207 ALA B CA 1
ATOM 3674 C C . ALA B 1 207 ? 10.688 -4.984 -11.188 1 96.12 207 ALA B C 1
ATOM 3676 O O . ALA B 1 207 ? 9.719 -5.078 -11.945 1 96.12 207 ALA B O 1
ATOM 3677 N N . ILE B 1 208 ? 10.57 -4.941 -9.914 1 97.25 208 ILE B N 1
ATOM 3678 C CA . ILE B 1 208 ? 9.336 -5.32 -9.242 1 97.25 208 ILE B CA 1
ATOM 3679 C C . ILE B 1 208 ? 8.266 -4.258 -9.477 1 97.25 208 ILE B C 1
ATOM 3681 O O . ILE B 1 208 ? 7.113 -4.582 -9.781 1 97.25 208 ILE B O 1
ATOM 3685 N N . PRO B 1 209 ? 8.641 -2.938 -9.445 1 97.38 209 PRO B N 1
ATOM 3686 C CA . PRO B 1 209 ? 7.594 -1.934 -9.664 1 97.38 209 PRO B CA 1
ATOM 3687 C C . PRO B 1 209 ? 6.895 -2.094 -11.008 1 97.38 209 PRO B C 1
ATOM 3689 O O . PRO B 1 209 ? 5.66 -2.096 -11.07 1 97.38 209 PRO B O 1
ATOM 3692 N N . ALA B 1 210 ? 7.664 -2.32 -12.047 1 95.06 210 ALA B N 1
ATOM 3693 C CA . ALA B 1 210 ? 7.07 -2.496 -13.367 1 95.06 210 ALA B CA 1
ATOM 3694 C C . ALA B 1 210 ? 6.242 -3.775 -13.43 1 95.06 210 ALA B C 1
ATOM 3696 O O . ALA B 1 210 ? 5.16 -3.793 -14.023 1 95.06 210 ALA B O 1
ATOM 3697 N N . ALA B 1 211 ? 6.684 -4.801 -12.805 1 95.19 211 ALA B N 1
ATOM 3698 C CA . ALA B 1 211 ? 6.023 -6.105 -12.852 1 95.19 211 ALA B CA 1
ATOM 3699 C C . ALA B 1 211 ? 4.668 -6.059 -12.148 1 95.19 211 ALA B C 1
ATOM 3701 O O . ALA B 1 211 ? 3.729 -6.742 -12.562 1 95.19 211 ALA B O 1
ATOM 3702 N N . LEU B 1 212 ? 4.578 -5.23 -11.117 1 95.75 212 LEU B N 1
ATOM 3703 C CA . LEU B 1 212 ? 3.367 -5.25 -10.297 1 95.75 212 LEU B CA 1
ATOM 3704 C C . LEU B 1 212 ? 2.463 -4.07 -10.633 1 95.75 212 LEU B C 1
ATOM 3706 O O . LEU B 1 212 ? 1.396 -3.912 -10.039 1 95.75 212 LEU B O 1
ATOM 3710 N N . ALA B 1 213 ? 2.854 -3.254 -11.625 1 93.75 213 ALA B N 1
ATOM 3711 C CA . ALA B 1 213 ? 2.088 -2.064 -11.992 1 93.75 213 ALA B CA 1
ATOM 3712 C C . ALA B 1 213 ? 0.674 -2.436 -12.43 1 93.75 213 ALA B C 1
ATOM 3714 O O . ALA B 1 213 ? 0.488 -3.332 -13.25 1 93.75 213 ALA B O 1
ATOM 3715 N N . GLY B 1 214 ? -0.333 -1.741 -11.805 1 87.88 214 GLY B N 1
ATOM 3716 C CA . GLY B 1 214 ? -1.72 -1.938 -12.195 1 87.88 214 GLY B CA 1
ATOM 3717 C C . GLY B 1 214 ? -2.396 -3.07 -11.445 1 87.88 214 GLY B C 1
ATOM 3718 O O . GLY B 1 214 ? -3.625 -3.174 -11.445 1 87.88 214 GLY B O 1
ATOM 3719 N N . GLY B 1 215 ? -1.607 -3.961 -10.844 1 91.19 215 GLY B N 1
ATOM 3720 C CA . GLY B 1 215 ? -2.172 -5.035 -10.047 1 91.19 215 GLY B CA 1
ATOM 3721 C C . GLY B 1 215 ? -2.568 -4.598 -8.648 1 91.19 215 GLY B C 1
ATOM 3722 O O . GLY B 1 215 ? -2.402 -3.43 -8.289 1 91.19 215 GLY B O 1
ATOM 3723 N N . ARG B 1 216 ? -3.002 -5.508 -7.844 1 91.62 216 ARG B N 1
ATOM 3724 C CA . ARG B 1 216 ? -3.545 -5.195 -6.523 1 91.62 216 ARG B CA 1
ATOM 3725 C C . ARG B 1 216 ? -2.441 -4.766 -5.566 1 91.62 216 ARG B C 1
ATOM 3727 O O . ARG B 1 216 ? -2.672 -3.957 -4.664 1 91.62 216 ARG B O 1
ATOM 3734 N N . ALA B 1 217 ? -1.271 -5.27 -5.773 1 96.19 217 ALA B N 1
ATOM 3735 C CA . ALA B 1 217 ? -0.161 -4.949 -4.875 1 96.19 217 ALA B CA 1
ATOM 3736 C C . ALA B 1 217 ? 0.395 -3.557 -5.172 1 96.19 217 ALA B C 1
ATOM 3738 O O . ALA B 1 217 ? 1.257 -3.061 -4.441 1 96.19 217 ALA B O 1
ATOM 3739 N N . ASP B 1 218 ? -0.028 -2.949 -6.242 1 95.75 218 ASP B N 1
ATOM 3740 C CA . ASP B 1 218 ? 0.533 -1.683 -6.699 1 95.75 218 ASP B CA 1
ATOM 3741 C C . ASP B 1 218 ? 0.214 -0.554 -5.723 1 95.75 218 ASP B C 1
ATOM 3743 O O . ASP B 1 218 ? -0.867 -0.525 -5.129 1 95.75 218 ASP B O 1
ATOM 3747 N N . SER B 1 219 ? 1.175 0.358 -5.531 1 97.31 219 SER B N 1
ATOM 3748 C CA . SER B 1 219 ? 1.046 1.551 -4.699 1 97.31 219 SER B CA 1
ATOM 3749 C C . SER B 1 219 ? 2.049 2.623 -5.113 1 97.31 219 SER B C 1
ATOM 3751 O O . SER B 1 219 ? 3.021 2.334 -5.812 1 97.31 219 SER B O 1
ATOM 3753 N N . ARG B 1 220 ? 1.798 3.807 -4.711 1 95.19 220 ARG B N 1
ATOM 3754 C CA . ARG B 1 220 ? 2.68 4.918 -5.051 1 95.19 220 ARG B CA 1
ATOM 3755 C C . ARG B 1 220 ? 4.059 4.738 -4.422 1 95.19 220 ARG B C 1
ATOM 3757 O O . ARG B 1 220 ? 5.078 4.965 -5.078 1 95.19 220 ARG B O 1
ATOM 3764 N N . ILE B 1 221 ? 4.086 4.312 -3.23 1 96.62 221 ILE B N 1
ATOM 3765 C CA . ILE B 1 221 ? 5.355 4.16 -2.529 1 96.62 221 ILE B CA 1
ATOM 3766 C C . ILE B 1 221 ? 6.152 3.014 -3.145 1 96.62 221 ILE B C 1
ATOM 3768 O O . ILE B 1 221 ? 7.371 3.111 -3.307 1 96.62 221 ILE B O 1
ATOM 3772 N N . LEU B 1 222 ? 5.492 1.909 -3.482 1 98.12 222 LEU B N 1
ATOM 3773 C CA . LEU B 1 222 ? 6.176 0.845 -4.207 1 98.12 222 LEU B CA 1
ATOM 3774 C C . LEU B 1 222 ? 6.844 1.389 -5.469 1 98.12 222 LEU B C 1
ATOM 3776 O O . LEU B 1 222 ? 8.031 1.14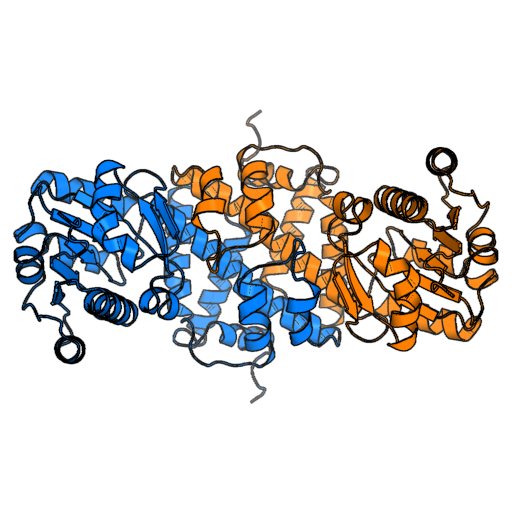5 -5.703 1 98.12 222 LEU B O 1
ATOM 3780 N N . GLN B 1 223 ? 6.137 2.195 -6.219 1 97 223 GLN B N 1
ATOM 3781 C CA . GLN B 1 223 ? 6.613 2.719 -7.496 1 97 223 GLN B CA 1
ATOM 3782 C C . GLN B 1 223 ? 7.738 3.73 -7.289 1 97 223 GLN B C 1
ATOM 3784 O O . GLN B 1 223 ? 8.703 3.764 -8.055 1 97 223 GLN B O 1
ATOM 3789 N N . GLU B 1 224 ? 7.652 4.43 -6.258 1 94.06 224 GLU B N 1
ATOM 3790 C CA . GLU B 1 224 ? 8.57 5.547 -6.082 1 94.06 224 GLU B CA 1
ATOM 3791 C C . GLU B 1 224 ? 9.82 5.121 -5.32 1 94.06 224 GLU B C 1
ATOM 3793 O O . GLU B 1 224 ? 10.914 5.641 -5.562 1 94.06 224 GLU B O 1
ATOM 3798 N N . PHE B 1 225 ? 9.711 4.09 -4.477 1 96.69 225 PHE B N 1
ATOM 3799 C CA . PHE B 1 225 ? 10.781 3.965 -3.492 1 96.69 225 PHE B CA 1
ATOM 3800 C C . PHE B 1 225 ? 11.461 2.605 -3.6 1 96.69 225 PHE B C 1
ATOM 3802 O O . PHE B 1 225 ? 12.531 2.389 -3.02 1 96.69 225 PHE B O 1
ATOM 3809 N N . MET B 1 226 ? 10.922 1.687 -4.32 1 98.19 226 MET B N 1
ATOM 3810 C CA . MET B 1 226 ? 11.547 0.368 -4.414 1 98.19 226 MET B CA 1
ATOM 3811 C C . MET B 1 226 ? 12.992 0.479 -4.887 1 98.19 226 MET B C 1
ATOM 3813 O O . MET B 1 226 ? 13.891 -0.116 -4.289 1 98.19 226 MET B O 1
ATOM 3817 N N . GLN B 1 227 ? 13.242 1.239 -5.973 1 97.56 227 GLN B N 1
ATOM 3818 C CA . GLN B 1 227 ? 14.586 1.404 -6.52 1 97.56 227 GLN B CA 1
ATOM 3819 C C . GLN B 1 227 ? 15.508 2.078 -5.508 1 97.56 227 GLN B C 1
ATOM 3821 O O . GLN B 1 227 ? 16.672 1.687 -5.363 1 97.56 227 GLN B O 1
ATOM 3826 N N . LYS B 1 228 ? 15.016 3.08 -4.863 1 97.44 228 LYS B N 1
ATOM 3827 C CA . LYS B 1 228 ? 15.797 3.818 -3.877 1 97.44 228 LYS B CA 1
ATOM 3828 C C . LYS B 1 228 ? 16.25 2.906 -2.744 1 97.44 228 LYS B C 1
ATOM 3830 O O . LYS B 1 228 ? 17.438 2.916 -2.367 1 97.44 228 LYS B O 1
ATOM 3835 N N . PHE B 1 229 ? 15.352 2.078 -2.221 1 98.12 229 PHE B N 1
ATOM 3836 C CA . PHE B 1 229 ? 15.672 1.162 -1.133 1 98.12 229 PHE B CA 1
ATOM 3837 C C . PHE B 1 229 ? 16.609 0.061 -1.612 1 98.12 229 PHE B C 1
ATOM 3839 O O . PHE B 1 229 ? 17.578 -0.285 -0.924 1 98.12 229 PHE B O 1
ATOM 3846 N N . ALA B 1 230 ? 16.375 -0.417 -2.811 1 98.12 230 ALA B N 1
ATOM 3847 C CA . ALA B 1 230 ? 17.219 -1.469 -3.379 1 98.12 230 ALA B CA 1
ATOM 3848 C C . ALA B 1 230 ? 18.656 -0.988 -3.553 1 98.12 230 ALA B C 1
ATOM 3850 O O . ALA B 1 230 ? 19.609 -1.75 -3.342 1 98.12 230 ALA B O 1
ATOM 3851 N N . ALA B 1 231 ? 18.797 0.295 -3.93 1 97.69 231 ALA B N 1
ATOM 3852 C CA . ALA B 1 231 ? 20.109 0.876 -4.211 1 97.69 231 ALA B CA 1
ATOM 3853 C C . ALA B 1 231 ? 20.781 1.373 -2.932 1 97.69 231 ALA B C 1
ATOM 3855 O O . ALA B 1 231 ? 21.922 1.816 -2.955 1 97.69 231 ALA B O 1
ATOM 3856 N N . ARG B 1 232 ? 20.094 1.289 -1.83 1 96.94 232 ARG B N 1
ATOM 3857 C CA . ARG B 1 232 ? 20.562 1.902 -0.595 1 96.94 232 ARG B CA 1
ATOM 3858 C C . ARG B 1 232 ? 20.938 3.365 -0.817 1 96.94 232 ARG B C 1
ATOM 3860 O O . ARG B 1 232 ? 22.016 3.809 -0.413 1 96.94 232 ARG B O 1
ATOM 3867 N N . ASP B 1 233 ? 20.078 4.023 -1.567 1 97.19 233 ASP B N 1
ATOM 3868 C CA . ASP B 1 233 ? 20.172 5.469 -1.746 1 97.19 233 ASP B CA 1
ATOM 3869 C C . ASP B 1 233 ? 19.594 6.211 -0.545 1 97.19 233 ASP B C 1
ATOM 3871 O O . ASP B 1 233 ? 18.375 6.309 -0.4 1 97.19 233 ASP B O 1
ATOM 3875 N N . PHE B 1 234 ? 20.5 6.773 0.242 1 96.06 234 PHE B N 1
ATOM 3876 C CA . PHE B 1 234 ? 20.078 7.344 1.517 1 96.06 234 PHE B CA 1
ATOM 3877 C C . PHE B 1 234 ? 19.938 8.859 1.41 1 96.06 234 PHE B C 1
ATOM 3879 O O . PHE B 1 234 ? 19.891 9.555 2.426 1 96.06 234 PHE B O 1
ATOM 3886 N N . SER B 1 235 ? 19.906 9.383 0.165 1 94.56 235 SER B N 1
ATOM 3887 C CA . SER B 1 235 ? 19.656 10.812 -0.008 1 94.56 235 SER B CA 1
ATOM 3888 C C . SER B 1 235 ? 18.312 11.219 0.611 1 94.56 235 SER B C 1
ATOM 3890 O O . SER B 1 235 ? 17.359 10.461 0.576 1 94.56 235 SER B O 1
ATOM 3892 N N . PRO B 1 236 ? 18.234 12.359 1.181 1 90.25 236 PRO B N 1
ATOM 3893 C CA . PRO B 1 236 ? 17.078 12.75 1.999 1 90.25 236 PRO B CA 1
ATOM 3894 C C . PRO B 1 236 ? 15.805 12.945 1.175 1 90.25 236 PRO B C 1
ATOM 3896 O O . PRO B 1 236 ? 15.828 13.633 0.15 1 90.25 236 PRO B O 1
ATOM 3899 N N . THR B 1 237 ? 14.773 12.328 1.59 1 86.94 237 THR B N 1
ATOM 3900 C CA . THR B 1 237 ? 13.43 12.547 1.076 1 86.94 237 THR B CA 1
ATOM 3901 C C . THR B 1 237 ? 12.438 12.742 2.221 1 86.94 237 THR B C 1
ATOM 3903 O O . THR B 1 237 ? 11.391 13.367 2.045 1 86.94 237 THR B O 1
ATOM 3906 N N . GLY B 1 238 ? 12.672 12.242 3.338 1 87.94 238 GLY B N 1
ATOM 3907 C CA . GLY B 1 238 ? 11.898 12.305 4.566 1 87.94 238 GLY B CA 1
ATOM 3908 C C . GLY B 1 238 ? 12.625 11.719 5.762 1 87.94 238 GLY B C 1
ATOM 3909 O O . GLY B 1 238 ? 13.328 10.719 5.637 1 87.94 238 GLY B O 1
ATOM 3910 N N . ARG B 1 239 ? 12.414 12.32 6.875 1 91.62 239 ARG B N 1
ATOM 3911 C CA . ARG B 1 239 ? 13.156 11.906 8.055 1 91.62 239 ARG B CA 1
ATOM 3912 C C . ARG B 1 239 ? 12.406 10.828 8.828 1 91.62 239 ARG B C 1
ATOM 3914 O O . ARG B 1 239 ? 11.18 10.891 8.961 1 91.62 239 ARG B O 1
ATOM 3921 N N . ILE B 1 240 ? 13.188 9.914 9.422 1 96.38 240 ILE B N 1
ATOM 3922 C CA . ILE B 1 240 ? 12.641 8.82 10.219 1 96.38 240 ILE B CA 1
ATOM 3923 C C . ILE B 1 240 ? 11.977 9.383 11.477 1 96.38 240 ILE B C 1
ATOM 3925 O O . ILE B 1 240 ? 10.891 8.938 11.859 1 96.38 240 ILE B O 1
ATOM 3929 N N . ASP B 1 241 ? 12.57 10.367 12.086 1 95.12 241 ASP B N 1
ATOM 3930 C CA . ASP B 1 241 ? 12.008 10.883 13.336 1 95.12 241 ASP B CA 1
ATOM 3931 C C . ASP B 1 241 ? 10.742 11.695 13.07 1 95.12 241 ASP B C 1
ATOM 3933 O O . ASP B 1 241 ? 9.867 11.773 13.93 1 95.12 241 ASP B O 1
ATOM 3937 N N . ASN B 1 242 ? 10.609 12.328 11.914 1 90.25 242 ASN B N 1
ATOM 3938 C CA . ASN B 1 242 ? 9.344 12.953 11.555 1 90.25 242 ASN B CA 1
ATOM 3939 C C . ASN B 1 242 ? 8.227 11.93 11.43 1 90.25 242 ASN B C 1
ATOM 3941 O O . ASN B 1 242 ? 7.113 12.156 11.914 1 90.25 242 ASN B O 1
ATOM 3945 N N . MET B 1 243 ? 8.531 10.852 10.773 1 94.19 243 MET B N 1
ATOM 3946 C CA . MET B 1 243 ? 7.551 9.773 10.672 1 94.19 243 MET B CA 1
ATOM 3947 C C . MET B 1 243 ? 7.188 9.242 12.055 1 94.19 243 MET B C 1
ATOM 3949 O O . MET B 1 243 ? 6.016 9.023 12.352 1 94.19 243 MET B O 1
ATOM 3953 N N . LEU B 1 244 ? 8.211 9.07 12.891 1 96.06 244 LEU B N 1
ATOM 3954 C CA . LEU B 1 244 ? 7.949 8.57 14.234 1 96.06 244 LEU B CA 1
ATOM 3955 C C . LEU B 1 244 ? 7.062 9.539 15.008 1 96.06 244 LEU B C 1
ATOM 3957 O O . LEU B 1 244 ? 6.168 9.117 15.742 1 96.06 244 LEU B O 1
ATOM 3961 N N . LYS B 1 245 ? 7.27 10.789 14.867 1 91.25 245 LYS B N 1
ATOM 3962 C CA . LYS B 1 245 ? 6.414 11.789 15.5 1 91.25 245 LYS B CA 1
ATOM 3963 C C . LYS B 1 245 ? 4.953 11.586 15.109 1 91.25 245 LYS B C 1
ATOM 3965 O O . LYS B 1 245 ? 4.066 11.625 15.969 1 91.25 245 LYS B O 1
ATOM 3970 N N . ASP B 1 246 ? 4.688 11.43 13.844 1 92.44 246 ASP B N 1
ATOM 3971 C CA . ASP B 1 246 ? 3.328 11.188 13.367 1 92.44 246 ASP B CA 1
ATOM 3972 C C . ASP B 1 246 ? 2.775 9.875 13.914 1 92.44 246 ASP B C 1
ATOM 3974 O O . ASP B 1 246 ? 1.6 9.797 14.281 1 92.44 246 ASP B O 1
ATOM 3978 N N . LEU B 1 247 ? 3.611 8.891 13.961 1 96.62 247 LEU B N 1
ATOM 3979 C CA . LEU B 1 247 ? 3.199 7.586 14.461 1 96.62 247 LEU B CA 1
ATOM 3980 C C . LEU B 1 247 ? 2.906 7.645 15.961 1 96.62 247 LEU B C 1
ATOM 3982 O O . LEU B 1 247 ? 1.993 6.969 16.438 1 96.62 247 LEU B O 1
ATOM 3986 N N . ASP B 1 248 ? 3.709 8.422 16.656 1 95.06 248 ASP B N 1
ATOM 3987 C CA . ASP B 1 248 ? 3.426 8.617 18.078 1 95.06 248 ASP B CA 1
ATOM 3988 C C . ASP B 1 248 ? 2.07 9.297 18.266 1 95.06 248 ASP B C 1
ATOM 3990 O O . ASP B 1 248 ? 1.314 8.93 19.172 1 95.06 248 ASP B O 1
ATOM 3994 N N . SER B 1 249 ? 1.805 10.281 17.469 1 93.19 249 SER B N 1
ATOM 3995 C CA . SER B 1 249 ? 0.494 10.922 17.516 1 93.19 249 SER B CA 1
ATOM 3996 C C . SER B 1 249 ? -0.618 9.93 17.203 1 93.19 249 SER B C 1
ATOM 3998 O O . SER B 1 249 ? -1.675 9.953 17.844 1 93.19 249 SER B O 1
ATOM 4000 N N . LEU B 1 250 ? -0.357 9.117 16.266 1 96.5 250 LEU B N 1
ATOM 4001 C CA . LEU B 1 250 ? -1.304 8.07 15.891 1 96.5 250 LEU B CA 1
ATOM 4002 C C . LEU B 1 250 ? -1.55 7.125 17.062 1 96.5 250 LEU B C 1
ATOM 4004 O O . LEU B 1 250 ? -2.699 6.809 17.375 1 96.5 250 LEU B O 1
ATOM 4008 N N . GLN B 1 251 ? -0.528 6.707 17.703 1 96.62 251 GLN B N 1
ATOM 4009 C CA . GLN B 1 251 ? -0.644 5.805 18.844 1 96.62 251 GLN B CA 1
ATOM 4010 C C . GLN B 1 251 ? -1.372 6.477 20 1 96.62 251 GLN B C 1
ATOM 4012 O O . GLN B 1 251 ? -2.158 5.836 20.703 1 96.62 251 GLN B O 1
ATOM 4017 N N . ALA B 1 252 ? -1.053 7.695 20.266 1 95.12 252 ALA B N 1
ATOM 4018 C CA . ALA B 1 252 ? -1.749 8.438 21.312 1 95.12 252 ALA B CA 1
ATOM 4019 C C . ALA B 1 252 ? -3.248 8.5 21.031 1 95.12 252 ALA B C 1
ATOM 4021 O O . ALA B 1 252 ? -4.062 8.305 21.938 1 95.12 252 ALA B O 1
ATOM 4022 N N . PHE B 1 253 ? -3.562 8.773 19.844 1 95.06 253 PHE B N 1
ATOM 4023 C CA . PHE B 1 253 ? -4.961 8.812 19.438 1 95.06 253 PHE B CA 1
ATOM 4024 C C . PHE B 1 253 ? -5.621 7.449 19.625 1 95.06 253 PHE B C 1
ATOM 4026 O O . PHE B 1 253 ? -6.723 7.359 20.172 1 95.06 253 PHE B O 1
ATOM 4033 N N . ALA B 1 254 ? -4.914 6.414 19.156 1 96.56 254 ALA B N 1
ATOM 4034 C CA . ALA B 1 254 ? -5.434 5.055 19.281 1 96.56 254 ALA B CA 1
ATOM 4035 C C . ALA B 1 254 ? -5.629 4.668 20.75 1 96.56 254 ALA B C 1
ATOM 4037 O O . ALA B 1 254 ? -6.617 4.012 21.094 1 96.56 254 ALA B O 1
ATOM 4038 N N . LEU B 1 255 ? -4.703 5.035 21.578 1 95.5 255 LEU B N 1
ATOM 4039 C CA . LEU B 1 255 ? -4.805 4.77 23.016 1 95.5 255 LEU B CA 1
ATOM 4040 C C . LEU B 1 255 ? -6.023 5.465 23.609 1 95.5 255 LEU B C 1
ATOM 4042 O O . LEU B 1 255 ? -6.809 4.848 24.328 1 95.5 255 LEU B O 1
ATOM 4046 N N . LYS B 1 256 ? -6.188 6.703 23.266 1 94 256 LYS B N 1
ATOM 4047 C CA . LYS B 1 256 ? -7.293 7.508 23.766 1 94 256 LYS B CA 1
ATOM 4048 C C . LYS B 1 256 ? -8.641 6.926 23.344 1 94 256 LYS B C 1
ATOM 4050 O O . LYS B 1 256 ? -9.594 6.941 24.125 1 94 256 LYS B O 1
ATOM 4055 N N . THR B 1 257 ? -8.703 6.414 22.188 1 94.56 257 THR B N 1
ATOM 4056 C CA . THR B 1 257 ? -9.969 5.934 21.641 1 94.56 257 THR B CA 1
ATOM 4057 C C . THR B 1 257 ? -10.102 4.422 21.812 1 94.56 257 THR B C 1
ATOM 4059 O O . THR B 1 257 ? -11.086 3.824 21.391 1 94.56 257 THR B O 1
ATOM 4062 N N . LYS B 1 258 ? -9.031 3.723 22.359 1 95.06 258 LYS B N 1
ATOM 4063 C CA . LYS B 1 258 ? -8.977 2.279 22.562 1 95.06 258 LYS B CA 1
ATOM 4064 C C . LYS B 1 258 ? -9.133 1.531 21.234 1 95.06 258 LYS B C 1
ATOM 4066 O O . LYS B 1 258 ? -9.859 0.541 21.156 1 95.06 258 LYS B O 1
ATOM 4071 N N . THR B 1 259 ? -8.531 2.059 20.219 1 95.88 259 THR B N 1
ATOM 4072 C CA . THR B 1 259 ? -8.57 1.467 18.875 1 95.88 259 THR B CA 1
ATOM 4073 C C . THR B 1 259 ? -7.402 0.499 18.688 1 95.88 259 THR B C 1
ATOM 4075 O O . THR B 1 259 ? -6.238 0.895 18.781 1 95.88 259 THR B O 1
ATOM 4078 N N . PRO B 1 260 ? -7.664 -0.781 18.422 1 95.44 260 PRO B N 1
ATOM 4079 C CA . PRO B 1 260 ? -6.57 -1.731 18.219 1 95.44 260 PRO B CA 1
ATOM 4080 C C . PRO B 1 260 ? -5.895 -1.565 16.859 1 95.44 260 PRO B C 1
ATOM 4082 O O . PRO B 1 260 ? -6.574 -1.523 15.82 1 95.44 260 PRO B O 1
ATOM 4085 N N . LEU B 1 261 ? -4.566 -1.459 16.828 1 96.94 261 LEU B N 1
ATOM 4086 C CA . LEU B 1 261 ? -3.75 -1.355 15.625 1 96.94 261 LEU B CA 1
ATOM 4087 C C . LEU B 1 261 ? -2.594 -2.352 15.664 1 96.94 261 LEU B C 1
ATOM 4089 O O . LEU B 1 261 ? -1.427 -1.954 15.68 1 96.94 261 LEU B O 1
ATOM 4093 N N . PRO B 1 262 ? -2.854 -3.643 15.586 1 96.38 262 PRO B N 1
ATOM 4094 C CA . PRO B 1 262 ? -1.819 -4.645 15.852 1 96.38 262 PRO B CA 1
ATOM 4095 C C . PRO B 1 262 ? -0.655 -4.57 14.867 1 96.38 262 PRO B C 1
ATOM 4097 O O . PRO B 1 262 ? 0.501 -4.75 15.258 1 96.38 262 PRO B O 1
ATOM 4100 N N . MET B 1 263 ? -0.861 -4.363 13.617 1 97.75 263 MET B N 1
ATOM 4101 C CA . MET B 1 263 ? 0.237 -4.273 12.664 1 97.75 263 MET B CA 1
ATOM 4102 C C . MET B 1 263 ? 0.963 -2.938 12.789 1 97.75 263 MET B C 1
ATOM 4104 O O . MET B 1 263 ? 2.193 -2.898 12.852 1 97.75 263 MET B O 1
ATOM 4108 N N . THR B 1 264 ? 0.18 -1.831 12.836 1 97.75 264 THR B N 1
ATOM 4109 C CA . THR B 1 264 ? 0.768 -0.499 12.922 1 97.75 264 THR B CA 1
ATOM 4110 C C . THR B 1 264 ? 1.638 -0.372 14.164 1 97.75 264 THR B C 1
ATOM 4112 O O . THR B 1 264 ? 2.674 0.296 14.141 1 97.75 264 THR B O 1
ATOM 4115 N N . GLY B 1 265 ? 1.212 -1.029 15.25 1 97.12 265 GLY B N 1
ATOM 4116 C CA . GLY B 1 265 ? 2.023 -1.027 16.453 1 97.12 265 GLY B CA 1
ATOM 4117 C C . GLY B 1 265 ? 3.43 -1.547 16.234 1 97.12 265 GLY B C 1
ATOM 4118 O O . GLY B 1 265 ? 4.395 -1.001 16.766 1 97.12 265 GLY B O 1
ATOM 4119 N N . SER B 1 266 ? 3.59 -2.59 15.438 1 96.62 266 SER B N 1
ATOM 4120 C CA . SER B 1 266 ? 4.898 -3.145 15.117 1 96.62 266 SER B CA 1
ATOM 4121 C C . SER B 1 266 ? 5.746 -2.145 14.336 1 96.62 266 SER B C 1
ATOM 4123 O O . SER B 1 266 ? 6.957 -2.043 14.555 1 96.62 266 SER B O 1
ATOM 4125 N N . VAL B 1 267 ? 5.168 -1.429 13.469 1 97.88 267 VAL B N 1
ATOM 4126 C CA . VAL B 1 267 ? 5.879 -0.458 12.648 1 97.88 267 VAL B CA 1
ATOM 4127 C C . VAL B 1 267 ? 6.375 0.697 13.516 1 97.88 267 VAL B C 1
ATOM 4129 O O . VAL B 1 267 ? 7.477 1.208 13.312 1 97.88 267 VAL B O 1
ATOM 4132 N N . VAL B 1 268 ? 5.547 1.103 14.508 1 97.69 268 VAL B N 1
ATOM 4133 C CA . VAL B 1 268 ? 5.938 2.148 15.445 1 97.69 268 VAL B CA 1
ATOM 4134 C C . VAL B 1 268 ? 7.211 1.73 16.188 1 97.69 268 VAL B C 1
ATOM 4136 O O . VAL B 1 268 ? 8.164 2.502 16.266 1 97.69 268 VAL B O 1
ATOM 4139 N N . GLU B 1 269 ? 7.246 0.513 16.625 1 97.19 269 GLU B N 1
ATOM 4140 C CA . GLU B 1 269 ? 8.398 0.032 17.375 1 97.19 269 GLU B CA 1
ATOM 4141 C C . GLU B 1 269 ? 9.641 -0.05 16.484 1 97.19 269 GLU B C 1
ATOM 4143 O O . GLU B 1 269 ? 10.758 0.214 16.953 1 97.19 269 GLU B O 1
ATOM 4148 N N . ILE B 1 270 ? 9.461 -0.419 15.258 1 97.25 270 ILE B N 1
ATOM 4149 C CA . ILE B 1 270 ? 10.578 -0.461 14.32 1 97.25 270 ILE B CA 1
ATOM 4150 C C . ILE B 1 270 ? 11.164 0.94 14.148 1 97.25 270 ILE B C 1
ATOM 4152 O O . ILE B 1 270 ? 12.383 1.119 14.18 1 97.25 270 ILE B O 1
ATOM 4156 N N . HIS B 1 271 ? 10.328 1.93 14 1 97.75 271 HIS B N 1
ATOM 4157 C CA . HIS B 1 271 ? 10.805 3.301 13.852 1 97.75 271 HIS B CA 1
ATOM 4158 C C . HIS B 1 271 ? 11.492 3.783 15.125 1 97.75 271 HIS B C 1
ATOM 4160 O O . HIS B 1 271 ? 12.484 4.52 15.062 1 97.75 271 HIS B O 1
ATOM 4166 N N . ARG B 1 272 ? 10.992 3.363 16.281 1 97.62 272 ARG B N 1
ATOM 4167 C CA . ARG B 1 272 ? 11.648 3.699 17.531 1 97.62 272 ARG B CA 1
ATOM 4168 C C . ARG B 1 272 ? 13.055 3.1 17.594 1 97.62 272 ARG B C 1
ATOM 4170 O O . ARG B 1 272 ? 13.992 3.746 18.062 1 97.62 272 ARG B O 1
ATOM 4177 N N . LEU B 1 273 ? 13.188 1.863 17.156 1 96.31 273 LEU B N 1
ATOM 4178 C CA . LEU B 1 273 ? 14.484 1.205 17.109 1 96.31 273 LEU B CA 1
ATOM 4179 C C . LEU B 1 273 ? 15.453 1.974 16.203 1 96.31 273 LEU B C 1
ATOM 4181 O O . LEU B 1 273 ? 16.625 2.141 16.547 1 96.31 273 LEU B O 1
ATOM 4185 N N . LEU B 1 274 ? 14.969 2.441 15.078 1 96.06 274 LEU B N 1
ATOM 4186 C CA . LEU B 1 274 ? 15.805 3.195 14.148 1 96.06 274 LEU B CA 1
ATOM 4187 C C . LEU B 1 274 ? 16.281 4.5 14.781 1 96.06 274 LEU B C 1
ATOM 4189 O O . LEU B 1 274 ? 17.453 4.863 14.656 1 96.06 274 LEU B O 1
ATOM 4193 N N . CYS B 1 275 ? 15.398 5.184 15.461 1 96.88 275 CYS B N 1
ATOM 4194 C CA . CYS B 1 275 ? 15.758 6.426 16.141 1 96.88 275 CYS B CA 1
ATOM 4195 C C . CYS B 1 275 ? 16.75 6.16 17.266 1 96.88 275 CYS B C 1
ATOM 4197 O O . CYS B 1 275 ? 17.703 6.91 17.438 1 96.88 275 CYS B O 1
ATOM 4199 N N . ALA B 1 276 ? 16.547 5.078 18 1 96.06 276 ALA B N 1
ATOM 4200 C CA . ALA B 1 276 ? 17.469 4.695 19.078 1 96.06 276 ALA B CA 1
ATOM 4201 C C . ALA B 1 276 ? 18.859 4.391 18.531 1 96.06 276 ALA B C 1
ATOM 4203 O O . ALA B 1 276 ? 19.859 4.609 19.219 1 96.06 276 ALA B O 1
ATOM 4204 N N . ALA B 1 277 ? 18.938 3.967 17.328 1 94.25 277 ALA B N 1
ATOM 4205 C CA . ALA B 1 277 ? 20.188 3.631 16.672 1 94.25 277 ALA B CA 1
ATOM 4206 C C . ALA B 1 277 ? 20.859 4.875 16.094 1 94.25 277 ALA B C 1
ATOM 4208 O O . ALA B 1 277 ? 21.906 4.781 15.445 1 94.25 277 ALA B O 1
ATOM 4209 N N . GLY B 1 278 ? 20.266 6.039 16.266 1 95.25 278 GLY B N 1
ATOM 4210 C CA . GLY B 1 278 ? 20.859 7.297 15.844 1 95.25 278 GLY B CA 1
ATOM 4211 C C . GLY B 1 278 ? 20.5 7.668 14.414 1 95.25 278 GLY B C 1
ATOM 4212 O O . GLY B 1 278 ? 21.156 8.531 13.812 1 95.25 278 GLY B O 1
ATOM 4213 N N . LEU B 1 279 ? 19.438 7.02 13.867 1 95.81 279 LEU B N 1
ATOM 4214 C CA . LEU B 1 279 ? 19.125 7.242 12.461 1 95.81 279 LEU B CA 1
ATOM 4215 C C . LEU B 1 279 ? 17.938 8.188 12.305 1 95.81 279 LEU B C 1
ATOM 4217 O O . LEU B 1 279 ? 17.391 8.344 11.211 1 95.81 279 LEU B O 1
ATOM 4221 N N . GLY B 1 280 ? 17.484 8.82 13.375 1 96.12 280 GLY B N 1
ATOM 4222 C CA . GLY B 1 280 ? 16.281 9.648 13.383 1 96.12 280 GLY B CA 1
ATOM 4223 C C . GLY B 1 280 ? 16.297 10.727 12.312 1 96.12 280 GLY B C 1
ATOM 4224 O O . GLY B 1 280 ? 15.297 10.945 11.633 1 96.12 280 GLY B O 1
ATOM 4225 N N . ALA B 1 281 ? 17.438 11.32 12.078 1 95.25 281 ALA B N 1
ATOM 4226 C CA . ALA B 1 281 ? 17.531 12.461 11.164 1 95.25 281 ALA B CA 1
ATOM 4227 C C . ALA B 1 281 ? 17.75 11.992 9.727 1 95.25 281 ALA B C 1
ATOM 4229 O O . ALA B 1 281 ? 17.797 12.812 8.805 1 95.25 281 ALA B O 1
ATOM 4230 N N . ARG B 1 282 ? 17.797 10.703 9.555 1 95.56 282 ARG B N 1
ATOM 4231 C CA . ARG B 1 282 ? 18.172 10.141 8.258 1 95.56 282 ARG B CA 1
ATOM 4232 C C . ARG B 1 282 ? 16.922 9.781 7.453 1 95.56 282 ARG B C 1
ATOM 4234 O O . ARG B 1 282 ? 15.805 9.836 7.973 1 95.56 282 ARG B O 1
ATOM 4241 N N . ASP B 1 283 ? 17.156 9.438 6.18 1 95.38 283 ASP B N 1
ATOM 4242 C CA . ASP B 1 283 ? 16.094 9.086 5.254 1 95.38 283 ASP B CA 1
ATOM 4243 C C . ASP B 1 283 ? 15.461 7.746 5.629 1 95.38 283 ASP B C 1
ATOM 4245 O O . ASP B 1 283 ? 16.125 6.875 6.195 1 95.38 283 ASP B O 1
ATOM 4249 N N . SER B 1 284 ? 14.203 7.559 5.246 1 95 284 SER B N 1
ATOM 4250 C CA . SER B 1 284 ? 13.461 6.332 5.52 1 95 284 SER B CA 1
ATOM 4251 C C . SER B 1 284 ? 14.18 5.113 4.945 1 95 284 SER B C 1
ATOM 4253 O O . SER B 1 284 ? 14.094 4.02 5.5 1 95 284 SER B O 1
ATOM 4255 N N . ALA B 1 285 ? 14.938 5.344 3.859 1 96.38 285 ALA B N 1
ATOM 4256 C CA . ALA B 1 285 ? 15.641 4.23 3.229 1 96.38 285 ALA B CA 1
ATOM 4257 C C . ALA B 1 285 ? 16.672 3.623 4.18 1 96.38 285 ALA B C 1
ATOM 4259 O O . ALA B 1 285 ? 17.109 2.488 3.984 1 96.38 285 ALA B O 1
ATOM 4260 N N . GLU B 1 286 ? 17.031 4.379 5.207 1 95.69 286 GLU B N 1
ATOM 4261 C CA . GLU B 1 286 ? 18 3.875 6.18 1 95.69 286 GLU B CA 1
ATOM 4262 C C . GLU B 1 286 ? 17.422 2.705 6.973 1 95.69 286 GLU B C 1
ATOM 4264 O O . GLU B 1 286 ? 18.156 1.981 7.645 1 95.69 286 GLU B O 1
ATOM 4269 N N . MET B 1 287 ? 16.156 2.496 6.793 1 94.5 287 MET B N 1
ATOM 4270 C CA . MET B 1 287 ? 15.547 1.313 7.395 1 94.5 287 MET B CA 1
ATOM 4271 C C . MET B 1 287 ? 16.219 0.041 6.895 1 94.5 287 MET B C 1
ATOM 4273 O O . MET B 1 287 ? 16.281 -0.96 7.609 1 94.5 287 MET B O 1
ATOM 4277 N N . MET B 1 288 ? 16.766 0.067 5.727 1 96.25 288 MET B N 1
ATOM 4278 C CA . MET B 1 288 ? 17.453 -1.085 5.156 1 96.25 288 MET B CA 1
ATOM 4279 C C . MET B 1 288 ? 18.625 -1.511 6.039 1 96.25 288 MET B C 1
ATOM 4281 O O . MET B 1 288 ? 19 -2.686 6.055 1 96.25 288 MET B O 1
ATOM 4285 N N . ARG B 1 289 ? 19.125 -0.6 6.785 1 93.31 289 ARG B N 1
ATOM 4286 C CA . ARG B 1 289 ? 20.266 -0.922 7.641 1 93.31 289 ARG B CA 1
ATOM 4287 C C . ARG B 1 289 ? 19.875 -1.933 8.711 1 93.31 289 ARG B C 1
ATOM 4289 O O . ARG B 1 289 ? 20.672 -2.805 9.07 1 93.31 289 ARG B O 1
ATOM 4296 N N . LEU B 1 290 ? 18.688 -1.795 9.203 1 90.5 290 LEU B N 1
ATOM 4297 C CA . LEU B 1 290 ? 18.188 -2.725 10.219 1 90.5 290 LEU B CA 1
ATOM 4298 C C . LEU B 1 290 ? 18.078 -4.137 9.648 1 90.5 290 LEU B C 1
ATOM 4300 O O . LEU B 1 290 ? 18.375 -5.113 10.344 1 90.5 290 LEU B O 1
ATOM 4304 N N . LEU B 1 291 ? 17.719 -4.199 8.375 1 93.31 291 LEU B N 1
ATOM 4305 C CA . LEU B 1 291 ? 17.484 -5.5 7.754 1 93.31 291 LEU B CA 1
ATOM 4306 C C . LEU B 1 291 ? 18.781 -6.07 7.188 1 93.31 291 LEU B C 1
ATOM 4308 O O . LEU B 1 291 ? 18.922 -7.285 7.031 1 93.31 291 LEU B O 1
ATOM 4312 N N . ASP B 1 292 ? 19.703 -5.176 6.891 1 92.44 292 ASP B N 1
ATOM 4313 C CA . ASP B 1 292 ? 21 -5.613 6.395 1 92.44 292 ASP B CA 1
ATOM 4314 C C . ASP B 1 292 ? 21.875 -6.141 7.531 1 92.44 292 ASP B C 1
ATOM 4316 O O . ASP B 1 292 ? 22.781 -6.953 7.301 1 92.44 292 ASP B O 1
ATOM 4320 N N . GLY B 1 293 ? 21.641 -5.68 8.617 1 83.69 293 GLY B N 1
ATOM 4321 C CA . GLY B 1 293 ? 22.516 -6.004 9.727 1 83.69 293 GLY B CA 1
ATOM 4322 C C . GLY B 1 293 ? 23.672 -5.031 9.883 1 83.69 293 GLY B C 1
ATOM 4323 O O . GLY B 1 293 ? 23.812 -4.109 9.078 1 83.69 293 GLY B O 1
ATOM 4324 N N . PHE B 1 294 ? 24.266 -5.121 11.102 1 70.81 294 PHE B N 1
ATOM 4325 C CA . PHE B 1 294 ? 25.344 -4.215 11.461 1 70.81 294 PHE B CA 1
ATOM 4326 C C . PHE B 1 294 ? 26.672 -4.734 10.93 1 70.81 294 PHE B C 1
ATOM 4328 O O . PHE B 1 294 ? 26.953 -5.938 10.984 1 70.81 294 PHE B O 1
ATOM 4335 N N . PRO B 1 295 ? 27.234 -3.773 10.062 1 64.81 295 PRO B N 1
ATOM 4336 C CA . PRO B 1 295 ? 28.547 -4.215 9.594 1 64.81 295 PRO B CA 1
ATOM 4337 C C . PRO B 1 295 ? 29.406 -4.828 10.703 1 64.81 295 PRO B C 1
ATOM 4339 O O . PRO B 1 295 ? 29.297 -4.422 11.859 1 64.81 295 PRO B O 1
ATOM 4342 N N . ALA B 1 296 ? 29.781 -5.988 10.383 1 56.12 296 ALA B N 1
ATOM 4343 C CA . ALA B 1 296 ? 30.75 -6.586 11.305 1 56.12 296 ALA B CA 1
ATOM 4344 C C . ALA B 1 296 ? 31.922 -5.645 11.547 1 56.12 296 ALA B C 1
ATOM 4346 O O . ALA B 1 296 ? 32.344 -4.922 10.648 1 56.12 296 ALA B O 1
ATOM 4347 N N . ASP B 1 297 ? 32.031 -5.031 12.75 1 45.31 297 ASP B N 1
ATOM 4348 C CA . ASP B 1 297 ? 33.344 -4.465 13 1 45.31 297 ASP B CA 1
ATOM 4349 C C . ASP B 1 297 ? 34.438 -5.441 12.586 1 45.31 297 ASP B C 1
ATOM 4351 O O . ASP B 1 297 ? 34.281 -6.656 12.711 1 45.31 297 ASP B O 1
#

Organism: NCBI:txid484088

Secondary structure (DSSP, 8-state):
-------EEEEE--SHHHHHHHHHHHHTT-EEEEE-S-HHHHHHHHHTT-EE-SSHHHHHHT-SEEEE--S-HHHHHHHHHSTT-SGGG--TT-EEEE-S---HHHHHHHHHHHHHHH--EEEE--EESHHHHHHHT-EEEEEBS-HHHHHHHHHHHTTTEEEEEE-SSTTHHHHHHHHHHHHHHHHHHHHHHHHHHHHHHT--GGGHHHHHTTSTT-BHHHHHHHHHHHTT----SSBHHHHHHHHHHHHHHHHHHT---HHHHHHHHHHHHHHHTT-TTSBGGGHHHHHH-----/-------EEEEE--SHHHHHHHHHHHHTT-EEEEE-S-HHHHHHHHHTT-EE-SSHHHHHHT-SEEEE--S-HHHHHHHHHSTT-SGGG--TT-EEEE-S---HHHHHHHHHHHHHHH--EEEE--EESHHHHHHHT-EEEEEBS-HHHHHHHHHHHTTTEEEEEE-SSTTHHHHHHHHHHHHHHHHHHHHHHHHHHHHHHT--GGGHHHHHTTSTT-BHHHHHHHHHHHTT----SSBHHHHHHHHHHHHHHHHHHT---HHHHHHHHHHHHHHHTT-TTSBGGGHHHHHH-----

Solvent-accessible surface area (backbone atoms only — not comparable to full-atom values): 29365 Å² total; per-residue (Å²): 126,81,76,72,72,53,50,37,30,11,35,41,28,52,47,75,58,25,44,26,44,51,52,30,40,46,75,69,58,28,48,41,23,34,24,53,92,50,64,69,48,46,52,58,41,37,75,71,66,36,40,77,31,96,30,45,18,55,17,32,59,68,27,48,30,32,35,36,36,50,80,44,56,68,56,51,49,42,47,38,68,43,82,60,3,37,54,77,42,43,30,63,84,28,41,37,38,32,42,32,68,46,57,28,69,59,46,28,50,52,33,52,50,44,26,72,74,37,43,21,43,49,32,31,35,17,70,42,54,59,53,68,14,26,56,67,21,47,14,28,24,32,20,4,24,56,68,68,58,52,58,61,47,39,61,60,44,64,62,35,24,69,38,81,35,83,46,36,49,53,20,22,4,32,44,50,45,42,43,41,49,51,42,37,54,54,47,54,51,47,40,49,40,40,36,52,50,23,56,73,58,70,27,62,45,69,53,46,44,71,46,37,56,88,30,56,52,24,33,42,47,48,61,68,39,36,50,39,48,62,66,65,47,57,69,81,84,47,39,36,43,61,52,40,51,52,45,50,51,42,48,51,51,27,60,74,64,68,52,81,44,78,57,61,52,48,52,48,53,51,45,49,52,41,38,74,71,71,41,23,87,33,18,59,44,52,56,46,46,74,76,70,46,75,78,78,127,127,80,77,70,72,53,49,36,30,12,34,40,30,52,47,74,59,24,43,26,45,52,52,30,40,44,76,67,58,29,46,40,23,33,24,55,94,49,64,68,48,47,51,56,40,36,76,71,68,37,40,78,32,95,30,46,17,56,16,32,60,68,26,47,31,33,36,36,37,51,79,45,56,68,56,50,49,42,47,40,67,43,81,61,4,35,53,77,41,44,30,63,84,28,41,35,37,32,42,32,70,46,58,29,68,58,46,28,52,51,32,52,50,43,26,73,74,37,43,21,45,48,32,33,36,17,70,41,54,60,54,68,14,28,55,68,21,47,13,27,25,32,20,5,24,56,68,70,56,50,58,59,47,38,60,60,44,62,61,36,26,68,36,81,34,84,47,36,50,52,21,23,4,32,44,49,44,42,44,42,49,50,43,39,54,53,48,54,50,47,41,48,40,39,37,51,50,24,55,73,58,70,26,62,45,69,52,45,44,71,45,36,58,89,31,58,51,25,33,42,47,48,62,67,38,36,50,38,46,64,65,64,47,56,69,80,83,46,40,37,43,61,53,41,52,51,46,50,52,40,48,52,50,26,60,76,67,69,51,80,45,80,56,60,53,48,52,48,52,51,46,49,52,42,38,74,71,71,41,25,84,34,18,58,42,53,56,46,47,74,76,70,46,75,76,76,127

Sequence (594 aa):
MQDDQRANVAVIGAGIMGTAIVTRLIETGHRVHVFDLDPGKIAALQAKGASPASSAEEAVSKSEFCILSLNHADIVRAVVFGEKSVAASANADKVLIDMSSIDPAETADMAARLERKTGMVWVDCPLSGGVPGALCGKLTIMAGGREVDFERARKVMQHLSANYTLMGASGAGQTTKLINQLFCAVLFQAVAEAVKLAEAGGVDPTAIPAALAGGRADSRILQEFMQKFAARDFSPTGRIDNMLKDLDSLQAFALKTKTPLPMTGSVVEIHRLLCAAGLGARDSAEMMRLLDGFPADMQDDQRANVAVIGAGIMGTAIVTRLIETGHRVHVFDLDPGKIAALQAKGASPASSAEEAVSKSEFCILSLNHADIVRAVVFGEKSVAASANADKVLIDMSSIDPAETADMAARLERKTGMVWVDCPLSGGVPGALCGKLTIMAGGREVDFERARKVMQHLSANYTLMGASGAGQTTKLINQLFCAVLFQAVAEAVKLAEAGGVDPTAIPAALAGGRADSRILQEFMQKFAARDFSPTGRIDNMLKDLDSLQAFALKTKTPLPMTGSVVEIHRLLCAAGLGARDSAEMMRLLDGFPAD

InterPro domains:
  IPR006115 6-phosphogluconate dehydrogenase, NADP-binding [PF03446] (8-168)
  IPR008927 6-phosphogluconate dehydrogenase-like, C-terminal domain superfamily [SSF48179] (170-293)
  IPR013328 6-phosphogluconate dehydrogenase, domain 2 [G3DSA:1.10.1040.10] (169-294)
  IPR015815 3-hydroxyisobutyrate dehydrogenase-related [PIRSF000103] (4-291)
  IPR029154 3-hydroxyisobutyrate dehydrogenase-like, NAD-binding domain [PF14833] (171-291)
  IPR036291 NAD(P)-binding domain superfamily [SSF51735] (8-168)

Foldseek 3Di:
DPPPLEWQEEEEDQPLQSVLQLLLNVVVPYAYEYDDPDVVSVVVSVVSPHHYDPAQLRSLLRTQEYEYDDEEPVVVCCQDPNPSHNLNNAALRHEYEYQYQYALVSQLVSQVVSCVRHNYGYKYWHWDDPSVQQNQLAIATEIAADPVSLVVCCSSSNSGHPHRDYQYHRSRRNVVVLVVLLVVLLVLVVLLVVLVVCVVVVHQQVCVQVVCPPHPVHDPCSNPPNVCLNVVPFPADDFLLSSLVSLVSSVVVCVVVVPDDPVSVVSNVLSVVCVVVVRRGTHSSCSNDVVVDDPDD/DPPPLEWQEEEEDQPLQSVLLLLLNVVVPYAYEYDDPDVVSVVVSVVSPHHYDPAQLRSLLRTQEYEYDDEEPVVVCCQDPNPSHNLNNAALRHEYEYQYQYALVSQLVSQVVSCVRHNYGYKYWHWDDPSVQQNQLAIATEIAADPVSLVVCCSSSNSGHPHRDYQYHRSRRNVVVLVVLLVVLLVLVVLLVVLVVCVVVVHQQVCVQVVCPPHPVHDPCSNPPNVVLNVLPFPADDFLLSSLVSLVSSVVVCVVVVPDDPVSVVSNVLSVVCVVVVRRGTHSSCSNDVVVDDPDD

Nearest PDB structures (foldseek):
  3w6z-assembly1_A  TM=9.018E-01  e=1.905E-26  Pyrobaculum calidifontis JCM 11548
  3pef-assembly2_G  TM=9.155E-01  e=1.816E-25  Geobacter metallireducens
  3doj-assembly1_A  TM=9.137E-01  e=1.166E-24  Arabidopsis thaliana
  5u5g-assembly1_B  TM=9.061E-01  e=1.351E-20  Pseudomonas syringae
  6smz-assembly1_B  TM=6.759E-01  e=1.317E-23  Escherichia coli K-12

pLDDT: mean 95.07, std 7.93, range [31.88, 98.88]